Protein AF-A0A950RL78-F1 (afdb_monomer)

Sequence (499 aa):
PYMRARLGLANSLWTAGRREEAVRHLEDMLRLNPGDNQGLRYTLAGYLVALDRDEDLARLLDQYPEEDSATWAYTRLLLAFRREGDTPATRKLFKEARKTNKHIPTYLQGREPLQPPLPYSPGDENEANNFAVEFIGGWKSTPGALAWLREQNRGKKKRKADRPPPKGPLALTKNWLKKRLEPEDEVWQADFRQLPQWVESDGQRTRLWLVLVVNRDADLVLAHDLGEEEPAPARLWDTLVQAMQHPLAGTAHRPTELQVLGREAWTSLWPHFEEVGIQLETVAELGPWEEVYQSLSEHLGGRPQPGLLDVPGVTPEQVAGFYEAAAYFYTQAPWRKVGYEAAIKVACTKFESSPWYAVLMGQGGMTLGLALYDDPTTLRRLWTRDASDEENARETVGTSVTFGEETEIPVADLDAARQYGWKVARPEAYPCVFHKERGMSLRPPLAWELELMEGCLRAIPEFVNRHPDPESRAKETTTVPAAKGELTLELTWVGDLEE

Mean predicted aligned error: 9.25 Å

Nearest PDB structures (foldseek):
  8ea4-assembly1_X  TM=3.146E-01  e=1.329E-05  Scytonema hofmannii
  8ea4-assembly1_Z  TM=2.932E-01  e=2.218E-04  Scytonema hofmannii
  7ane-assembly1_Am  TM=5.848E-01  e=2.842E-01  Leishmania major
  5l0y-assembly5_H  TM=7.562E-01  e=1.189E+00  Thermochaetoides thermophila DSM 1495
  7wzb-assembly1_B  TM=4.147E-01  e=3.238E+00  Salmonella enterica subsp. enterica serovar Typhimurium str. LT2

Solvent-accessible surface area (backbone atoms only — not comparable to full-atom values): 27098 Å² total; per-residue (Å²): 112,67,69,62,53,50,49,52,48,22,53,51,29,40,50,60,29,42,46,72,60,17,50,53,48,48,55,54,49,40,71,76,36,76,82,45,89,82,53,56,66,58,58,48,45,34,51,26,49,62,66,70,37,58,71,60,39,49,55,55,53,65,72,46,72,85,61,71,49,44,66,50,34,47,50,53,30,51,53,42,32,73,76,66,38,95,38,78,66,36,55,47,38,46,60,54,22,42,69,41,28,68,47,32,67,46,38,62,69,62,67,47,87,81,60,80,80,55,90,61,52,95,52,39,64,39,41,18,33,42,45,28,65,59,39,32,27,30,43,70,69,37,84,65,46,59,63,48,50,49,62,65,66,54,55,92,59,69,68,85,70,81,69,78,76,64,77,28,94,42,70,69,58,48,53,45,48,61,75,72,33,60,74,43,98,42,48,30,34,41,52,69,49,67,48,68,32,60,30,80,54,97,83,37,68,43,57,38,24,39,38,43,32,28,34,61,88,73,76,37,59,22,33,72,48,80,36,82,54,83,78,50,50,32,41,57,47,45,46,51,51,40,25,26,66,62,24,75,52,82,73,59,33,36,46,41,31,38,39,29,59,86,43,68,55,55,61,74,44,46,73,60,35,53,74,54,62,23,46,75,42,74,41,96,74,56,68,68,50,49,57,51,48,53,55,51,44,32,71,71,40,42,76,58,55,75,26,63,77,74,36,82,83,40,48,73,62,43,52,41,41,31,33,46,20,45,23,49,31,60,72,63,42,47,37,74,52,42,29,78,89,50,38,33,35,38,37,42,85,88,51,88,82,52,51,30,39,35,34,66,33,32,77,64,30,83,52,36,38,40,36,35,26,66,49,73,68,55,54,48,52,70,69,68,60,84,56,55,73,68,59,51,52,30,67,42,45,34,44,35,36,38,46,30,40,74,80,69,41,40,46,48,42,54,53,48,37,63,74,72,63,50,55,59,64,45,81,63,36,38,75,35,62,36,26,34,36,66,72,64,46,74,42,64,49,53,47,67,53,45,47,52,50,23,31,46,33,57,47,48,42,56,50,42,71,77,50,55,54,53,86,69,48,51,71,50,76,49,76,38,79,39,67,93,46,79,42,53,37,37,40,27,34,50,59,84,90,83,126

Radius of gyration: 28.22 Å; Cα contacts (8 Å, |Δi|>4): 850; chains: 1; bounding box: 76×49×77 Å

Secondary structure (DSSP, 8-state):
-HHHHHHHHHHHHHHTT-HHHHHHHHHHHHHH-TT-TT-HHHHHHHHHHHTT-HHHHHHHHHH-TT--SHHHHHHHHHHHHHHH-S-HHHHHHHHHHHHH-SSHHHHHTTSS---S-----TTSHHHHHHHHHHHHHHHHHSTTHHHHHHHHHHTT---SS-PPPP--S-HHHHHHHHHH--EEEEEEEEEEEE-SS-EEETTEEE--EEEEEEETTTTEEEEEEEESSPPPHHHHHHHHHHHHHS-SSS-S-EEEEEEEES-HHHHTTHHHHHHTT-EEEEES--HHHHHHHHHHHHHHH-SPPP-GGGSTT--HHHHHHHHHHHHHHHHH-GGGTS-TT-EEEEEETT-TTPPEEEEEE-TTSSSEEEEEES-HHHHHHHHH--S-HHHHHHH--EEEEEEE-GGGS-HHHHHHHHHHT---SSTT-EEEEEEEPTTS-EEPPPHHHHHHHHHHHHHHHHHHHH---GGG--EEEEEEEETTEEEEEEEEE------

Structure (mmCIF, N/CA/C/O backbone):
data_AF-A0A950RL78-F1
#
_entry.id   AF-A0A950RL78-F1
#
loop_
_atom_site.group_PDB
_atom_site.id
_atom_site.type_symbol
_atom_site.label_atom_id
_atom_site.label_alt_id
_atom_site.label_comp_id
_atom_site.label_asym_id
_atom_site.label_entity_id
_atom_site.label_seq_id
_atom_site.pdbx_PDB_ins_code
_atom_site.Cartn_x
_atom_site.Cartn_y
_atom_site.Cartn_z
_atom_site.occupancy
_atom_site.B_iso_or_equiv
_atom_site.auth_seq_id
_atom_site.auth_comp_id
_atom_site.auth_asym_id
_atom_site.auth_atom_id
_atom_site.pdbx_PDB_model_num
ATOM 1 N N . PRO A 1 1 ? 43.327 -4.818 -14.420 1.00 80.56 1 PRO A N 1
ATOM 2 C CA . PRO A 1 1 ? 42.793 -3.815 -15.383 1.00 80.56 1 PRO A CA 1
ATOM 3 C C . PRO A 1 1 ? 41.585 -4.328 -16.180 1.00 80.56 1 PRO A C 1
ATOM 5 O O . PRO A 1 1 ? 40.521 -3.736 -16.071 1.00 80.56 1 PRO A O 1
ATOM 8 N N . TYR A 1 2 ? 41.721 -5.464 -16.882 1.00 89.25 2 TYR A N 1
ATOM 9 C CA . TYR A 1 2 ? 40.650 -6.055 -17.703 1.00 89.25 2 TYR A CA 1
ATOM 10 C C . TYR A 1 2 ? 39.348 -6.335 -16.931 1.00 89.25 2 TYR A C 1
ATOM 12 O O . TYR A 1 2 ? 38.302 -5.814 -17.297 1.00 89.25 2 TYR A O 1
ATOM 20 N N . MET A 1 3 ? 39.416 -7.078 -15.816 1.00 88.31 3 MET A N 1
ATOM 21 C CA . MET A 1 3 ? 38.215 -7.443 -15.046 1.00 88.31 3 MET A CA 1
ATOM 22 C C . MET A 1 3 ? 37.448 -6.222 -14.519 1.00 88.31 3 MET A C 1
ATOM 24 O O . MET A 1 3 ? 36.230 -6.176 -14.599 1.00 88.31 3 MET A O 1
ATOM 28 N N . ARG A 1 4 ? 38.148 -5.188 -14.032 1.00 87.44 4 ARG A N 1
ATOM 29 C CA . ARG A 1 4 ? 37.493 -3.953 -13.562 1.00 87.44 4 ARG A CA 1
ATOM 30 C C . ARG A 1 4 ? 36.802 -3.200 -14.702 1.00 87.44 4 ARG A C 1
ATOM 32 O O . ARG A 1 4 ? 35.689 -2.729 -14.515 1.00 87.44 4 ARG A O 1
ATOM 39 N N . ALA A 1 5 ? 37.435 -3.124 -15.875 1.00 91.06 5 ALA A N 1
ATOM 40 C CA . ALA A 1 5 ? 36.834 -2.494 -17.050 1.00 91.06 5 ALA A CA 1
ATOM 41 C C . ALA A 1 5 ? 35.583 -3.254 -17.520 1.00 91.06 5 ALA A C 1
ATOM 43 O O . ALA A 1 5 ? 34.568 -2.640 -17.829 1.00 91.06 5 ALA A O 1
ATOM 44 N N . ARG A 1 6 ? 35.630 -4.593 -17.510 1.00 92.75 6 ARG A N 1
ATOM 45 C CA . ARG A 1 6 ? 34.490 -5.435 -17.892 1.00 92.75 6 ARG A CA 1
ATOM 46 C C . ARG A 1 6 ? 33.331 -5.357 -16.889 1.00 92.75 6 ARG A C 1
ATOM 48 O O . ARG A 1 6 ? 32.187 -5.337 -17.326 1.00 92.75 6 ARG A O 1
ATOM 55 N N . LEU A 1 7 ? 33.611 -5.223 -15.589 1.00 91.19 7 LEU A N 1
ATOM 56 C CA . LEU A 1 7 ? 32.582 -4.924 -14.581 1.00 91.19 7 LEU A CA 1
ATOM 57 C C . LEU A 1 7 ? 31.937 -3.551 -14.823 1.00 91.19 7 LEU A C 1
ATOM 59 O O . LEU A 1 7 ? 30.717 -3.440 -14.806 1.00 91.19 7 LEU A O 1
ATOM 63 N N . GLY A 1 8 ? 32.738 -2.519 -15.107 1.00 89.94 8 GLY A N 1
ATOM 64 C CA . GLY A 1 8 ? 32.215 -1.194 -15.459 1.00 89.94 8 GLY A CA 1
ATOM 65 C C . GLY A 1 8 ? 31.303 -1.226 -16.691 1.00 89.94 8 GLY A C 1
ATOM 66 O O . GLY A 1 8 ? 30.240 -0.607 -16.685 1.00 89.94 8 GLY A O 1
ATOM 67 N N . LEU A 1 9 ? 31.673 -2.006 -17.714 1.00 92.50 9 LEU A N 1
ATOM 68 C CA . LEU A 1 9 ? 30.830 -2.247 -18.887 1.00 92.50 9 LEU A CA 1
ATOM 69 C C . LEU A 1 9 ? 29.522 -2.956 -18.512 1.00 92.50 9 LEU A C 1
ATOM 71 O O . LEU A 1 9 ? 28.463 -2.500 -18.925 1.00 92.50 9 LEU A O 1
ATOM 75 N N . ALA A 1 10 ? 29.576 -4.029 -17.716 1.00 93.00 10 ALA A N 1
ATOM 76 C CA . ALA A 1 10 ? 28.377 -4.741 -17.271 1.00 93.00 10 ALA A CA 1
ATOM 77 C C . ALA A 1 10 ? 27.410 -3.811 -16.518 1.00 93.00 10 ALA A C 1
ATOM 79 O O . ALA A 1 10 ? 26.224 -3.781 -16.837 1.00 93.00 10 ALA A O 1
ATOM 80 N N . ASN A 1 11 ? 27.923 -2.984 -15.603 1.00 88.12 11 ASN A N 1
ATOM 81 C CA . ASN A 1 11 ? 27.116 -2.002 -14.874 1.00 88.12 11 ASN A CA 1
ATOM 82 C C . ASN A 1 11 ? 26.507 -0.947 -15.811 1.00 88.12 11 ASN A C 1
ATOM 84 O O . ASN A 1 11 ? 25.338 -0.605 -15.674 1.00 88.12 11 ASN A O 1
ATOM 88 N N . SER A 1 12 ? 27.274 -0.458 -16.789 1.00 86.00 12 SER A N 1
ATOM 89 C CA . SER A 1 12 ? 26.781 0.530 -17.762 1.00 86.00 12 SER A CA 1
ATOM 90 C C . SER A 1 12 ? 25.680 -0.060 -18.649 1.00 86.00 12 SER A C 1
ATOM 92 O O . SER A 1 12 ? 24.650 0.571 -18.865 1.00 86.00 12 SER A O 1
ATOM 94 N N . LEU A 1 13 ? 25.857 -1.306 -19.102 1.00 87.56 13 LEU A N 1
ATOM 95 C CA . LEU A 1 13 ? 24.846 -2.048 -19.858 1.00 87.56 13 LEU A CA 1
ATOM 96 C C . LEU A 1 13 ? 23.575 -2.273 -19.033 1.00 87.56 13 LEU A C 1
ATOM 98 O O . LEU A 1 13 ? 22.475 -2.143 -19.566 1.00 87.56 13 LEU A O 1
ATOM 102 N N . TRP A 1 14 ? 23.711 -2.576 -17.739 1.00 85.81 14 TRP A N 1
ATOM 103 C CA . TRP A 1 14 ? 22.572 -2.718 -16.833 1.00 85.81 14 TRP A CA 1
ATOM 104 C C . TRP A 1 14 ? 21.773 -1.417 -16.722 1.00 85.81 14 TRP A C 1
ATOM 106 O O . TRP A 1 14 ? 20.558 -1.425 -16.931 1.00 85.81 14 TRP A O 1
ATOM 116 N N . THR A 1 15 ? 22.455 -0.294 -16.474 1.00 79.94 15 THR A N 1
ATOM 117 C CA . THR A 1 15 ? 21.839 1.042 -16.397 1.00 79.94 15 THR A CA 1
ATOM 118 C C . THR A 1 15 ? 21.150 1.434 -17.706 1.00 79.94 15 THR A C 1
ATOM 120 O O . THR A 1 15 ? 20.063 2.014 -17.673 1.00 79.94 15 THR A O 1
ATOM 123 N N . ALA A 1 16 ? 21.730 1.050 -18.847 1.00 74.12 16 ALA A N 1
ATOM 124 C CA . ALA A 1 16 ? 21.173 1.267 -20.182 1.00 74.12 16 ALA A CA 1
ATOM 125 C C . ALA A 1 16 ? 20.007 0.319 -20.541 1.00 74.12 16 ALA A C 1
ATOM 127 O O . ALA A 1 16 ? 19.467 0.393 -21.638 1.00 74.12 16 ALA A O 1
ATOM 128 N N . GLY A 1 17 ? 19.610 -0.603 -19.655 1.00 76.88 17 GLY A N 1
ATOM 129 C CA . GLY A 1 17 ? 18.530 -1.563 -19.918 1.00 76.88 17 GLY A CA 1
ATOM 130 C C . GLY A 1 17 ? 18.946 -2.794 -20.737 1.00 76.88 17 GLY A C 1
ATOM 131 O O . GLY A 1 17 ? 18.146 -3.714 -20.909 1.00 76.88 17 GLY A O 1
ATOM 132 N N . ARG A 1 18 ? 20.214 -2.900 -21.155 1.00 83.62 18 ARG A N 1
ATOM 133 C CA . ARG A 1 18 ? 20.800 -4.060 -21.860 1.00 83.62 18 ARG A CA 1
ATOM 134 C C . ARG A 1 18 ? 21.151 -5.184 -20.877 1.00 83.62 18 ARG A C 1
ATOM 136 O O . ARG A 1 18 ? 22.286 -5.660 -20.792 1.00 83.62 18 ARG A O 1
ATOM 143 N N . ARG A 1 19 ? 20.151 -5.607 -20.099 1.00 87.94 19 ARG A N 1
ATOM 144 C CA . ARG A 1 19 ? 20.314 -6.450 -18.901 1.00 87.94 19 ARG A CA 1
ATOM 145 C C . ARG A 1 19 ? 20.876 -7.839 -19.204 1.00 87.94 19 ARG A C 1
ATOM 147 O O . ARG A 1 19 ? 21.749 -8.311 -18.485 1.00 87.94 19 ARG A O 1
ATOM 154 N N . GLU A 1 20 ? 20.452 -8.464 -20.300 1.00 88.81 20 GLU A N 1
ATOM 155 C CA . GLU A 1 20 ? 20.969 -9.783 -20.696 1.00 88.81 20 GLU A CA 1
ATOM 156 C C . GLU A 1 20 ? 22.451 -9.744 -21.090 1.00 88.81 20 GLU A C 1
ATOM 158 O O . GLU A 1 20 ? 23.197 -10.690 -20.839 1.00 88.81 20 GLU A O 1
ATOM 163 N N . GLU A 1 21 ? 22.910 -8.647 -21.695 1.00 92.44 21 GLU A N 1
ATOM 164 C CA . GLU A 1 21 ? 24.330 -8.466 -22.003 1.00 92.44 21 GLU A CA 1
ATOM 165 C C . GLU A 1 21 ? 25.147 -8.247 -20.735 1.00 92.44 21 GLU A C 1
ATOM 167 O O . GLU A 1 21 ? 26.203 -8.863 -20.579 1.00 92.44 21 GLU A O 1
ATOM 172 N N . ALA A 1 22 ? 24.635 -7.434 -19.808 1.00 94.19 22 ALA A N 1
ATOM 173 C CA . ALA A 1 22 ? 25.252 -7.229 -18.503 1.00 94.19 22 ALA A CA 1
ATOM 174 C C . ALA A 1 22 ? 25.454 -8.561 -17.758 1.00 94.19 22 ALA A C 1
ATOM 176 O O . ALA A 1 22 ? 26.566 -8.849 -17.308 1.00 94.19 22 ALA A O 1
ATOM 177 N N . VAL A 1 23 ? 24.421 -9.412 -17.711 1.00 95.75 23 VAL A N 1
ATOM 178 C CA . VAL A 1 23 ? 24.496 -10.747 -17.094 1.00 95.75 23 VAL A CA 1
ATOM 179 C C . VAL A 1 23 ? 25.551 -11.621 -17.770 1.00 95.75 23 VAL A C 1
ATOM 181 O O . VAL A 1 23 ? 26.422 -12.152 -17.079 1.00 95.75 23 VAL A O 1
ATOM 184 N N . ARG A 1 24 ? 25.560 -11.707 -19.109 1.00 95.81 24 ARG A N 1
ATOM 185 C CA . ARG A 1 24 ? 26.574 -12.488 -19.844 1.00 95.81 24 ARG A CA 1
ATOM 186 C C . ARG A 1 24 ? 27.997 -12.035 -19.533 1.00 95.81 24 ARG A C 1
ATOM 188 O O . ARG A 1 24 ? 28.902 -12.862 -19.424 1.00 95.81 24 ARG A O 1
ATOM 195 N N . HIS A 1 25 ? 28.224 -10.727 -19.385 1.00 96.44 25 HIS A N 1
ATOM 196 C CA . HIS A 1 25 ? 29.543 -10.220 -19.014 1.00 96.44 25 HIS A CA 1
ATOM 197 C C . HIS A 1 25 ? 29.981 -10.692 -17.626 1.00 96.44 25 HIS A C 1
ATOM 199 O O . HIS A 1 25 ? 31.152 -11.051 -17.489 1.00 96.44 25 HIS A O 1
ATOM 205 N N . LEU A 1 26 ? 29.080 -10.723 -16.640 1.00 95.50 26 LEU A N 1
ATOM 206 C CA . LEU A 1 26 ? 29.373 -11.211 -15.289 1.00 95.50 26 LEU A CA 1
ATOM 207 C C . LEU A 1 26 ? 29.590 -12.732 -15.254 1.00 95.50 26 LEU A C 1
ATOM 209 O O . LEU A 1 26 ? 30.565 -13.185 -14.655 1.00 95.50 26 LEU A O 1
ATOM 213 N N . GLU A 1 27 ? 28.755 -13.512 -15.947 1.00 95.31 27 GLU A N 1
ATOM 214 C CA . GLU A 1 27 ? 28.901 -14.974 -16.063 1.00 95.31 27 GLU A CA 1
ATOM 215 C C . GLU A 1 27 ? 30.272 -15.355 -16.649 1.00 95.31 27 GLU A C 1
ATOM 217 O O . GLU A 1 27 ? 30.995 -16.193 -16.104 1.00 95.31 27 GLU A O 1
ATOM 222 N N . ASP A 1 28 ? 30.689 -14.686 -17.726 1.00 94.50 28 ASP A N 1
ATOM 223 C CA . ASP A 1 28 ? 32.006 -14.899 -18.329 1.00 94.50 28 ASP A CA 1
ATOM 224 C C . ASP A 1 28 ? 33.158 -14.516 -17.396 1.00 94.50 28 ASP A C 1
ATOM 226 O O . ASP A 1 28 ? 34.212 -15.156 -17.404 1.00 94.50 28 ASP A O 1
ATOM 230 N N . MET A 1 29 ? 32.987 -13.455 -16.608 1.00 95.19 29 MET A N 1
ATOM 231 C CA . MET A 1 29 ? 33.991 -13.041 -15.634 1.00 95.19 29 MET A CA 1
ATOM 232 C C . MET A 1 29 ? 34.134 -14.066 -14.507 1.00 95.19 29 MET A C 1
ATOM 234 O O . MET A 1 29 ? 35.264 -14.390 -14.142 1.00 95.19 29 MET A O 1
ATOM 238 N N . LEU A 1 30 ? 33.032 -14.634 -14.012 1.00 94.44 30 LEU A N 1
ATOM 239 C CA . LEU A 1 30 ? 33.065 -15.724 -13.032 1.00 94.44 30 LEU A CA 1
ATOM 240 C C . LEU A 1 30 ? 33.667 -17.005 -13.616 1.00 94.44 30 LEU A C 1
ATOM 242 O O . LEU A 1 30 ? 34.429 -17.689 -12.941 1.00 94.44 30 LEU A O 1
ATOM 246 N N . ARG A 1 31 ? 33.429 -17.300 -14.898 1.00 93.31 31 ARG A N 1
ATOM 247 C CA . ARG A 1 31 ? 34.098 -18.418 -15.583 1.00 93.31 31 ARG A CA 1
ATOM 248 C C . ARG A 1 31 ? 35.620 -18.244 -15.629 1.00 93.31 31 ARG A C 1
ATOM 250 O O . ARG A 1 31 ? 36.352 -19.222 -15.502 1.00 93.31 31 ARG A O 1
ATOM 257 N N . LEU A 1 32 ? 36.102 -17.015 -15.831 1.00 92.25 32 LEU A N 1
ATOM 258 C CA . LEU A 1 32 ? 37.536 -16.693 -15.821 1.00 92.25 32 LEU A CA 1
ATOM 259 C C . LEU A 1 32 ? 38.128 -16.655 -14.407 1.00 92.25 32 LEU A C 1
ATOM 261 O O . LEU A 1 32 ? 39.327 -16.875 -14.244 1.00 92.25 32 LEU A O 1
ATOM 265 N N . ASN A 1 33 ? 37.305 -16.369 -13.400 1.00 90.88 33 ASN A N 1
ATOM 266 C CA . ASN A 1 33 ? 37.707 -16.263 -12.005 1.00 90.88 33 ASN A CA 1
ATOM 267 C C . ASN A 1 33 ? 36.709 -16.978 -11.075 1.00 90.88 33 ASN A C 1
ATOM 269 O O . ASN A 1 33 ? 35.955 -16.310 -10.363 1.00 90.88 33 ASN A O 1
ATOM 273 N N . PRO A 1 34 ? 36.710 -18.327 -11.042 1.00 90.00 34 PRO A N 1
ATOM 274 C CA . PRO A 1 34 ? 35.720 -19.083 -10.273 1.00 90.00 34 PRO A CA 1
ATOM 275 C C . PRO A 1 34 ? 35.782 -18.829 -8.764 1.00 90.00 34 PRO A C 1
ATOM 277 O O . PRO A 1 34 ? 34.766 -18.925 -8.088 1.00 90.00 34 PRO A O 1
ATOM 280 N N . GLY A 1 35 ? 36.959 -18.469 -8.237 1.00 88.38 35 GLY A N 1
ATOM 281 C CA . GLY A 1 35 ? 37.139 -18.128 -6.821 1.00 88.38 35 GLY A CA 1
ATOM 282 C C . GLY A 1 35 ? 36.592 -16.753 -6.425 1.00 88.38 35 GLY A C 1
ATOM 283 O O . GLY A 1 35 ? 36.683 -16.394 -5.258 1.00 88.38 35 GLY A O 1
ATOM 284 N N . ASP A 1 36 ? 36.086 -15.976 -7.389 1.00 90.38 36 ASP A N 1
ATOM 285 C CA . ASP A 1 36 ? 35.417 -14.686 -7.217 1.00 90.38 36 ASP A CA 1
ATOM 286 C C . ASP A 1 36 ? 35.995 -13.779 -6.115 1.00 90.38 36 ASP A C 1
ATOM 288 O O . ASP A 1 36 ? 35.306 -13.243 -5.242 1.00 90.38 36 ASP A O 1
ATOM 292 N N . ASN A 1 37 ? 37.305 -13.552 -6.184 1.00 85.62 37 ASN A N 1
ATOM 293 C CA . ASN A 1 37 ? 37.997 -12.640 -5.273 1.00 85.62 37 ASN A CA 1
ATOM 294 C C . ASN A 1 37 ? 37.578 -11.161 -5.437 1.00 85.62 37 ASN A C 1
ATOM 296 O O . ASN A 1 37 ? 38.089 -10.304 -4.719 1.00 85.62 37 ASN A O 1
ATOM 300 N N . GLN A 1 38 ? 36.691 -10.851 -6.391 1.00 84.62 38 GLN A N 1
ATOM 301 C CA . GLN A 1 38 ? 36.165 -9.510 -6.653 1.00 84.62 38 GLN A CA 1
ATOM 302 C C . GLN A 1 38 ? 34.707 -9.331 -6.206 1.00 84.62 38 GLN A C 1
ATOM 304 O O . GLN A 1 38 ? 34.211 -8.210 -6.288 1.00 84.62 38 GLN A O 1
ATOM 309 N N . GLY A 1 39 ? 34.033 -10.390 -5.744 1.00 89.69 39 GLY A N 1
ATOM 310 C CA . GLY A 1 39 ? 32.648 -10.323 -5.269 1.00 89.69 39 GLY A CA 1
ATOM 311 C C . GLY A 1 39 ? 31.596 -10.162 -6.374 1.00 89.69 39 GLY A C 1
ATOM 312 O O . GLY A 1 39 ? 30.497 -9.691 -6.102 1.00 89.69 39 GLY A O 1
ATOM 313 N N . LEU A 1 40 ? 31.901 -10.546 -7.615 1.00 93.75 40 LEU A N 1
ATOM 314 C CA . LEU A 1 40 ? 30.985 -10.470 -8.759 1.00 93.75 40 LEU A CA 1
ATOM 315 C C . LEU A 1 40 ? 29.749 -11.355 -8.581 1.00 93.75 40 LEU A C 1
ATOM 317 O O . LEU A 1 40 ? 28.703 -11.070 -9.164 1.00 93.75 40 LEU A O 1
ATOM 321 N N . ARG A 1 41 ? 29.862 -12.424 -7.784 1.00 94.94 41 ARG A N 1
ATOM 322 C CA . ARG A 1 41 ? 28.768 -13.356 -7.499 1.00 94.94 41 ARG A CA 1
ATOM 323 C C . ARG A 1 41 ? 27.574 -12.659 -6.844 1.00 94.94 41 ARG A C 1
ATOM 325 O O . ARG A 1 41 ? 26.440 -13.028 -7.122 1.00 94.94 41 ARG A O 1
ATOM 332 N N . TYR A 1 42 ? 27.813 -11.623 -6.040 1.00 93.56 42 TYR A N 1
ATOM 333 C CA . TYR A 1 42 ? 26.757 -10.844 -5.390 1.00 93.56 42 TYR A CA 1
ATOM 334 C C . TYR A 1 42 ? 25.980 -9.999 -6.398 1.00 93.56 42 TYR A C 1
ATOM 336 O O . TYR A 1 42 ? 24.757 -10.092 -6.462 1.00 93.56 42 TYR A O 1
ATOM 344 N N . THR A 1 43 ? 26.701 -9.279 -7.262 1.00 92.62 43 THR A N 1
ATOM 345 C CA . THR A 1 43 ? 26.103 -8.476 -8.336 1.00 92.62 43 THR A CA 1
ATOM 346 C C . THR A 1 43 ? 25.325 -9.341 -9.317 1.00 92.62 43 THR A C 1
ATOM 348 O O . THR A 1 43 ? 24.202 -9.008 -9.692 1.00 92.62 43 THR A O 1
ATOM 351 N N . LEU A 1 44 ? 25.886 -10.492 -9.704 1.00 95.62 44 LEU A N 1
ATOM 352 C CA . LEU A 1 44 ? 25.178 -11.428 -10.568 1.00 95.62 44 LEU A CA 1
ATOM 353 C C . LEU A 1 44 ? 23.909 -11.959 -9.885 1.00 95.62 44 LEU A C 1
ATOM 355 O O . LEU A 1 44 ? 22.863 -11.996 -10.525 1.00 95.62 44 LEU A O 1
ATOM 359 N N . ALA A 1 45 ? 23.963 -12.311 -8.596 1.00 95.88 45 ALA A N 1
ATOM 360 C CA . ALA A 1 45 ? 22.780 -12.739 -7.852 1.00 95.88 45 ALA A CA 1
ATOM 361 C C . ALA A 1 45 ? 21.683 -11.659 -7.849 1.00 95.88 45 ALA A C 1
ATOM 363 O O . ALA A 1 45 ? 20.530 -11.972 -8.147 1.00 95.88 45 ALA A O 1
ATOM 364 N N . GLY A 1 46 ? 22.039 -10.393 -7.600 1.00 92.12 46 GLY A N 1
ATOM 365 C CA . GLY A 1 46 ? 21.109 -9.262 -7.679 1.00 92.12 46 GLY A CA 1
ATOM 366 C C . GLY A 1 46 ? 20.469 -9.122 -9.064 1.00 92.12 46 GLY A C 1
ATOM 367 O O . GLY A 1 46 ? 19.247 -8.992 -9.182 1.00 92.12 46 GLY A O 1
ATOM 368 N N . TYR A 1 47 ? 21.268 -9.238 -10.129 1.00 92.81 47 TYR A N 1
ATOM 369 C CA . TYR A 1 47 ? 20.779 -9.150 -11.509 1.00 92.81 47 TYR A CA 1
ATOM 370 C C . TYR A 1 47 ? 19.833 -10.299 -11.866 1.00 92.81 47 TYR A C 1
ATOM 372 O O . TYR A 1 47 ? 18.781 -10.067 -12.464 1.00 92.81 47 TYR A O 1
ATOM 380 N N . LEU A 1 48 ? 20.169 -11.529 -11.476 1.00 95.12 48 LEU A N 1
ATOM 381 C CA . LEU A 1 48 ? 19.339 -12.707 -11.734 1.00 95.12 48 LEU A CA 1
ATOM 382 C C . LEU A 1 48 ? 18.012 -12.642 -10.969 1.00 95.12 48 LEU A C 1
ATOM 384 O O . LEU A 1 48 ? 16.965 -12.945 -11.542 1.00 95.12 48 LEU A O 1
ATOM 388 N N . VAL A 1 49 ? 18.037 -12.176 -9.716 1.00 92.75 49 VAL A N 1
ATOM 389 C CA . VAL A 1 49 ? 16.829 -11.905 -8.925 1.00 92.75 49 VAL A CA 1
ATOM 390 C C . VAL A 1 49 ? 15.933 -10.886 -9.636 1.00 92.75 49 VAL A C 1
ATOM 392 O O . VAL A 1 49 ? 14.740 -11.140 -9.811 1.00 92.75 49 VAL A O 1
ATOM 395 N N . ALA A 1 50 ? 16.495 -9.758 -10.077 1.00 86.50 50 ALA A N 1
ATOM 396 C CA . ALA A 1 50 ? 15.751 -8.679 -10.731 1.00 86.50 50 ALA A CA 1
ATOM 397 C C . ALA A 1 50 ? 15.172 -9.063 -12.108 1.00 86.50 50 ALA A C 1
ATOM 399 O O . ALA A 1 50 ? 14.199 -8.450 -12.557 1.00 86.50 50 ALA A O 1
ATOM 400 N N . LEU A 1 51 ? 15.761 -10.061 -12.771 1.00 88.25 51 LEU A N 1
ATOM 401 C CA . LEU A 1 51 ? 15.312 -10.608 -14.055 1.00 88.25 51 LEU A CA 1
ATOM 402 C C . LEU A 1 51 ? 14.413 -11.844 -13.926 1.00 88.25 51 LEU A C 1
ATOM 404 O O . LEU A 1 51 ? 14.026 -12.406 -14.946 1.00 88.25 51 LEU A O 1
ATOM 408 N N . ASP A 1 52 ? 14.092 -12.278 -12.705 1.00 90.12 52 ASP A N 1
ATOM 409 C CA . ASP A 1 52 ? 13.325 -13.505 -12.446 1.00 90.12 52 ASP A CA 1
ATOM 410 C C . ASP A 1 52 ? 13.966 -14.770 -13.069 1.00 90.12 52 ASP A C 1
ATOM 412 O O . ASP A 1 52 ? 13.287 -15.735 -13.423 1.00 90.12 52 ASP A O 1
ATOM 416 N N . ARG A 1 53 ? 15.304 -14.791 -13.195 1.00 93.94 53 ARG A N 1
ATOM 417 C CA . ARG A 1 53 ? 16.084 -15.927 -13.724 1.00 93.94 53 ARG A CA 1
ATOM 418 C C . ARG A 1 53 ? 16.384 -16.944 -12.616 1.00 93.94 53 ARG A C 1
ATOM 420 O O . ARG A 1 53 ? 17.539 -17.222 -12.297 1.00 93.94 53 ARG A O 1
ATOM 427 N N . ASP A 1 54 ? 15.328 -17.496 -12.024 1.00 95.94 54 ASP A N 1
ATOM 428 C CA . ASP A 1 54 ? 15.390 -18.333 -10.816 1.00 95.94 54 ASP A CA 1
ATOM 429 C C . ASP A 1 54 ? 16.250 -19.602 -10.980 1.00 95.94 54 ASP A C 1
ATOM 431 O O . ASP A 1 54 ? 16.956 -19.994 -10.051 1.00 95.94 54 ASP A O 1
ATOM 435 N N . GLU A 1 55 ? 16.252 -20.226 -12.162 1.00 96.75 55 GLU A N 1
ATOM 436 C CA . GLU A 1 55 ? 17.097 -21.400 -12.434 1.00 96.75 55 GLU A CA 1
ATOM 437 C C . GLU A 1 55 ? 18.587 -21.055 -12.480 1.00 96.75 55 GLU A C 1
ATOM 439 O O . GLU A 1 55 ? 19.434 -21.808 -11.999 1.00 96.75 55 GLU A O 1
ATOM 444 N N . ASP A 1 56 ? 18.926 -19.891 -13.021 1.00 96.81 56 ASP A N 1
ATOM 445 C CA . ASP A 1 56 ? 20.313 -19.436 -13.096 1.00 96.81 56 ASP A CA 1
ATOM 446 C C . ASP A 1 56 ? 20.796 -18.973 -11.731 1.00 96.81 56 ASP A C 1
ATOM 448 O O . ASP A 1 56 ? 21.934 -19.246 -11.346 1.00 96.81 56 ASP A O 1
ATOM 452 N N . LEU A 1 57 ? 19.899 -18.346 -10.969 1.00 97.44 57 LEU A N 1
ATOM 453 C CA . LEU A 1 57 ? 20.138 -17.996 -9.582 1.00 97.44 57 LEU A CA 1
ATOM 454 C C . LEU A 1 57 ? 20.397 -19.248 -8.739 1.00 97.44 57 LEU A C 1
ATOM 456 O O . LEU A 1 57 ? 21.355 -19.268 -7.974 1.00 97.44 57 LEU A O 1
ATOM 460 N N . ALA A 1 58 ? 19.602 -20.308 -8.910 1.00 97.25 58 ALA A N 1
ATOM 461 C CA . ALA A 1 58 ? 19.825 -21.581 -8.228 1.00 97.25 58 ALA A CA 1
ATOM 462 C C . ALA A 1 58 ? 21.216 -22.150 -8.540 1.00 97.25 58 ALA A C 1
ATOM 464 O O . ALA A 1 58 ? 21.972 -22.460 -7.622 1.00 97.25 58 ALA A O 1
ATOM 465 N N . ARG A 1 59 ? 21.594 -22.193 -9.827 1.00 96.81 59 ARG A N 1
ATOM 466 C CA . ARG A 1 59 ? 22.923 -22.661 -10.256 1.00 96.81 59 ARG A CA 1
ATOM 467 C C . ARG A 1 59 ? 24.058 -21.841 -9.640 1.00 96.81 59 ARG A C 1
ATOM 469 O O . ARG A 1 59 ? 25.057 -22.418 -9.219 1.00 96.81 59 ARG A O 1
ATOM 476 N N . LEU A 1 60 ? 23.906 -20.519 -9.563 1.00 97.00 60 LEU A N 1
ATOM 477 C CA . LEU A 1 60 ? 24.886 -19.640 -8.924 1.00 97.00 60 LEU A CA 1
ATOM 478 C C . LEU A 1 60 ? 25.000 -19.908 -7.415 1.00 97.00 60 LEU A C 1
ATOM 480 O O . LEU A 1 60 ? 26.105 -19.983 -6.884 1.00 97.00 60 LEU A O 1
ATOM 484 N N . LEU A 1 61 ? 23.873 -20.068 -6.719 1.00 96.12 61 LEU A N 1
ATOM 485 C CA . LEU A 1 61 ? 23.846 -20.319 -5.274 1.00 96.12 61 LEU A CA 1
ATOM 486 C C . LEU A 1 61 ? 24.433 -21.690 -4.902 1.00 96.12 61 LEU A C 1
ATOM 488 O O . LEU A 1 61 ? 25.028 -21.811 -3.826 1.00 96.12 61 LEU A O 1
ATOM 492 N N . ASP A 1 62 ? 24.279 -22.684 -5.781 1.00 95.00 62 ASP A N 1
ATOM 493 C CA . ASP A 1 62 ? 24.844 -24.033 -5.648 1.00 95.00 62 ASP A CA 1
ATOM 494 C C . ASP A 1 62 ? 26.346 -24.082 -5.965 1.00 95.00 62 ASP A C 1
ATOM 496 O O . ASP A 1 62 ? 27.046 -24.971 -5.482 1.00 95.00 62 ASP A O 1
ATOM 500 N N . GLN A 1 63 ? 26.861 -23.130 -6.752 1.00 94.56 63 GLN A N 1
ATOM 501 C CA . GLN A 1 63 ? 28.292 -23.016 -7.051 1.00 94.56 63 GLN A CA 1
ATOM 502 C C . GLN A 1 63 ? 29.116 -22.575 -5.829 1.00 94.56 63 GLN A C 1
ATOM 504 O O . GLN A 1 63 ? 30.295 -22.914 -5.744 1.00 94.56 63 GLN A O 1
ATOM 509 N N . TYR A 1 64 ? 28.489 -21.859 -4.891 1.00 94.50 64 TYR A N 1
ATOM 510 C CA . TYR A 1 64 ? 29.104 -21.349 -3.660 1.00 94.50 64 TYR A CA 1
ATOM 511 C C . TYR A 1 64 ? 28.321 -21.841 -2.426 1.00 94.50 64 TYR A C 1
ATOM 513 O O . TYR A 1 64 ? 27.613 -21.059 -1.778 1.00 94.50 64 TYR A O 1
ATOM 521 N N . PRO A 1 65 ? 28.353 -23.152 -2.109 1.00 90.31 65 PRO A N 1
ATOM 522 C CA . PRO A 1 65 ? 27.584 -23.725 -1.005 1.00 90.31 65 PRO A CA 1
ATOM 523 C C . PRO A 1 65 ? 28.054 -23.241 0.374 1.00 90.31 65 PRO A C 1
ATOM 525 O O . PRO A 1 65 ? 27.228 -23.139 1.283 1.00 90.31 65 PRO A O 1
ATOM 528 N N . GLU A 1 66 ? 29.343 -22.932 0.513 1.00 88.75 66 GLU A N 1
ATOM 529 C CA . GLU A 1 66 ? 30.003 -22.453 1.733 1.00 88.75 66 GLU A CA 1
ATOM 530 C C . GLU A 1 66 ? 29.728 -20.985 2.080 1.00 88.75 66 GLU A C 1
ATOM 532 O O . GLU A 1 66 ? 30.048 -20.559 3.185 1.00 88.75 66 GLU A O 1
ATOM 537 N N . GLU A 1 67 ? 29.155 -20.216 1.156 1.00 91.56 67 GLU A N 1
ATOM 538 C CA . GLU A 1 67 ? 28.852 -18.801 1.356 1.00 91.56 67 GLU A CA 1
ATOM 539 C C . GLU A 1 67 ? 27.621 -18.636 2.264 1.00 91.56 67 GLU A C 1
ATOM 541 O O . GLU A 1 67 ? 26.503 -19.039 1.919 1.00 91.56 67 GLU A O 1
ATOM 546 N N . ASP A 1 68 ? 27.837 -18.052 3.443 1.00 87.94 68 ASP A N 1
ATOM 547 C CA . ASP A 1 68 ? 26.855 -17.920 4.522 1.00 87.94 68 ASP A CA 1
ATOM 548 C C . ASP A 1 68 ? 26.525 -16.463 4.885 1.00 87.94 68 ASP A C 1
ATOM 550 O O . ASP A 1 68 ? 25.815 -16.210 5.867 1.00 87.94 68 ASP A O 1
ATOM 554 N N . SER A 1 69 ? 26.976 -15.502 4.071 1.00 93.81 69 SER A N 1
ATOM 555 C CA . SER A 1 69 ? 26.647 -14.085 4.235 1.00 93.81 69 SER A CA 1
ATOM 556 C C . SER A 1 69 ? 25.142 -13.819 4.246 1.00 93.81 69 SER A C 1
ATOM 558 O O . SER A 1 69 ? 24.315 -14.582 3.725 1.00 93.81 69 SER A O 1
ATOM 560 N N . ALA A 1 70 ? 24.771 -12.665 4.807 1.00 94.62 70 ALA A N 1
ATOM 561 C CA . ALA A 1 70 ? 23.389 -12.214 4.812 1.00 94.62 70 ALA A CA 1
ATOM 562 C C . ALA A 1 70 ? 22.804 -12.156 3.395 1.00 94.62 70 ALA A C 1
ATOM 564 O O . ALA A 1 70 ? 21.705 -12.666 3.167 1.00 94.62 70 ALA A O 1
ATOM 565 N N . THR A 1 71 ? 23.570 -11.651 2.425 1.00 95.06 71 THR A N 1
ATOM 566 C CA . THR A 1 71 ? 23.152 -11.604 1.022 1.00 95.06 71 THR A CA 1
ATOM 567 C C . THR A 1 71 ? 22.799 -12.984 0.476 1.00 95.06 71 THR A C 1
ATOM 569 O O . THR A 1 71 ? 21.722 -13.150 -0.099 1.00 95.06 71 THR A O 1
ATOM 572 N N . TRP A 1 72 ? 23.637 -14.000 0.700 1.00 96.31 72 TRP A N 1
ATOM 573 C CA . TRP A 1 72 ? 23.365 -15.362 0.224 1.00 96.31 72 TRP A CA 1
ATOM 574 C C . TRP A 1 72 ? 22.143 -15.978 0.905 1.00 96.31 72 TRP A C 1
ATOM 576 O O . TRP A 1 72 ? 21.275 -16.549 0.239 1.00 96.31 72 TRP A O 1
ATOM 586 N N . ALA A 1 73 ? 22.035 -15.818 2.226 1.00 96.94 73 ALA A N 1
ATOM 587 C CA . ALA A 1 73 ? 20.938 -16.375 3.007 1.00 96.94 73 ALA A CA 1
ATOM 588 C C . ALA A 1 73 ? 19.576 -15.780 2.606 1.00 96.94 73 ALA A C 1
ATOM 590 O O . ALA A 1 73 ? 18.616 -16.526 2.392 1.00 96.94 73 ALA A O 1
ATOM 591 N N . TYR A 1 74 ? 19.484 -14.455 2.446 1.00 97.38 74 TYR A N 1
ATOM 592 C CA . TYR A 1 74 ? 18.247 -13.799 2.011 1.00 97.38 74 TYR A CA 1
ATOM 593 C C . TYR A 1 74 ? 17.934 -14.042 0.528 1.00 97.38 74 TYR A C 1
ATOM 595 O O . TYR A 1 74 ? 16.761 -14.127 0.164 1.00 97.38 74 TYR A O 1
ATOM 603 N N . THR A 1 75 ? 18.946 -14.227 -0.320 1.00 97.31 75 THR A N 1
ATOM 604 C CA . THR A 1 75 ? 18.740 -14.591 -1.732 1.00 97.31 75 THR A CA 1
ATOM 605 C C . THR A 1 75 ? 18.193 -16.014 -1.871 1.00 97.31 75 THR A C 1
ATOM 607 O O . THR A 1 75 ? 17.198 -16.224 -2.566 1.00 97.31 75 THR A O 1
ATOM 610 N N . ARG A 1 76 ? 18.764 -16.990 -1.145 1.00 96.88 76 ARG A N 1
ATOM 611 C CA . ARG A 1 76 ? 18.223 -18.363 -1.053 1.00 96.88 76 ARG A CA 1
ATOM 612 C C . ARG A 1 76 ? 16.793 -18.364 -0.527 1.00 96.88 76 ARG A C 1
ATOM 614 O O . ARG A 1 76 ? 15.953 -19.105 -1.032 1.00 96.88 76 ARG A O 1
ATOM 621 N N . LEU A 1 77 ? 16.515 -17.522 0.467 1.00 97.56 77 LEU A N 1
ATOM 622 C CA . LEU A 1 77 ? 15.176 -17.377 1.014 1.00 97.56 77 LEU A CA 1
ATOM 623 C C . LEU A 1 77 ? 14.173 -16.879 -0.033 1.00 97.56 77 LEU A C 1
ATOM 625 O O . LEU A 1 77 ? 13.099 -17.467 -0.155 1.00 97.56 77 LEU A O 1
ATOM 629 N N . LEU A 1 78 ? 14.509 -15.822 -0.779 1.00 97.50 78 LEU A N 1
ATOM 630 C CA . LEU A 1 78 ? 13.628 -15.293 -1.821 1.00 97.50 78 LEU A CA 1
ATOM 631 C C . LEU A 1 78 ? 13.376 -16.336 -2.915 1.00 97.50 78 LEU A C 1
ATOM 633 O O . LEU A 1 78 ? 12.230 -16.535 -3.307 1.00 97.50 78 LEU A O 1
ATOM 637 N N . LEU A 1 79 ? 14.418 -17.043 -3.361 1.00 97.44 79 LEU A N 1
ATOM 638 C CA . LEU A 1 79 ? 14.295 -18.110 -4.356 1.00 97.44 79 LEU A CA 1
ATOM 639 C C . LEU A 1 79 ? 13.397 -19.260 -3.865 1.00 97.44 79 LEU A C 1
ATOM 641 O O . LEU A 1 79 ? 12.532 -19.727 -4.605 1.00 97.44 79 LEU A O 1
ATOM 645 N N . ALA A 1 80 ? 13.560 -19.697 -2.613 1.00 97.06 80 ALA A N 1
ATOM 646 C CA . ALA A 1 80 ? 12.697 -20.718 -2.018 1.00 97.06 80 ALA A CA 1
ATOM 647 C C . ALA A 1 80 ? 11.237 -20.248 -1.940 1.00 97.06 80 ALA A C 1
ATOM 649 O O . ALA A 1 80 ? 10.327 -20.992 -2.302 1.00 97.06 80 ALA A O 1
ATOM 650 N N . PHE A 1 81 ? 11.008 -18.992 -1.544 1.00 96.69 81 PHE A N 1
ATOM 651 C CA . PHE A 1 81 ? 9.670 -18.404 -1.526 1.00 96.69 81 PHE A CA 1
ATOM 652 C C . PHE A 1 81 ? 9.057 -18.312 -2.932 1.00 96.69 81 PHE A C 1
ATOM 654 O O . PHE A 1 81 ? 7.883 -18.625 -3.096 1.00 96.69 81 PHE A O 1
ATOM 661 N N . ARG A 1 82 ? 9.832 -17.947 -3.961 1.00 95.62 82 ARG A N 1
ATOM 662 C CA . ARG A 1 82 ? 9.360 -17.927 -5.359 1.00 95.62 82 ARG A CA 1
ATOM 663 C C . ARG A 1 82 ? 8.917 -19.305 -5.849 1.00 95.62 82 ARG A C 1
ATOM 665 O O . ARG A 1 82 ? 7.901 -19.410 -6.528 1.00 95.62 82 ARG A O 1
ATOM 672 N N . ARG A 1 83 ? 9.662 -20.354 -5.491 1.00 95.00 83 ARG A N 1
ATOM 673 C CA . ARG A 1 83 ? 9.410 -21.732 -5.942 1.00 95.00 83 ARG A CA 1
ATOM 674 C C . ARG A 1 83 ? 8.294 -22.434 -5.176 1.00 95.00 83 ARG A C 1
ATOM 676 O O . ARG A 1 83 ? 7.504 -23.156 -5.776 1.00 95.00 83 ARG A O 1
ATOM 683 N N . GLU A 1 84 ? 8.250 -22.258 -3.860 1.00 94.50 84 GLU A N 1
ATOM 684 C CA . GLU A 1 84 ? 7.402 -23.060 -2.970 1.00 94.50 84 GLU A CA 1
ATOM 685 C C . GLU A 1 84 ? 6.362 -22.233 -2.201 1.00 94.50 84 GLU A C 1
ATOM 687 O O . GLU A 1 84 ? 5.431 -22.791 -1.619 1.00 94.50 84 GLU A O 1
ATOM 692 N N . GLY A 1 85 ? 6.504 -20.908 -2.173 1.00 93.81 85 GLY A N 1
ATOM 693 C CA . GLY A 1 85 ? 5.699 -20.025 -1.339 1.00 93.81 85 GLY A CA 1
ATOM 694 C C . GLY A 1 85 ? 5.990 -20.191 0.154 1.00 93.81 85 GLY A C 1
ATOM 695 O O . GLY A 1 85 ? 7.114 -20.472 0.590 1.00 93.81 85 GLY A O 1
ATOM 696 N N . ASP A 1 86 ? 4.950 -19.996 0.965 1.00 94.38 86 ASP A N 1
ATOM 697 C CA . ASP A 1 86 ? 5.026 -20.096 2.420 1.00 94.38 86 ASP A CA 1
ATOM 698 C C . ASP A 1 86 ? 4.963 -21.555 2.907 1.00 94.38 86 ASP A C 1
ATOM 700 O O . ASP A 1 86 ? 3.908 -22.066 3.289 1.00 94.38 86 ASP A O 1
ATOM 704 N N . THR A 1 87 ? 6.115 -22.228 2.926 1.00 95.88 87 THR A N 1
ATOM 705 C CA . THR A 1 87 ? 6.254 -23.598 3.442 1.00 95.88 87 THR A CA 1
ATOM 706 C C . THR A 1 87 ? 7.025 -23.642 4.765 1.00 95.88 87 THR A C 1
ATOM 708 O O . THR A 1 87 ? 7.766 -22.712 5.107 1.00 95.88 87 THR A 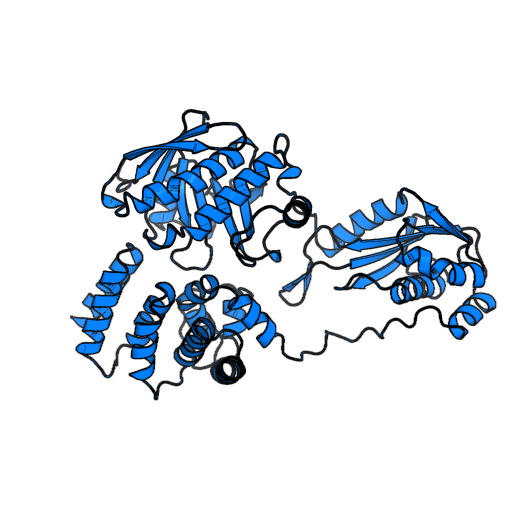O 1
ATOM 711 N N . PRO A 1 88 ? 6.930 -24.741 5.542 1.00 94.56 88 PRO A N 1
ATOM 712 C CA . PRO A 1 88 ? 7.794 -24.943 6.704 1.00 94.56 88 PRO A CA 1
ATOM 713 C C . PRO A 1 88 ? 9.294 -24.835 6.382 1.00 94.56 88 PRO A C 1
ATOM 715 O O . PRO A 1 88 ? 10.057 -24.377 7.235 1.00 94.56 88 PRO A O 1
ATOM 718 N N . ALA A 1 89 ? 9.709 -25.215 5.166 1.00 94.62 89 ALA A N 1
ATOM 719 C CA . ALA A 1 89 ? 11.085 -25.080 4.694 1.00 94.62 89 ALA A CA 1
ATOM 720 C C . ALA A 1 89 ? 11.457 -23.603 4.482 1.00 94.62 89 ALA A C 1
ATOM 722 O O . ALA A 1 89 ? 12.430 -23.136 5.078 1.00 94.62 89 ALA A O 1
ATOM 723 N N . THR A 1 90 ? 10.632 -22.832 3.766 1.00 96.19 90 THR A N 1
ATOM 724 C CA . THR A 1 90 ? 10.835 -21.385 3.568 1.00 96.19 90 THR A CA 1
ATOM 725 C C . THR A 1 90 ? 10.849 -20.619 4.897 1.00 96.19 90 THR A C 1
ATOM 727 O O . THR A 1 90 ? 11.722 -19.784 5.143 1.00 96.19 90 THR A O 1
ATOM 730 N N . ARG A 1 91 ? 9.957 -20.957 5.840 1.00 95.25 91 ARG A N 1
ATOM 731 C CA . ARG A 1 91 ? 9.953 -20.375 7.199 1.00 95.25 91 ARG A CA 1
ATOM 732 C C . ARG A 1 91 ? 11.203 -20.735 8.007 1.00 95.25 91 ARG A C 1
ATOM 734 O O . ARG A 1 91 ? 11.619 -19.957 8.870 1.00 95.25 91 ARG A O 1
ATOM 741 N N . LYS A 1 92 ? 11.792 -21.914 7.785 1.00 95.56 92 LYS A N 1
ATOM 742 C CA . LYS A 1 92 ? 13.066 -22.307 8.406 1.00 95.56 92 LYS A CA 1
ATOM 743 C C . LYS A 1 92 ? 14.216 -21.475 7.836 1.00 95.56 92 LYS A C 1
ATOM 745 O O . LYS A 1 92 ? 14.959 -20.900 8.630 1.00 95.56 92 LYS A O 1
ATOM 750 N N . LEU A 1 93 ? 14.282 -21.325 6.512 1.00 95.94 93 LEU A N 1
ATOM 751 C CA . LEU A 1 93 ? 15.257 -20.461 5.839 1.00 95.94 93 LEU A CA 1
ATOM 752 C C . LEU A 1 93 ? 15.159 -19.011 6.324 1.00 95.94 93 LEU A C 1
ATOM 754 O O . LEU A 1 93 ? 16.183 -18.395 6.595 1.00 95.94 93 LEU A O 1
ATOM 758 N N . PHE A 1 94 ? 13.951 -18.486 6.556 1.00 95.94 94 PHE A N 1
ATOM 759 C CA . PHE A 1 94 ? 13.793 -17.149 7.142 1.00 95.94 94 PHE A CA 1
ATOM 760 C C . PHE A 1 94 ? 14.443 -17.029 8.519 1.00 95.94 94 PHE A C 1
ATOM 762 O O . PHE A 1 94 ? 15.138 -16.056 8.802 1.00 95.94 94 PHE A O 1
ATOM 769 N N . LYS A 1 95 ? 14.246 -18.021 9.395 1.00 94.88 95 LYS A N 1
ATOM 770 C CA . LYS A 1 95 ? 14.869 -18.016 10.727 1.00 94.88 95 LYS A CA 1
ATOM 771 C C . LYS A 1 95 ? 16.391 -18.084 10.647 1.00 94.88 95 LYS A C 1
ATOM 773 O O . LYS A 1 95 ? 17.044 -17.559 11.542 1.00 94.88 95 LYS A O 1
ATOM 778 N N . GLU A 1 96 ? 16.936 -18.752 9.637 1.00 94.62 96 GLU A N 1
ATOM 779 C CA . GLU A 1 96 ? 18.377 -18.846 9.390 1.00 94.62 96 GLU A CA 1
ATOM 780 C C . GLU A 1 96 ? 18.923 -17.528 8.828 1.00 94.62 96 GLU A C 1
ATOM 782 O O . GLU A 1 96 ? 19.825 -16.955 9.432 1.00 94.62 96 GLU A O 1
ATOM 787 N N . ALA A 1 97 ? 18.298 -16.964 7.792 1.00 96.00 97 ALA A N 1
ATOM 788 C CA . ALA A 1 97 ? 18.649 -15.656 7.236 1.00 96.00 97 ALA A CA 1
ATOM 789 C C . ALA A 1 97 ? 18.538 -14.526 8.275 1.00 96.00 97 ALA A C 1
ATOM 791 O O . ALA A 1 97 ? 19.393 -13.654 8.372 1.00 96.00 97 ALA A O 1
ATOM 792 N N . ARG A 1 98 ? 17.542 -14.563 9.166 1.00 95.00 98 ARG A N 1
ATOM 793 C CA . ARG A 1 98 ? 17.428 -13.555 10.231 1.00 95.00 98 ARG A CA 1
ATOM 794 C C . ARG A 1 98 ? 18.556 -13.628 11.267 1.00 95.00 98 ARG A C 1
ATOM 796 O O . ARG A 1 98 ? 18.763 -12.659 11.994 1.00 95.00 98 ARG A O 1
ATOM 803 N N . LYS A 1 99 ? 19.252 -14.765 11.392 1.00 94.94 99 LYS A N 1
ATOM 804 C CA . LYS A 1 99 ? 20.420 -14.886 12.281 1.00 94.94 99 LYS A CA 1
ATOM 805 C C . LYS A 1 99 ? 21.665 -14.241 11.684 1.00 94.94 99 LYS A C 1
ATOM 807 O O . LYS A 1 99 ? 22.488 -13.784 12.467 1.00 94.94 99 LYS A O 1
ATOM 812 N N . THR A 1 100 ? 21.797 -14.218 10.357 1.00 96.44 100 THR A N 1
ATOM 813 C CA . THR A 1 100 ? 22.940 -13.577 9.693 1.00 96.44 100 THR A CA 1
ATOM 814 C C . THR A 1 100 ? 22.812 -12.063 9.794 1.00 96.44 100 THR A C 1
ATOM 816 O O . THR A 1 100 ? 23.734 -11.405 10.260 1.00 96.44 100 THR A O 1
ATOM 819 N N . ASN A 1 101 ? 21.628 -11.519 9.493 1.00 95.81 101 ASN A N 1
ATOM 820 C CA . ASN A 1 101 ? 21.330 -10.111 9.720 1.00 95.81 101 ASN A CA 1
ATOM 821 C C . ASN A 1 101 ? 19.843 -9.892 10.049 1.00 95.81 101 ASN A C 1
ATOM 823 O O . ASN A 1 101 ? 18.943 -10.191 9.256 1.00 95.81 101 ASN A O 1
ATOM 827 N N . LYS A 1 102 ? 19.574 -9.349 11.243 1.00 93.94 102 LYS A N 1
ATOM 828 C CA . LYS A 1 102 ? 18.214 -9.096 11.754 1.00 93.94 102 LYS A CA 1
ATOM 829 C C . LYS A 1 102 ? 17.587 -7.796 11.234 1.00 93.94 102 LYS A C 1
ATOM 831 O O . LYS A 1 102 ? 16.389 -7.607 11.434 1.00 93.94 102 LYS A O 1
ATOM 836 N N . HIS A 1 103 ? 18.381 -6.906 10.636 1.00 93.25 103 HIS A N 1
ATOM 837 C CA . HIS A 1 103 ? 17.964 -5.571 10.201 1.00 93.25 103 HIS A CA 1
ATOM 838 C C . HIS A 1 103 ? 17.403 -5.575 8.771 1.00 93.25 103 HIS A C 1
ATOM 840 O O . HIS A 1 103 ? 16.493 -4.802 8.481 1.00 93.25 103 HIS A O 1
ATOM 846 N N . ILE A 1 104 ? 17.849 -6.498 7.907 1.00 94.81 104 ILE A N 1
ATOM 847 C CA . ILE A 1 104 ? 17.384 -6.626 6.508 1.00 94.81 104 ILE A CA 1
ATOM 848 C C . ILE A 1 104 ? 15.852 -6.595 6.357 1.00 94.81 104 ILE A C 1
ATOM 850 O O . ILE A 1 104 ? 15.364 -5.846 5.510 1.00 94.81 104 ILE A O 1
ATOM 854 N N . PRO A 1 105 ? 15.048 -7.323 7.162 1.00 92.31 105 PRO A N 1
ATOM 855 C CA . PRO A 1 105 ? 13.599 -7.309 6.998 1.00 92.31 105 PRO A CA 1
ATOM 856 C C . PRO A 1 105 ? 12.974 -5.928 7.212 1.00 92.31 105 PRO A C 1
ATOM 858 O O . PRO A 1 105 ? 11.943 -5.640 6.613 1.00 92.31 105 PRO A O 1
ATOM 861 N N . THR A 1 106 ? 13.574 -5.085 8.055 1.00 86.38 106 THR A N 1
ATOM 862 C CA . THR A 1 106 ? 13.125 -3.709 8.308 1.00 86.38 106 THR A CA 1
ATOM 863 C C . THR A 1 106 ? 13.359 -2.827 7.079 1.00 86.38 106 THR A C 1
ATOM 865 O O . THR A 1 106 ? 12.437 -2.133 6.650 1.00 86.38 106 THR A O 1
ATOM 868 N N . TYR A 1 107 ? 14.545 -2.924 6.472 1.00 87.56 107 TYR A N 1
ATOM 869 C CA . TYR A 1 107 ? 14.907 -2.184 5.258 1.00 87.56 107 TYR A CA 1
ATOM 870 C C . TYR A 1 107 ? 14.101 -2.639 4.031 1.00 87.56 107 TYR A C 1
ATOM 872 O O . TYR A 1 107 ? 13.572 -1.806 3.301 1.00 87.56 107 TYR A O 1
ATOM 880 N N . LEU A 1 108 ? 13.910 -3.950 3.834 1.00 88.69 108 LEU A N 1
ATOM 881 C CA . LEU A 1 108 ? 13.072 -4.476 2.742 1.00 88.69 108 LEU A CA 1
ATOM 882 C C . LEU A 1 108 ? 11.604 -4.035 2.846 1.00 88.69 108 LEU A C 1
ATOM 884 O O . LEU A 1 108 ? 10.927 -3.909 1.830 1.00 88.69 108 LEU A O 1
ATOM 888 N N . GLN A 1 109 ? 11.114 -3.801 4.066 1.00 80.75 109 GLN A N 1
ATOM 889 C CA . GLN A 1 109 ? 9.770 -3.275 4.324 1.00 80.75 109 GLN A CA 1
ATOM 890 C C . GLN A 1 109 ? 9.674 -1.750 4.166 1.00 80.75 109 GLN A C 1
ATOM 892 O O . GLN A 1 109 ? 8.595 -1.209 4.389 1.00 80.75 109 GLN A O 1
ATOM 897 N N . GLY A 1 110 ? 10.769 -1.059 3.829 1.00 76.31 110 GLY A N 1
ATOM 898 C CA . GLY A 1 110 ? 10.791 0.395 3.651 1.00 76.31 110 GLY A CA 1
ATOM 899 C C . GLY A 1 110 ? 10.601 1.195 4.941 1.00 76.31 110 GLY A C 1
ATOM 900 O O . GLY A 1 110 ? 10.192 2.348 4.873 1.00 76.31 110 GLY A O 1
ATOM 901 N N . ARG A 1 111 ? 10.859 0.600 6.116 1.00 72.88 111 ARG A N 1
ATOM 902 C CA . ARG A 1 111 ? 10.727 1.308 7.407 1.00 72.88 111 ARG A CA 1
ATOM 903 C C . ARG A 1 111 ? 11.895 2.242 7.707 1.00 72.88 111 ARG A C 1
ATOM 905 O O . ARG A 1 111 ? 11.760 3.113 8.553 1.00 72.88 111 ARG A O 1
ATOM 912 N N . GLU A 1 112 ? 13.020 2.026 7.037 1.00 73.81 112 GLU A N 1
ATOM 913 C CA . GLU A 1 112 ? 14.203 2.876 7.103 1.00 73.81 112 GLU A CA 1
ATOM 914 C C . GLU A 1 112 ? 14.500 3.396 5.692 1.00 73.81 112 GLU A C 1
ATOM 916 O O . GLU A 1 112 ? 14.367 2.630 4.726 1.00 73.81 112 GLU A O 1
ATOM 921 N N . PRO A 1 113 ? 14.885 4.674 5.538 1.00 73.12 113 PRO A N 1
ATOM 922 C CA . PRO A 1 113 ? 15.270 5.215 4.244 1.00 73.12 113 PRO A CA 1
ATOM 923 C C . PRO A 1 113 ? 16.546 4.533 3.741 1.00 73.12 113 PRO A C 1
ATOM 925 O O . PRO A 1 113 ? 17.510 4.360 4.489 1.00 73.12 113 PRO A O 1
ATOM 928 N N . LEU A 1 114 ? 16.566 4.176 2.455 1.00 78.44 114 LEU A N 1
ATOM 929 C CA . LEU A 1 114 ? 17.769 3.633 1.828 1.00 78.44 114 LEU A CA 1
ATOM 930 C C . LEU A 1 114 ? 18.790 4.746 1.595 1.00 78.44 114 LEU A C 1
ATOM 932 O O . LEU A 1 114 ? 18.455 5.834 1.127 1.00 78.44 114 LEU A O 1
ATOM 936 N N . GLN A 1 115 ? 20.047 4.443 1.884 1.00 80.62 115 GLN A N 1
ATOM 937 C CA . GLN A 1 115 ? 21.192 5.314 1.661 1.00 80.62 115 GLN A CA 1
ATOM 938 C C . GLN A 1 115 ? 22.100 4.716 0.580 1.00 80.62 115 GLN A C 1
ATOM 940 O O . GLN A 1 115 ? 22.107 3.493 0.395 1.00 80.62 115 GLN A O 1
ATOM 945 N N . PRO A 1 116 ? 22.902 5.535 -0.128 1.00 78.69 116 PRO A N 1
ATOM 946 C CA . PRO A 1 116 ? 23.954 5.021 -0.999 1.00 78.69 116 PRO A CA 1
ATOM 947 C C . PRO A 1 116 ? 24.842 4.008 -0.261 1.00 78.69 116 PRO A C 1
ATOM 949 O O . PRO A 1 116 ? 25.018 4.152 0.948 1.00 78.69 116 PRO A O 1
ATOM 952 N N . PRO A 1 117 ? 25.415 3.002 -0.947 1.00 80.31 117 PRO A N 1
ATOM 953 C CA . PRO A 1 117 ? 26.153 1.940 -0.277 1.00 80.31 117 PRO A CA 1
ATOM 954 C C . PRO A 1 117 ? 27.256 2.453 0.658 1.00 80.31 117 PRO A C 1
ATOM 956 O O . PRO A 1 117 ? 28.109 3.248 0.253 1.00 80.31 117 PRO A O 1
ATOM 959 N N . LEU A 1 118 ? 27.249 1.970 1.901 1.00 82.50 118 LEU A N 1
ATOM 960 C CA . LEU A 1 118 ? 28.171 2.380 2.964 1.00 82.50 118 LEU A CA 1
ATOM 961 C C . LEU A 1 118 ? 29.144 1.248 3.325 1.00 82.50 118 LEU A C 1
ATOM 963 O O . LEU A 1 118 ? 28.811 0.069 3.163 1.00 82.50 118 LEU A O 1
ATOM 967 N N . PRO A 1 119 ? 30.339 1.561 3.862 1.00 88.69 119 PRO A N 1
ATOM 968 C CA . PRO A 1 119 ? 31.175 0.561 4.517 1.00 88.69 119 PRO A CA 1
ATOM 969 C C . PRO A 1 119 ? 30.392 -0.149 5.628 1.00 88.69 119 PRO A C 1
ATOM 971 O O . PRO A 1 119 ? 29.714 0.501 6.425 1.00 88.69 119 PRO A O 1
ATOM 974 N N . TYR A 1 120 ? 30.498 -1.473 5.684 1.00 90.06 120 TYR A N 1
ATOM 975 C CA . TYR A 1 120 ? 29.711 -2.303 6.591 1.00 90.06 120 TYR A CA 1
ATOM 976 C C . TYR A 1 120 ? 30.572 -3.345 7.304 1.00 90.06 120 TYR A C 1
ATOM 978 O O . TYR A 1 120 ? 31.678 -3.675 6.865 1.00 90.06 120 TYR A O 1
ATOM 986 N N . SER A 1 121 ? 30.029 -3.875 8.393 1.00 91.06 121 SER A N 1
ATOM 987 C CA . SER A 1 121 ? 30.477 -5.091 9.068 1.00 91.06 121 SER A CA 1
ATOM 988 C C . SER A 1 121 ? 29.388 -6.166 8.967 1.00 91.06 121 SER A C 1
ATOM 990 O O . SER A 1 121 ? 28.206 -5.830 9.033 1.00 91.06 121 SER A O 1
ATOM 992 N N . PRO A 1 122 ? 29.738 -7.458 8.840 1.00 92.31 122 PRO A N 1
ATOM 993 C CA . PRO A 1 122 ? 28.738 -8.523 8.785 1.00 92.31 122 PRO A CA 1
ATOM 994 C C . PRO A 1 122 ? 27.747 -8.461 9.959 1.00 92.31 122 PRO A C 1
ATOM 996 O O . PRO A 1 122 ? 28.151 -8.412 11.124 1.00 92.31 122 PRO A O 1
ATOM 999 N N . GLY A 1 123 ? 26.453 -8.469 9.647 1.00 89.81 123 GLY A N 1
ATOM 1000 C CA . GLY A 1 123 ? 25.336 -8.431 10.590 1.00 89.81 123 GLY A CA 1
ATOM 1001 C C . GLY A 1 123 ? 24.871 -7.040 11.038 1.00 89.81 123 GLY A C 1
ATOM 1002 O O . GLY A 1 123 ? 23.912 -6.967 11.815 1.00 89.81 123 GLY A O 1
ATOM 1003 N N . ASP A 1 124 ? 25.510 -5.955 10.590 1.00 92.81 124 ASP A N 1
ATOM 1004 C CA . ASP A 1 124 ? 25.149 -4.584 10.975 1.00 92.81 124 ASP A CA 1
ATOM 1005 C C . ASP A 1 124 ? 24.042 -3.954 10.098 1.00 92.81 124 ASP A C 1
ATOM 1007 O O . ASP A 1 124 ? 23.503 -4.565 9.172 1.00 92.81 124 ASP A O 1
ATOM 1011 N N . GLU A 1 125 ? 23.646 -2.721 1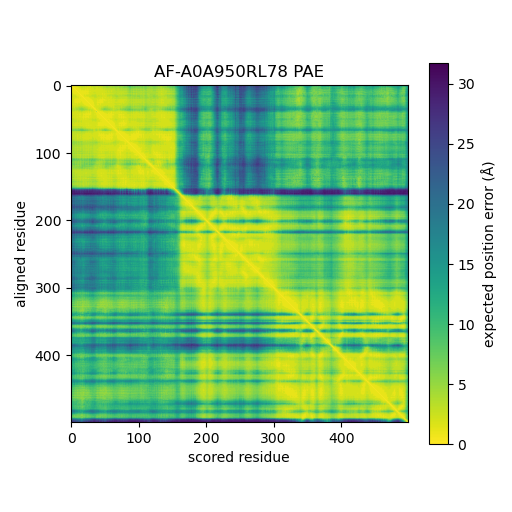0.424 1.00 91.44 125 GLU A N 1
ATOM 1012 C CA . GLU A 1 125 ? 22.611 -1.985 9.684 1.00 91.44 125 GLU A CA 1
ATOM 1013 C C . GLU A 1 125 ? 23.066 -1.533 8.291 1.00 91.44 125 GLU A C 1
ATOM 1015 O O . GLU A 1 125 ? 22.246 -1.483 7.375 1.00 91.44 125 GLU A O 1
ATOM 1020 N N . ASN A 1 126 ? 24.359 -1.266 8.097 1.00 93.00 126 ASN A N 1
ATOM 1021 C CA . ASN A 1 126 ? 24.892 -0.848 6.801 1.00 93.00 126 ASN A CA 1
ATOM 1022 C C . ASN A 1 126 ? 24.889 -2.013 5.805 1.00 93.00 126 ASN A C 1
ATOM 1024 O O . ASN A 1 126 ? 24.563 -1.816 4.635 1.00 93.00 126 ASN A O 1
ATOM 1028 N N . GLU A 1 127 ? 25.181 -3.237 6.255 1.00 94.69 127 GLU A N 1
ATOM 1029 C CA . GLU A 1 127 ? 25.028 -4.450 5.447 1.00 94.69 127 GLU A CA 1
ATOM 1030 C C . GLU A 1 127 ? 23.566 -4.624 5.019 1.00 94.69 127 GLU A C 1
ATOM 1032 O O . GLU A 1 127 ? 23.285 -4.943 3.863 1.00 94.69 127 GLU A O 1
ATOM 1037 N N . ALA A 1 128 ? 22.626 -4.348 5.930 1.00 93.06 128 ALA A N 1
ATOM 1038 C CA . ALA A 1 128 ? 21.203 -4.420 5.635 1.00 93.06 128 ALA A CA 1
ATOM 1039 C C . ALA A 1 128 ? 20.747 -3.362 4.620 1.00 93.06 128 ALA A C 1
ATOM 1041 O O . ALA A 1 128 ? 19.993 -3.694 3.702 1.00 93.06 128 ALA A O 1
ATOM 1042 N N . ASN A 1 129 ? 21.233 -2.124 4.748 1.00 90.56 129 ASN A N 1
ATOM 1043 C CA . ASN A 1 129 ? 21.016 -1.067 3.765 1.00 90.56 129 ASN A CA 1
ATOM 1044 C C . ASN A 1 129 ? 21.553 -1.474 2.386 1.00 90.56 129 ASN A C 1
ATOM 1046 O O . ASN A 1 129 ? 20.819 -1.431 1.401 1.00 90.56 129 ASN A O 1
ATOM 1050 N N . ASN A 1 130 ? 22.809 -1.925 2.323 1.00 91.25 130 ASN A N 1
ATOM 1051 C CA . ASN A 1 130 ? 23.457 -2.319 1.073 1.00 91.25 130 ASN A CA 1
ATOM 1052 C C . ASN A 1 130 ? 22.704 -3.469 0.390 1.00 91.25 130 ASN A C 1
ATOM 1054 O O . ASN A 1 130 ? 22.457 -3.411 -0.814 1.00 91.25 130 ASN A O 1
ATOM 1058 N N . PHE A 1 131 ? 22.276 -4.474 1.163 1.00 93.81 131 PHE A N 1
ATOM 1059 C CA . PHE A 1 131 ? 21.437 -5.556 0.653 1.00 93.81 131 PHE A CA 1
ATOM 1060 C C . PHE A 1 131 ? 20.112 -5.029 0.093 1.00 93.81 131 PHE A C 1
ATOM 1062 O O . PHE A 1 131 ? 19.702 -5.409 -1.002 1.00 93.81 131 PHE A O 1
ATOM 1069 N N . ALA A 1 132 ? 19.423 -4.152 0.826 1.00 90.19 132 ALA A N 1
ATOM 1070 C CA . ALA A 1 132 ? 18.138 -3.626 0.388 1.00 90.19 132 ALA A CA 1
ATOM 1071 C C . ALA A 1 132 ? 18.263 -2.785 -0.890 1.00 90.19 132 ALA A C 1
ATOM 1073 O O . ALA A 1 132 ? 17.460 -2.975 -1.798 1.00 90.19 132 ALA A O 1
ATOM 1074 N N . VAL A 1 133 ? 19.286 -1.934 -1.012 1.00 85.19 133 VAL A N 1
ATOM 1075 C CA . VAL A 1 133 ? 19.553 -1.146 -2.231 1.00 85.19 133 VAL A CA 1
ATOM 1076 C C . VAL A 1 133 ? 19.635 -2.035 -3.475 1.00 85.19 133 VAL A C 1
ATOM 1078 O O . VAL A 1 133 ? 19.103 -1.674 -4.523 1.00 85.19 133 VAL A O 1
ATOM 1081 N N . GLU A 1 134 ? 20.266 -3.202 -3.363 1.00 86.12 134 GLU A N 1
ATOM 1082 C CA . GLU A 1 134 ? 20.489 -4.094 -4.502 1.00 86.12 134 GLU A CA 1
ATOM 1083 C C . GLU A 1 134 ? 19.322 -5.068 -4.749 1.00 86.12 134 GLU A C 1
ATOM 1085 O O . GLU A 1 134 ? 18.959 -5.323 -5.898 1.00 86.12 134 GLU A O 1
ATOM 1090 N N . PHE A 1 135 ? 18.684 -5.585 -3.694 1.00 91.06 135 PHE A N 1
ATOM 1091 C CA . PHE A 1 135 ? 17.723 -6.689 -3.811 1.00 91.06 135 PHE A CA 1
ATOM 1092 C C . PHE A 1 135 ? 16.252 -6.282 -3.652 1.00 91.06 135 PHE A C 1
ATOM 1094 O O . PHE A 1 135 ? 15.375 -7.072 -4.020 1.00 91.06 135 PHE A O 1
ATOM 1101 N N . ILE A 1 136 ? 15.926 -5.080 -3.149 1.00 86.44 136 ILE A N 1
ATOM 1102 C CA . ILE A 1 136 ? 14.528 -4.696 -2.855 1.00 86.44 136 ILE A CA 1
ATOM 1103 C C . ILE A 1 136 ? 13.614 -4.794 -4.079 1.00 86.44 136 ILE A C 1
ATOM 1105 O O . ILE A 1 136 ? 12.457 -5.188 -3.945 1.00 86.44 136 ILE A O 1
ATOM 1109 N N . GLY A 1 137 ? 14.126 -4.522 -5.282 1.00 80.94 137 GLY A N 1
ATOM 1110 C CA . GLY A 1 137 ? 13.352 -4.656 -6.516 1.00 80.94 137 GLY A CA 1
ATOM 1111 C C . GLY A 1 137 ? 12.911 -6.085 -6.817 1.00 80.94 137 GLY A C 1
ATOM 1112 O O . GLY A 1 137 ? 11.781 -6.306 -7.258 1.00 80.94 137 GLY A O 1
ATOM 1113 N N . GLY A 1 138 ? 13.751 -7.072 -6.510 1.00 86.25 138 GLY A N 1
ATOM 1114 C CA . GLY A 1 138 ? 13.390 -8.486 -6.588 1.00 86.25 138 GLY A CA 1
ATOM 1115 C C . GLY A 1 138 ? 12.295 -8.866 -5.603 1.00 86.25 138 GLY A C 1
ATOM 1116 O O . GLY A 1 138 ? 11.326 -9.534 -5.961 1.00 86.25 138 GLY A O 1
ATOM 1117 N N . TRP A 1 139 ? 12.408 -8.381 -4.367 1.00 90.25 139 TRP A N 1
ATOM 1118 C CA . TRP A 1 139 ? 11.405 -8.612 -3.328 1.00 90.25 139 TRP A CA 1
ATOM 1119 C C . TRP A 1 139 ? 10.063 -7.955 -3.664 1.00 90.25 139 TRP A C 1
ATOM 1121 O O . TRP A 1 139 ? 9.039 -8.628 -3.612 1.00 90.25 139 TRP A O 1
ATOM 1131 N N . LYS A 1 140 ? 10.062 -6.683 -4.084 1.00 81.50 140 LYS A N 1
ATOM 1132 C CA . LYS A 1 140 ? 8.855 -5.948 -4.505 1.00 81.50 140 LYS A CA 1
ATOM 1133 C C . LYS A 1 140 ? 8.198 -6.548 -5.743 1.00 81.50 140 LYS A C 1
ATOM 1135 O O . LYS A 1 140 ? 6.977 -6.536 -5.867 1.00 81.50 140 LYS A O 1
ATOM 1140 N N . SER A 1 141 ? 8.992 -7.077 -6.673 1.00 79.94 141 SER A N 1
ATOM 1141 C CA . SER A 1 141 ? 8.444 -7.718 -7.868 1.00 79.94 141 SER A CA 1
ATOM 1142 C C . SER A 1 141 ? 7.916 -9.131 -7.618 1.00 79.94 141 SER A C 1
ATOM 1144 O O . SER A 1 141 ? 7.065 -9.580 -8.388 1.00 79.94 141 SER A O 1
ATOM 1146 N N . THR A 1 142 ? 8.325 -9.788 -6.528 1.00 87.44 142 THR A N 1
ATOM 1147 C CA . THR A 1 142 ? 7.854 -11.127 -6.153 1.00 87.44 142 THR A CA 1
ATOM 1148 C C . THR A 1 142 ? 6.497 -11.046 -5.442 1.00 87.44 142 THR A C 1
ATOM 1150 O O . THR A 1 142 ? 6.431 -10.513 -4.332 1.00 87.44 142 THR A O 1
ATOM 1153 N N . PRO A 1 143 ? 5.407 -11.580 -6.032 1.00 83.12 143 PRO A N 1
ATOM 1154 C CA . PRO A 1 143 ? 4.073 -11.511 -5.432 1.00 83.12 143 PRO A CA 1
ATOM 1155 C C . PRO A 1 143 ? 4.038 -12.065 -4.000 1.00 83.12 143 PRO A C 1
ATOM 1157 O O . PRO A 1 143 ? 4.520 -13.169 -3.753 1.00 83.12 143 PRO A O 1
ATOM 1160 N N . GLY A 1 144 ? 3.473 -11.306 -3.055 1.00 84.38 144 GLY A N 1
ATOM 1161 C CA . GLY A 1 144 ? 3.287 -11.731 -1.663 1.00 84.38 144 GLY A CA 1
ATOM 1162 C C . GLY A 1 144 ? 4.554 -11.829 -0.802 1.00 84.38 144 GLY A C 1
ATOM 1163 O O . GLY A 1 144 ? 4.439 -12.079 0.398 1.00 84.38 144 GLY A O 1
ATOM 1164 N N . ALA A 1 145 ? 5.757 -11.616 -1.350 1.00 90.38 145 ALA A N 1
ATOM 1165 C CA . ALA A 1 145 ? 7.006 -11.826 -0.610 1.00 90.38 145 ALA A CA 1
ATOM 1166 C C . ALA A 1 145 ? 7.188 -10.835 0.547 1.00 90.38 145 ALA A C 1
ATOM 1168 O O . ALA A 1 145 ? 7.543 -11.240 1.655 1.00 90.38 145 ALA A O 1
ATOM 1169 N N . LEU A 1 146 ? 6.917 -9.545 0.322 1.00 86.94 146 LEU A N 1
ATOM 1170 C CA . LEU A 1 146 ? 7.021 -8.520 1.368 1.00 86.94 146 LEU A CA 1
ATOM 1171 C C . LEU A 1 146 ? 5.916 -8.646 2.422 1.00 86.94 146 LEU A C 1
ATOM 1173 O O . LEU A 1 146 ? 6.201 -8.519 3.616 1.00 86.94 146 LEU A O 1
ATOM 1177 N N . ALA A 1 147 ? 4.688 -8.966 2.005 1.00 82.94 147 ALA A N 1
ATOM 1178 C CA . ALA A 1 147 ? 3.579 -9.235 2.918 1.00 82.94 147 ALA A CA 1
ATOM 1179 C C . ALA A 1 147 ? 3.891 -10.431 3.832 1.00 82.94 147 ALA A C 1
ATOM 1181 O O . ALA A 1 147 ? 3.770 -10.342 5.057 1.00 82.94 147 ALA A O 1
ATOM 1182 N N . TRP A 1 148 ? 4.390 -11.526 3.253 1.00 89.69 148 TRP A N 1
ATOM 1183 C CA . TRP A 1 148 ? 4.847 -12.689 4.006 1.00 89.69 148 TRP A CA 1
ATOM 1184 C C . TRP A 1 148 ? 6.011 -12.344 4.943 1.00 89.69 148 TRP A C 1
ATOM 1186 O O . TRP A 1 148 ? 5.967 -12.686 6.126 1.00 89.69 148 TRP A O 1
ATOM 1196 N N . LEU A 1 149 ? 7.022 -11.612 4.464 1.00 89.81 149 LEU A N 1
ATOM 1197 C CA . LEU A 1 149 ? 8.171 -11.193 5.271 1.00 89.81 149 LEU A CA 1
ATOM 1198 C C . LEU A 1 149 ? 7.736 -10.353 6.479 1.00 89.81 149 LEU A C 1
ATOM 1200 O O . LEU A 1 149 ? 8.249 -10.544 7.585 1.00 89.81 149 LEU A O 1
ATOM 1204 N N . ARG A 1 150 ? 6.772 -9.447 6.293 1.00 84.75 150 ARG A N 1
ATOM 1205 C CA . ARG A 1 150 ? 6.174 -8.644 7.365 1.00 84.75 150 ARG A CA 1
ATOM 1206 C C . ARG A 1 150 ? 5.501 -9.530 8.406 1.00 84.75 150 ARG A C 1
ATOM 1208 O O . ARG A 1 150 ? 5.774 -9.360 9.594 1.00 84.75 150 ARG A O 1
ATOM 1215 N N . GLU A 1 151 ? 4.694 -10.494 7.975 1.00 84.69 151 GLU A N 1
ATOM 1216 C CA . GLU A 1 151 ? 4.006 -11.426 8.872 1.00 84.69 151 GLU A CA 1
ATOM 1217 C C . GLU A 1 151 ? 4.993 -12.290 9.670 1.00 84.69 151 GLU A C 1
ATOM 1219 O O . GLU A 1 151 ? 4.881 -12.409 10.890 1.00 84.69 151 GLU A O 1
ATOM 1224 N N . GLN A 1 152 ? 6.044 -12.809 9.029 1.00 85.31 152 GLN A N 1
ATOM 1225 C CA . GLN A 1 152 ? 7.077 -13.569 9.739 1.00 85.31 152 GLN A CA 1
ATOM 1226 C C . GLN A 1 152 ? 7.901 -12.687 10.695 1.00 85.31 152 GLN A C 1
ATOM 1228 O O . GLN A 1 152 ? 8.300 -13.135 11.778 1.00 85.31 152 GLN A O 1
ATOM 1233 N N . ASN A 1 153 ? 8.161 -11.427 10.324 1.00 80.69 153 ASN A N 1
ATOM 1234 C CA . ASN A 1 153 ? 8.959 -10.501 11.130 1.00 80.69 153 ASN A CA 1
ATOM 1235 C C . ASN A 1 153 ? 8.188 -9.885 12.306 1.00 80.69 153 ASN A C 1
ATOM 1237 O O . ASN A 1 153 ? 8.816 -9.471 13.285 1.00 80.69 153 ASN A O 1
ATOM 1241 N N . ARG A 1 154 ? 6.846 -9.879 12.274 1.00 70.56 154 ARG A N 1
ATOM 1242 C CA . ARG A 1 154 ? 6.017 -9.496 13.433 1.00 70.56 154 ARG A CA 1
ATOM 1243 C C . ARG A 1 154 ? 6.428 -10.273 14.686 1.00 70.56 154 ARG A C 1
ATOM 1245 O O . ARG A 1 154 ? 6.429 -9.716 15.785 1.00 70.56 154 ARG A O 1
ATOM 1252 N N . GLY A 1 155 ? 6.878 -11.523 14.524 1.00 52.94 155 GLY A N 1
ATOM 1253 C CA . GLY A 1 155 ? 7.163 -12.425 15.633 1.00 52.94 155 GLY A CA 1
ATOM 1254 C C . GLY A 1 155 ? 5.924 -12.618 16.515 1.00 52.94 155 GLY A C 1
ATOM 1255 O O . GLY A 1 155 ? 4.909 -11.948 16.373 1.00 52.94 155 GLY A O 1
ATOM 1256 N N . LYS A 1 156 ? 6.002 -13.487 17.522 1.00 42.59 156 LYS A N 1
ATOM 1257 C CA . LYS A 1 156 ? 5.046 -13.428 18.641 1.00 42.59 156 LYS A CA 1
ATOM 1258 C C . LYS A 1 156 ? 5.360 -12.217 19.534 1.00 42.59 156 LYS A C 1
ATOM 1260 O O . LYS A 1 156 ? 5.500 -12.374 20.748 1.00 42.59 156 LYS A O 1
ATOM 1265 N N . LYS A 1 157 ? 5.579 -11.023 18.964 1.00 38.31 157 LYS A N 1
ATOM 1266 C CA . LYS A 1 157 ? 5.612 -9.804 19.770 1.00 38.31 157 LYS A CA 1
ATOM 1267 C C . LYS A 1 157 ? 4.214 -9.674 20.353 1.00 38.31 157 LYS A C 1
ATOM 1269 O O . LYS A 1 157 ? 3.243 -9.538 19.617 1.00 38.31 157 LYS A O 1
ATOM 1274 N N . LYS A 1 158 ? 4.129 -9.816 21.679 1.00 39.41 158 LYS A N 1
ATOM 1275 C CA . LYS A 1 158 ? 2.953 -9.453 22.470 1.00 39.41 158 LYS A CA 1
ATOM 1276 C C . LYS A 1 158 ? 2.403 -8.154 21.885 1.00 39.41 158 LYS A C 1
ATOM 1278 O O . LYS A 1 158 ? 3.170 -7.188 21.827 1.00 39.41 158 LYS A O 1
ATOM 1283 N N . ARG A 1 159 ? 1.137 -8.162 21.432 1.00 40.75 159 ARG A N 1
ATOM 1284 C CA . ARG A 1 159 ? 0.366 -6.944 21.127 1.00 40.75 159 ARG A CA 1
ATOM 1285 C C . ARG A 1 159 ? 0.757 -5.925 22.191 1.00 40.75 159 ARG A C 1
ATOM 1287 O O . ARG A 1 159 ? 0.732 -6.256 23.379 1.00 40.75 159 ARG A O 1
ATOM 1294 N N . LYS A 1 160 ? 1.304 -4.790 21.767 1.00 41.62 160 LYS A N 1
ATOM 1295 C CA . LYS A 1 160 ? 1.941 -3.821 22.654 1.00 41.62 160 LYS A CA 1
ATOM 1296 C C . LYS A 1 160 ? 0.902 -3.405 23.706 1.00 41.62 160 LYS A C 1
ATOM 1298 O O . LYS A 1 160 ? -0.050 -2.717 23.382 1.00 41.62 160 LYS A O 1
ATOM 1303 N N . ALA A 1 161 ? 1.092 -3.926 24.921 1.00 44.62 161 ALA A N 1
ATOM 1304 C CA . ALA A 1 161 ? 0.200 -3.885 26.081 1.00 44.62 161 ALA A CA 1
ATOM 1305 C C . ALA A 1 161 ? -1.236 -4.410 25.849 1.00 44.62 161 ALA A C 1
ATOM 1307 O O . ALA A 1 161 ? -2.088 -3.731 25.287 1.00 44.62 161 ALA A O 1
ATOM 1308 N N . ASP A 1 162 ? -1.518 -5.601 26.393 1.00 46.62 162 ASP A N 1
ATOM 1309 C CA . ASP A 1 162 ? -2.870 -6.080 26.692 1.00 46.62 162 ASP A CA 1
ATOM 1310 C C . ASP A 1 162 ? -3.649 -4.994 27.457 1.00 46.62 162 ASP A C 1
ATOM 1312 O O . ASP A 1 162 ? -3.557 -4.878 28.683 1.00 46.62 162 ASP A O 1
ATOM 1316 N N . ARG A 1 163 ? -4.468 -4.212 26.746 1.00 60.72 163 ARG A N 1
ATOM 1317 C CA . ARG A 1 163 ? -5.702 -3.711 27.348 1.00 60.72 163 ARG A CA 1
ATOM 1318 C C . ARG A 1 163 ? -6.478 -4.952 27.785 1.00 60.72 163 ARG A C 1
ATOM 1320 O O . ARG A 1 163 ? -6.593 -5.886 26.987 1.00 60.72 163 ARG A O 1
ATOM 1327 N N . PRO A 1 164 ? -6.988 -5.008 29.027 1.00 73.00 164 PRO A N 1
ATOM 1328 C CA . PRO A 1 164 ? -7.751 -6.162 29.460 1.00 73.00 164 PRO A CA 1
ATOM 1329 C C . PRO A 1 164 ? -8.885 -6.440 28.457 1.00 73.00 164 PRO A C 1
ATOM 1331 O O . PRO A 1 164 ? -9.464 -5.494 27.890 1.00 73.00 164 PRO A O 1
ATOM 1334 N N . PRO A 1 165 ? -9.185 -7.726 28.196 1.00 82.31 165 PRO A N 1
ATOM 1335 C CA . PRO A 1 165 ? -10.285 -8.089 27.316 1.00 82.31 165 PRO A CA 1
ATOM 1336 C C . PRO A 1 165 ? -11.560 -7.395 27.804 1.00 82.31 165 PRO A C 1
ATOM 1338 O O . PRO A 1 165 ? -11.708 -7.189 29.018 1.00 82.31 165 PRO A O 1
ATOM 1341 N N . PRO A 1 166 ? -12.446 -6.986 26.880 1.00 89.19 166 PRO A N 1
ATOM 1342 C CA . PRO A 1 166 ? -13.645 -6.283 27.285 1.00 89.19 166 PRO A CA 1
ATOM 1343 C C . PRO A 1 166 ? -14.467 -7.212 28.178 1.00 89.19 166 PRO A C 1
ATOM 1345 O O . PRO A 1 166 ? -14.650 -8.393 27.870 1.00 89.19 166 PRO A O 1
ATOM 1348 N N . LYS A 1 167 ? -14.909 -6.693 29.317 1.00 92.25 167 LYS A N 1
ATOM 1349 C CA . LYS A 1 167 ? -15.721 -7.428 30.288 1.00 92.25 167 LYS A CA 1
ATOM 1350 C C . LYS A 1 167 ? -17.176 -7.449 29.849 1.00 92.25 167 LYS A C 1
ATOM 1352 O O . LYS A 1 167 ? -17.859 -8.451 30.062 1.00 92.25 167 LYS A O 1
ATOM 1357 N N . GLY A 1 168 ? -17.631 -6.354 29.244 1.00 93.50 168 GLY A N 1
ATOM 1358 C CA . GLY A 1 168 ? -19.003 -6.189 28.810 1.00 93.50 168 GLY A CA 1
ATOM 1359 C C . GLY A 1 168 ? -19.992 -6.129 29.982 1.00 93.50 168 GLY A C 1
ATOM 1360 O O . GLY A 1 168 ? -19.619 -5.842 31.129 1.00 93.50 168 GLY A O 1
ATOM 1361 N N . PRO A 1 169 ? -21.278 -6.399 29.712 1.00 93.69 169 PRO A N 1
ATOM 1362 C CA . PRO A 1 169 ? -22.376 -6.156 30.644 1.00 93.69 169 PRO A CA 1
ATOM 1363 C C . PRO A 1 169 ? -22.468 -7.205 31.766 1.00 93.69 169 PRO A C 1
ATOM 1365 O O . PRO A 1 169 ? -23.374 -8.038 31.820 1.00 93.69 169 PRO A O 1
ATOM 1368 N N . LEU A 1 170 ? -21.547 -7.145 32.731 1.00 94.38 170 LEU A N 1
ATOM 1369 C CA . LEU A 1 170 ? -21.567 -7.992 33.927 1.00 94.38 170 LEU A CA 1
ATOM 1370 C C . LEU A 1 170 ? -22.623 -7.526 34.943 1.00 94.38 170 LEU A C 1
ATOM 1372 O O . LEU A 1 170 ? -22.769 -6.334 35.221 1.00 94.38 170 LEU A O 1
ATOM 1376 N N . ALA A 1 171 ? -23.306 -8.477 35.589 1.00 92.56 171 ALA A N 1
ATOM 1377 C CA . ALA A 1 171 ? -24.319 -8.192 36.614 1.00 92.56 171 ALA A CA 1
ATOM 1378 C C . ALA A 1 171 ? -23.777 -7.356 37.790 1.00 92.56 171 ALA A C 1
ATOM 1380 O O . ALA A 1 171 ? -24.460 -6.463 38.288 1.00 92.56 171 ALA A O 1
ATOM 1381 N N . LEU A 1 172 ? -22.533 -7.611 38.217 1.00 92.75 172 LEU A N 1
ATOM 1382 C CA . LEU A 1 172 ? -21.877 -6.835 39.275 1.00 92.75 172 LEU A CA 1
ATOM 1383 C C . LEU A 1 172 ? -21.699 -5.366 38.877 1.00 92.75 172 LEU A C 1
ATOM 1385 O O . LEU A 1 172 ? -21.998 -4.485 39.680 1.00 92.75 172 LEU A O 1
ATOM 1389 N N . THR A 1 173 ? -21.275 -5.108 37.638 1.00 92.25 173 THR A N 1
ATOM 1390 C CA . THR A 1 173 ? -21.097 -3.752 37.106 1.00 92.25 173 THR A CA 1
ATOM 1391 C C . THR A 1 173 ? -22.435 -3.023 37.025 1.00 92.25 173 THR A C 1
ATOM 1393 O O . THR A 1 173 ? -22.562 -1.934 37.575 1.00 92.25 173 THR A O 1
ATOM 1396 N N . LYS A 1 174 ? -23.469 -3.652 36.448 1.00 94.81 174 LYS A N 1
ATOM 1397 C CA . LYS A 1 174 ? -24.826 -3.078 36.358 1.00 94.81 174 LYS A CA 1
ATOM 1398 C C . LYS A 1 174 ? -25.405 -2.729 37.732 1.00 94.81 174 LYS A C 1
ATOM 1400 O O . LYS A 1 174 ? -25.967 -1.654 37.929 1.00 94.81 174 LYS A O 1
ATOM 1405 N N . ASN A 1 175 ? -25.228 -3.613 38.713 1.00 92.94 175 ASN A N 1
ATOM 1406 C CA . ASN A 1 175 ? -25.669 -3.367 40.086 1.00 92.94 175 ASN A CA 1
ATOM 1407 C C . ASN A 1 175 ? -24.881 -2.251 40.774 1.00 92.94 175 ASN A C 1
ATOM 1409 O O . ASN A 1 175 ? -25.454 -1.511 41.571 1.00 92.94 175 ASN A O 1
ATOM 1413 N N . TRP A 1 176 ? -23.581 -2.137 40.497 1.00 94.00 176 TRP A N 1
ATOM 1414 C CA . TRP A 1 176 ? -22.760 -1.052 41.022 1.00 94.00 176 TRP A CA 1
ATOM 1415 C C . TRP A 1 176 ? -23.217 0.294 40.453 1.00 94.00 176 TRP A C 1
ATOM 1417 O O . TRP A 1 176 ? -23.477 1.203 41.235 1.00 94.00 176 TRP A O 1
ATOM 1427 N N . LEU A 1 177 ? -23.416 0.383 39.132 1.00 93.19 177 LEU A N 1
ATOM 1428 C CA . LEU A 1 177 ? -23.873 1.596 38.442 1.00 93.19 177 LEU A CA 1
ATOM 1429 C C . LEU A 1 177 ? -25.188 2.115 39.035 1.00 93.19 177 LEU A C 1
ATOM 1431 O O . LEU A 1 177 ? -25.260 3.269 39.444 1.00 93.19 177 LEU A O 1
ATOM 1435 N N . LYS A 1 178 ? -26.181 1.234 39.204 1.00 92.75 178 LYS A N 1
ATOM 1436 C CA . LYS A 1 178 ? -27.477 1.578 39.813 1.00 92.75 178 LYS A CA 1
ATOM 1437 C C . LYS A 1 178 ? -27.396 2.073 41.256 1.00 92.75 178 LYS A C 1
ATOM 1439 O O . LYS A 1 178 ? -28.247 2.841 41.678 1.00 92.75 178 LYS A O 1
ATOM 1444 N N . LYS A 1 179 ? -26.440 1.569 42.042 1.00 92.12 179 LYS A N 1
ATOM 1445 C CA . LYS A 1 179 ? -26.339 1.861 43.484 1.00 92.12 179 LYS A CA 1
ATOM 1446 C C . LYS A 1 179 ? -25.416 3.028 43.815 1.00 92.12 179 LYS A C 1
ATOM 1448 O O . LYS A 1 179 ? -25.443 3.494 44.950 1.00 92.12 179 LYS A O 1
ATOM 1453 N N . ARG A 1 180 ? -24.501 3.379 42.910 1.00 91.88 180 ARG A N 1
ATOM 1454 C CA . ARG A 1 180 ? -23.381 4.290 43.192 1.00 91.88 180 ARG A CA 1
ATOM 1455 C C . ARG A 1 180 ? -23.380 5.541 42.335 1.00 91.88 180 ARG A C 1
ATOM 1457 O O . ARG A 1 180 ? -22.727 6.493 42.738 1.00 91.88 180 ARG A O 1
ATOM 1464 N N . LEU A 1 181 ? -24.062 5.524 41.193 1.00 92.31 181 LEU A N 1
ATOM 1465 C CA . LEU A 1 181 ? -24.168 6.673 40.308 1.00 92.31 181 LEU A CA 1
ATOM 1466 C C . LEU A 1 181 ? -25.630 7.088 40.212 1.00 92.31 181 LEU A C 1
ATOM 1468 O O . LEU A 1 181 ? -26.474 6.288 39.795 1.00 92.31 181 LEU A O 1
ATOM 1472 N N . GLU A 1 182 ? -25.910 8.326 40.597 1.00 89.19 182 GLU A N 1
ATOM 1473 C CA . GLU A 1 182 ? -27.216 8.940 40.384 1.00 89.19 182 GLU A CA 1
ATOM 1474 C C . GLU A 1 182 ? -27.405 9.246 38.888 1.00 89.19 182 GLU A C 1
ATOM 1476 O O . GLU A 1 182 ? -26.419 9.511 38.189 1.00 89.19 182 GLU A O 1
ATOM 1481 N N . PRO A 1 183 ? -28.637 9.132 38.365 1.00 91.31 183 PRO A N 1
ATOM 1482 C CA . PRO A 1 183 ? -28.947 9.606 37.028 1.00 91.31 183 PRO A CA 1
ATOM 1483 C C . PRO A 1 183 ? -29.027 11.139 37.019 1.00 91.31 183 PRO A C 1
ATOM 1485 O O . PRO A 1 183 ? -29.639 11.732 37.909 1.00 91.31 183 PRO A O 1
ATOM 1488 N N . GLU A 1 184 ? -28.448 11.761 36.002 1.00 92.38 184 GLU A N 1
ATOM 1489 C CA . GLU A 1 184 ? -28.625 13.178 35.680 1.00 92.38 184 GLU A CA 1
ATOM 1490 C C . GLU A 1 184 ? -29.403 13.289 34.367 1.00 92.38 184 GLU A C 1
ATOM 1492 O O . GLU A 1 184 ? -29.275 12.430 33.492 1.00 92.38 184 GLU A O 1
ATOM 1497 N N . ASP A 1 185 ? -30.256 14.311 34.265 1.00 92.56 185 ASP A N 1
ATOM 1498 C CA . ASP A 1 185 ? -31.106 14.533 33.094 1.00 92.56 185 ASP A CA 1
ATOM 1499 C C . ASP A 1 185 ? -30.288 15.135 31.948 1.00 92.56 185 ASP A C 1
ATOM 1501 O O . ASP A 1 185 ? -30.313 16.338 31.700 1.00 92.56 185 ASP A O 1
ATOM 1505 N N . GLU A 1 186 ? -29.502 14.272 31.314 1.00 92.88 186 GLU A N 1
ATOM 1506 C CA . GLU A 1 186 ? -28.615 14.588 30.205 1.00 92.88 186 GLU A CA 1
ATOM 1507 C C . GLU A 1 186 ? -28.792 13.588 29.070 1.00 92.88 186 GLU A C 1
ATOM 1509 O O . GLU A 1 186 ? -29.027 12.388 29.285 1.00 92.88 186 GLU A O 1
ATOM 1514 N N . VAL A 1 187 ? -28.567 14.083 27.855 1.00 95.75 187 VAL A N 1
ATOM 1515 C CA . VAL A 1 187 ? -28.500 13.252 26.659 1.00 95.75 187 VAL A CA 1
ATOM 1516 C C . VAL A 1 187 ? -27.043 13.045 26.268 1.00 95.75 187 VAL A C 1
ATOM 1518 O O . VAL A 1 187 ? -26.315 13.985 25.945 1.00 95.75 187 VAL A O 1
ATOM 1521 N N . TRP A 1 188 ? -26.595 11.795 26.246 1.00 97.31 188 TRP A N 1
ATOM 1522 C CA . TRP A 1 188 ? -25.276 11.448 25.719 1.00 97.31 188 TRP A CA 1
ATOM 1523 C C . TRP A 1 188 ? -25.389 10.909 24.297 1.00 97.31 188 TRP A C 1
ATOM 1525 O O . TRP A 1 188 ? -26.371 10.262 23.942 1.00 97.31 188 TRP A O 1
ATOM 1535 N N . GLN A 1 189 ? -24.364 11.138 23.483 1.00 97.88 189 GLN A N 1
ATOM 1536 C CA . GLN A 1 189 ? -24.220 10.539 22.159 1.00 97.88 189 GLN A CA 1
ATOM 1537 C C . GLN A 1 189 ? -23.019 9.602 22.144 1.00 97.88 189 GLN A C 1
ATOM 1539 O O . GLN A 1 189 ? -21.932 9.964 22.603 1.00 97.88 189 GLN A O 1
ATOM 1544 N N . ALA A 1 190 ? -23.193 8.402 21.599 1.00 97.62 190 ALA A N 1
ATOM 1545 C CA . ALA A 1 190 ? -22.099 7.460 21.428 1.00 97.62 190 ALA A CA 1
ATOM 1546 C C . ALA A 1 190 ? -22.176 6.741 20.086 1.00 97.62 190 ALA A C 1
ATOM 1548 O O . ALA A 1 190 ? -23.218 6.239 19.675 1.00 97.62 190 ALA A O 1
ATOM 1549 N N . ASP A 1 191 ? -21.032 6.635 19.426 1.00 97.50 191 ASP A N 1
ATOM 1550 C CA . ASP A 1 191 ? -20.864 5.755 18.282 1.00 97.50 191 ASP A CA 1
ATOM 1551 C C . ASP A 1 191 ? -19.386 5.399 18.100 1.00 97.50 191 ASP A C 1
ATOM 1553 O O . ASP A 1 191 ? -18.511 5.823 18.866 1.00 97.50 191 ASP A O 1
ATOM 1557 N N . PHE A 1 192 ? -19.109 4.584 17.089 1.00 97.00 192 PHE A N 1
ATOM 1558 C CA . PHE A 1 192 ? -17.766 4.215 16.693 1.00 97.00 192 PHE A CA 1
ATOM 1559 C C . PHE A 1 192 ? -17.567 4.332 15.185 1.00 97.00 192 PHE A C 1
ATOM 1561 O O . PHE A 1 192 ? -18.437 3.988 14.383 1.00 97.00 192 PHE A O 1
ATOM 1568 N N . ARG A 1 193 ? -16.393 4.779 14.751 1.00 95.44 193 ARG A N 1
ATOM 1569 C CA . ARG A 1 193 ? -16.061 4.854 13.324 1.00 95.44 193 ARG A CA 1
ATOM 1570 C C . ARG A 1 193 ? -14.575 4.613 13.115 1.00 95.44 193 ARG A C 1
ATOM 1572 O O . ARG A 1 193 ? -13.752 4.942 13.968 1.00 95.44 193 ARG A O 1
ATOM 1579 N N . GLN A 1 194 ? -14.246 3.988 11.992 1.00 95.06 194 GLN A N 1
ATOM 1580 C CA . GLN A 1 194 ? -12.864 3.830 11.581 1.00 95.06 194 GLN A CA 1
ATOM 1581 C C . GLN A 1 194 ? -12.330 5.167 11.055 1.00 95.06 194 GLN A C 1
ATOM 1583 O O . GLN A 1 194 ? -12.983 5.811 10.232 1.00 95.06 194 GLN A O 1
ATOM 1588 N N . LEU A 1 195 ? -11.150 5.574 11.523 1.00 94.69 195 LEU A N 1
ATOM 1589 C CA . LEU A 1 195 ? -10.543 6.865 11.196 1.00 94.69 195 LEU A CA 1
ATOM 1590 C C . LEU A 1 195 ? -10.422 7.067 9.675 1.00 94.69 195 LEU A C 1
ATOM 1592 O O . LEU A 1 195 ? -9.992 6.140 8.993 1.00 94.69 195 LEU A O 1
ATOM 1596 N N . PRO A 1 196 ? -10.766 8.238 9.109 1.00 93.88 196 PRO A N 1
ATOM 1597 C CA . PRO A 1 196 ? -10.651 8.514 7.671 1.00 93.88 196 PRO A CA 1
ATOM 1598 C C . PRO A 1 196 ? -9.206 8.665 7.163 1.00 93.88 196 PRO A C 1
ATOM 1600 O O . PRO A 1 196 ? -8.997 9.007 6.006 1.00 93.88 196 PRO A O 1
ATOM 1603 N N . GLN A 1 197 ? -8.198 8.436 8.001 1.00 91.31 197 GLN A N 1
ATOM 1604 C CA . GLN A 1 197 ? -6.784 8.554 7.672 1.00 91.31 197 GLN A CA 1
ATOM 1605 C C . GLN A 1 197 ? -5.956 7.434 8.310 1.00 91.31 197 GLN A C 1
ATOM 1607 O O . GLN A 1 197 ? -6.363 6.782 9.275 1.00 91.31 197 GLN A O 1
ATOM 1612 N N . TRP A 1 198 ? -4.760 7.225 7.765 1.00 90.62 198 TRP A N 1
ATOM 1613 C CA . TRP A 1 198 ? -3.762 6.339 8.350 1.00 90.62 198 TRP A CA 1
ATOM 1614 C C . TRP A 1 198 ? -3.108 6.997 9.564 1.00 90.62 198 TRP A C 1
ATOM 1616 O O . TRP A 1 198 ? -2.699 8.153 9.502 1.00 90.62 198 TRP A O 1
ATOM 1626 N N . VAL A 1 199 ? -2.949 6.236 10.643 1.00 87.75 199 VAL A N 1
ATOM 1627 C CA . VAL A 1 199 ? -2.187 6.639 11.829 1.00 87.75 199 VAL A CA 1
ATOM 1628 C C . VAL A 1 199 ? -0.881 5.861 11.851 1.00 87.75 199 VAL A C 1
ATOM 1630 O O . VAL A 1 199 ? -0.863 4.649 11.622 1.00 87.75 199 VAL A O 1
ATOM 1633 N N . GLU A 1 200 ? 0.222 6.550 12.127 1.00 82.06 200 GLU A N 1
ATOM 1634 C CA . GLU A 1 200 ? 1.528 5.918 12.259 1.00 82.06 200 GLU A CA 1
ATOM 1635 C C . GLU A 1 200 ? 1.775 5.466 13.703 1.00 82.06 200 GLU A C 1
ATOM 1637 O O . GLU A 1 200 ? 1.700 6.248 14.650 1.00 82.06 200 GLU A O 1
ATOM 1642 N N . SER A 1 201 ? 2.074 4.182 13.883 1.00 71.00 201 SER A N 1
ATOM 1643 C CA . SER A 1 201 ? 2.440 3.593 15.168 1.00 71.00 201 SER A CA 1
ATOM 1644 C C . SER A 1 201 ? 3.526 2.542 14.960 1.00 71.00 201 SER A C 1
ATOM 1646 O O . SER A 1 201 ? 3.371 1.631 14.150 1.00 71.00 201 SER A O 1
ATOM 1648 N N . ASP A 1 202 ? 4.653 2.667 15.667 1.00 65.94 202 ASP A N 1
ATOM 1649 C CA . ASP A 1 202 ? 5.799 1.745 15.565 1.00 65.94 202 ASP A CA 1
ATOM 1650 C C . ASP A 1 202 ? 6.329 1.526 14.135 1.00 65.94 202 ASP A C 1
ATOM 1652 O O . ASP A 1 202 ? 6.699 0.409 13.743 1.00 65.94 202 ASP A O 1
ATOM 1656 N N . GLY A 1 203 ? 6.354 2.604 13.343 1.00 65.50 203 GLY A N 1
ATOM 1657 C CA . GLY A 1 203 ? 6.767 2.573 11.938 1.00 65.50 203 GLY A CA 1
ATOM 1658 C C . GLY A 1 203 ? 5.822 1.753 11.055 1.00 65.50 203 GLY A C 1
ATOM 1659 O O . GLY A 1 203 ? 6.239 1.216 10.029 1.00 65.50 203 GLY A O 1
ATOM 1660 N N . GLN A 1 204 ? 4.569 1.572 11.482 1.00 70.38 204 GLN A N 1
ATOM 1661 C CA . GLN A 1 204 ? 3.501 0.986 10.682 1.00 70.38 204 GLN A CA 1
ATOM 1662 C C . GLN A 1 204 ? 2.340 1.961 10.577 1.00 70.38 204 GLN A C 1
ATOM 1664 O O . GLN A 1 204 ? 1.919 2.562 11.563 1.00 70.38 204 GLN A O 1
ATOM 1669 N N . ARG A 1 205 ? 1.786 2.068 9.375 1.00 83.62 205 ARG A N 1
ATOM 1670 C CA . ARG A 1 205 ? 0.520 2.752 9.149 1.00 83.62 205 ARG A CA 1
ATOM 1671 C C . ARG A 1 205 ? -0.618 1.780 9.417 1.00 83.62 205 ARG A C 1
ATOM 1673 O O . ARG A 1 205 ? -0.644 0.686 8.859 1.00 83.62 205 ARG A O 1
ATOM 1680 N N . THR A 1 206 ? -1.533 2.170 10.288 1.00 87.00 206 THR A N 1
ATOM 1681 C CA . THR A 1 206 ? -2.734 1.402 10.621 1.00 87.00 206 THR A CA 1
ATOM 1682 C C . THR A 1 206 ? -3.944 2.321 10.653 1.00 87.00 206 THR A C 1
ATOM 1684 O O . THR A 1 206 ? -3.812 3.535 10.811 1.00 87.00 206 THR A O 1
ATOM 1687 N N . ARG A 1 207 ? -5.134 1.751 10.483 1.00 90.12 207 ARG A N 1
ATOM 1688 C CA . ARG A 1 207 ? -6.392 2.492 10.505 1.00 90.12 207 ARG A CA 1
ATOM 1689 C C . ARG A 1 207 ? -7.183 2.067 11.733 1.00 90.12 207 ARG A C 1
ATOM 1691 O O . ARG A 1 207 ? -7.712 0.957 11.786 1.00 90.12 207 ARG A O 1
ATOM 1698 N N . LEU A 1 208 ? -7.216 2.943 12.731 1.00 91.88 208 LEU A N 1
ATOM 1699 C CA . LEU A 1 208 ? -7.831 2.649 14.020 1.00 91.88 208 LEU A CA 1
ATOM 1700 C C . LEU A 1 208 ? -9.343 2.879 13.980 1.00 91.88 208 LEU A C 1
ATOM 1702 O O . LEU A 1 208 ? -9.842 3.758 13.283 1.00 91.88 208 LEU A O 1
ATOM 1706 N N . TRP A 1 209 ? -10.059 2.102 14.774 1.00 94.88 209 TRP A N 1
ATOM 1707 C CA . TRP A 1 209 ? -11.426 2.351 15.188 1.00 94.88 209 TRP A CA 1
ATOM 1708 C C . TRP A 1 209 ? -11.429 3.248 16.416 1.00 94.88 209 TRP A C 1
ATOM 1710 O O . TRP A 1 209 ? -10.750 2.951 17.400 1.00 94.88 209 TRP A O 1
ATOM 1720 N N . LEU A 1 210 ? -12.203 4.326 16.352 1.00 95.44 210 LEU A N 1
ATOM 1721 C CA . LEU A 1 210 ? -12.458 5.235 17.459 1.00 95.44 210 LEU A CA 1
ATOM 1722 C C . LEU A 1 210 ? -13.877 4.993 17.970 1.00 95.44 210 LEU A C 1
ATOM 1724 O O . LEU A 1 210 ? -14.833 5.169 17.219 1.00 95.44 210 LEU A O 1
ATOM 1728 N N . VAL A 1 211 ? -14.010 4.603 19.237 1.00 97.31 211 VAL A N 1
ATOM 1729 C CA . VAL A 1 211 ? -15.260 4.698 20.004 1.00 97.31 211 VAL A CA 1
ATOM 1730 C C . VAL A 1 211 ? -15.248 6.041 20.708 1.00 97.31 211 VAL A C 1
ATOM 1732 O O . VAL A 1 211 ? -14.249 6.382 21.341 1.00 97.31 211 VAL A O 1
ATOM 1735 N N . LEU A 1 212 ? -16.342 6.786 20.636 1.00 97.19 212 LEU A N 1
ATOM 1736 C CA . LEU A 1 212 ? -16.431 8.117 21.223 1.00 97.19 212 LEU A CA 1
ATOM 1737 C C . LEU A 1 212 ? -17.774 8.281 21.936 1.00 97.19 212 LEU A C 1
ATOM 1739 O O . LEU A 1 212 ? -18.811 7.929 21.376 1.00 97.19 212 LEU A O 1
ATOM 1743 N N . VAL A 1 213 ? -17.729 8.815 23.158 1.00 97.69 213 VAL A N 1
ATOM 1744 C CA . VAL A 1 213 ? -18.894 9.166 23.979 1.00 97.69 213 VAL A CA 1
ATOM 1745 C C . VAL A 1 213 ? -18.815 10.652 24.309 1.00 97.69 213 VAL A C 1
ATOM 1747 O O . VAL A 1 213 ? -17.834 11.102 24.913 1.00 97.69 213 VAL A O 1
ATOM 1750 N N . VAL A 1 214 ? -19.845 11.400 23.931 1.00 96.50 214 VAL A N 1
ATOM 1751 C CA . VAL A 1 214 ? -19.948 12.844 24.156 1.00 96.50 214 VAL A CA 1
ATOM 1752 C C . VAL A 1 214 ? -21.228 13.181 24.907 1.00 96.50 214 VAL A C 1
ATOM 1754 O O . VAL A 1 214 ? -22.251 12.518 24.746 1.00 96.50 214 VAL A O 1
ATOM 1757 N N . ASN A 1 215 ? -21.172 14.225 25.722 1.00 94.19 215 ASN A N 1
ATOM 1758 C CA . ASN A 1 215 ? -22.355 14.869 26.270 1.00 94.19 215 ASN A CA 1
ATOM 1759 C C . ASN A 1 215 ? -22.908 15.827 25.204 1.00 94.19 215 ASN A C 1
ATOM 1761 O O . ASN A 1 215 ? -22.190 16.730 24.773 1.00 94.19 215 ASN A O 1
ATOM 1765 N N . ARG A 1 216 ? -24.160 15.622 24.780 1.00 89.69 216 ARG A N 1
ATOM 1766 C CA . ARG A 1 216 ? -24.819 16.426 23.739 1.00 89.69 216 ARG A CA 1
ATOM 1767 C C . ARG A 1 216 ? -25.077 17.864 24.187 1.00 89.69 216 ARG A C 1
ATOM 1769 O O . ARG A 1 216 ? -25.052 18.769 23.364 1.00 89.69 216 ARG A O 1
ATOM 1776 N N . ASP A 1 217 ? -25.368 18.058 25.467 1.00 80.12 217 ASP A N 1
ATOM 1777 C CA . ASP A 1 217 ? -25.826 19.333 26.017 1.00 80.12 217 ASP A CA 1
ATOM 1778 C C . ASP A 1 217 ? -24.654 20.258 26.390 1.00 80.12 217 ASP A C 1
ATOM 1780 O O . ASP A 1 217 ? -24.814 21.478 26.446 1.00 80.12 217 ASP A O 1
ATOM 1784 N N . ALA A 1 218 ? -23.467 19.684 26.621 1.00 75.88 218 ALA A N 1
ATOM 1785 C CA . ALA A 1 218 ? -22.264 20.401 27.049 1.00 75.88 218 ALA A CA 1
ATOM 1786 C C . ALA A 1 218 ? -21.094 20.371 26.042 1.00 75.88 218 ALA A C 1
ATOM 1788 O O . ALA A 1 218 ? -20.050 20.958 26.332 1.00 75.88 218 ALA A O 1
ATOM 1789 N N . ASP A 1 219 ? -21.227 19.673 24.906 1.00 70.12 219 ASP A N 1
ATOM 1790 C CA . ASP A 1 219 ? -20.151 19.411 23.926 1.00 70.12 219 ASP A CA 1
ATOM 1791 C C . ASP A 1 219 ? -18.859 18.849 24.561 1.00 70.12 219 ASP A C 1
ATOM 1793 O O . ASP A 1 219 ? -17.734 19.080 24.107 1.00 70.12 219 ASP A O 1
ATOM 1797 N N . LEU A 1 220 ? -19.002 18.095 25.656 1.00 84.62 220 LEU A N 1
ATOM 1798 C CA . LEU A 1 220 ? -17.880 17.518 26.394 1.00 84.62 220 LEU A CA 1
ATOM 1799 C C . LEU A 1 220 ? -17.600 16.086 25.946 1.00 84.62 220 LEU A C 1
ATOM 1801 O O . LEU A 1 220 ? -18.493 15.240 25.911 1.00 84.62 220 LEU A O 1
ATOM 1805 N N . VAL A 1 221 ? -16.324 15.776 25.703 1.00 92.69 221 VAL A N 1
ATOM 1806 C CA . VAL A 1 221 ? -15.871 14.392 25.518 1.00 92.69 221 VAL A CA 1
ATOM 1807 C C . VAL A 1 221 ? -15.820 13.700 26.873 1.00 92.69 221 VAL A C 1
ATOM 1809 O O . VAL A 1 221 ? -15.040 14.084 27.743 1.00 92.69 221 VAL A O 1
ATOM 1812 N N . LEU A 1 222 ? -16.623 12.655 27.046 1.00 95.56 222 LEU A N 1
ATOM 1813 C CA . LEU A 1 222 ? -16.714 11.912 28.303 1.00 95.56 222 LEU A CA 1
ATOM 1814 C C . LEU A 1 222 ? -15.781 10.703 28.311 1.00 95.56 222 LEU A C 1
ATOM 1816 O O . LEU A 1 222 ? -15.158 10.397 29.327 1.00 95.56 222 LEU A O 1
ATOM 1820 N N . ALA A 1 223 ? -15.658 10.028 27.171 1.00 95.94 223 ALA A N 1
ATOM 1821 C CA . ALA A 1 223 ? -14.778 8.884 26.992 1.00 95.94 223 ALA A CA 1
ATOM 1822 C C . ALA A 1 223 ? -14.432 8.686 25.519 1.00 95.94 223 ALA A C 1
ATOM 1824 O O . ALA A 1 223 ? -15.213 9.021 24.628 1.00 95.94 223 ALA A O 1
ATOM 1825 N N . HIS A 1 224 ? -13.282 8.069 25.270 1.00 94.94 224 HIS A N 1
ATOM 1826 C CA . HIS A 1 224 ? -12.946 7.536 23.960 1.00 94.94 224 HIS A CA 1
ATOM 1827 C C . HIS A 1 224 ? -12.120 6.253 24.094 1.00 94.94 224 HIS A C 1
ATOM 1829 O O . HIS A 1 224 ? -11.413 6.055 25.083 1.00 94.94 224 HIS A O 1
ATOM 1835 N N . ASP A 1 225 ? -12.190 5.392 23.084 1.00 93.81 225 ASP A N 1
ATOM 1836 C CA . ASP A 1 225 ? -11.375 4.182 22.980 1.00 93.81 225 ASP A CA 1
ATOM 1837 C C . ASP A 1 225 ? -10.833 4.024 21.557 1.00 93.81 225 ASP A C 1
ATOM 1839 O O . ASP A 1 225 ? -11.539 4.302 20.592 1.00 93.81 225 ASP A O 1
ATOM 1843 N N . LEU A 1 226 ? -9.580 3.578 21.430 1.00 91.25 226 LEU A N 1
ATOM 1844 C CA . LEU A 1 226 ? -8.914 3.337 20.150 1.00 91.25 226 LEU A CA 1
ATOM 1845 C C . LEU A 1 226 ? -8.532 1.859 20.015 1.00 91.25 226 LEU A C 1
ATOM 1847 O O . LEU A 1 226 ? -7.920 1.279 20.917 1.00 91.25 226 LEU A O 1
ATOM 1851 N N . GLY A 1 227 ? -8.843 1.254 18.872 1.00 89.38 227 GLY A N 1
ATOM 1852 C CA . GLY A 1 227 ? -8.529 -0.147 18.590 1.00 89.38 227 GLY A CA 1
ATOM 1853 C C . GLY A 1 227 ? -8.180 -0.393 17.127 1.00 89.38 227 GLY A C 1
ATOM 1854 O O . GLY A 1 227 ? -8.553 0.375 16.257 1.00 89.38 227 GLY A O 1
ATOM 1855 N N . GLU A 1 228 ? -7.451 -1.469 16.839 1.00 87.25 228 GLU A N 1
ATOM 1856 C CA . GLU A 1 228 ? -7.187 -1.900 15.452 1.00 87.25 228 GLU A CA 1
ATOM 1857 C C . GLU A 1 228 ? -8.353 -2.708 14.858 1.00 87.25 228 GLU A C 1
ATOM 1859 O O . GLU A 1 228 ? -8.505 -2.791 13.644 1.00 87.25 228 GLU A O 1
ATOM 1864 N N . GLU A 1 229 ? -9.178 -3.305 15.718 1.00 89.75 229 GLU A N 1
ATOM 1865 C CA . GLU A 1 229 ? -10.327 -4.130 15.344 1.00 89.75 229 GLU A CA 1
ATOM 1866 C C . GLU A 1 229 ? -11.625 -3.349 15.554 1.00 89.75 229 GLU A C 1
ATOM 1868 O O . GLU A 1 229 ? -11.697 -2.480 16.429 1.00 89.75 229 GLU A O 1
ATOM 1873 N N . GLU A 1 230 ? -12.654 -3.689 14.777 1.00 93.94 230 GLU A N 1
ATOM 1874 C CA . GLU A 1 230 ? -13.992 -3.140 14.981 1.00 93.94 230 GLU A CA 1
ATOM 1875 C C . GLU A 1 230 ? -14.468 -3.452 16.414 1.00 93.94 230 GLU A C 1
ATOM 1877 O O . GLU A 1 230 ? -14.344 -4.594 16.878 1.00 93.94 230 GLU A O 1
ATOM 1882 N N . PRO A 1 231 ? -14.961 -2.453 17.167 1.00 94.69 231 PRO A N 1
ATOM 1883 C CA . PRO A 1 231 ? -15.250 -2.626 18.580 1.00 94.69 231 PRO A CA 1
ATOM 1884 C C . PRO A 1 231 ? -16.447 -3.557 18.789 1.00 94.69 231 PRO A C 1
ATOM 1886 O O . PRO A 1 231 ? -17.581 -3.252 18.429 1.00 94.69 231 PRO A O 1
ATOM 1889 N N . ALA A 1 232 ? -16.202 -4.684 19.458 1.00 94.94 232 ALA A N 1
ATOM 1890 C CA . ALA A 1 232 ? -17.265 -5.585 19.887 1.00 94.94 232 ALA A CA 1
ATOM 1891 C C . ALA A 1 232 ? -18.226 -4.892 20.882 1.00 94.94 232 ALA A C 1
ATOM 1893 O O . ALA A 1 232 ? -17.781 -4.035 21.655 1.00 94.94 232 ALA A O 1
ATOM 1894 N N . PRO A 1 233 ? -19.497 -5.331 20.992 1.00 96.81 233 PRO A N 1
ATOM 1895 C CA . PRO A 1 233 ? -20.469 -4.748 21.926 1.00 96.81 233 PRO A CA 1
ATOM 1896 C C . PRO A 1 233 ? -19.968 -4.655 23.375 1.00 96.81 233 PRO A C 1
ATOM 1898 O O . PRO A 1 233 ? -20.198 -3.673 24.074 1.00 96.81 233 PRO A O 1
ATOM 1901 N N . ALA A 1 234 ? -19.198 -5.647 23.828 1.00 96.25 234 ALA A N 1
ATOM 1902 C CA . ALA A 1 234 ? -18.607 -5.634 25.164 1.00 96.25 234 ALA A CA 1
ATOM 1903 C C . ALA A 1 234 ? -17.645 -4.448 25.388 1.00 96.25 234 ALA A C 1
ATOM 1905 O O . ALA A 1 234 ? -17.566 -3.931 26.500 1.00 96.25 234 ALA A O 1
ATOM 1906 N N . ARG A 1 235 ? -16.925 -4.005 24.349 1.00 95.38 235 ARG A N 1
ATOM 1907 C CA . ARG A 1 235 ? -16.029 -2.844 24.424 1.00 95.38 235 ARG A CA 1
ATOM 1908 C C . ARG A 1 235 ? -16.823 -1.543 24.467 1.00 95.38 235 ARG A C 1
ATOM 1910 O O . ARG A 1 235 ? -16.515 -0.704 25.301 1.00 95.38 235 ARG A O 1
ATOM 1917 N N . LEU A 1 236 ? -17.859 -1.418 23.636 1.00 97.25 236 LEU A N 1
ATOM 1918 C CA . LEU A 1 236 ? -18.765 -0.264 23.643 1.00 97.25 236 LEU A CA 1
ATOM 1919 C C . LEU A 1 236 ? -19.384 -0.052 25.034 1.00 97.25 236 LEU A C 1
ATOM 1921 O O . LEU A 1 236 ? -19.361 1.057 25.567 1.00 97.25 236 LEU A O 1
ATOM 1925 N N . TRP A 1 237 ? -19.852 -1.140 25.655 1.00 97.44 237 TRP A N 1
ATOM 1926 C CA . TRP A 1 237 ? -20.333 -1.130 27.036 1.00 97.44 237 TRP A CA 1
ATOM 1927 C C . TRP A 1 237 ? -19.261 -0.648 28.020 1.00 97.44 237 TRP A C 1
ATOM 1929 O O . TRP A 1 237 ? -19.513 0.263 28.803 1.00 97.44 237 TRP A O 1
ATOM 1939 N N . ASP A 1 238 ? -18.062 -1.236 27.988 1.00 96.12 238 ASP A N 1
ATOM 1940 C CA . ASP A 1 238 ? -16.983 -0.875 28.913 1.00 96.12 238 ASP A CA 1
ATOM 1941 C C . ASP A 1 238 ? -16.564 0.601 28.778 1.00 96.12 238 ASP A C 1
ATOM 1943 O O . ASP A 1 238 ? -16.312 1.251 29.795 1.00 96.12 238 ASP A O 1
ATOM 1947 N N . THR A 1 239 ? -16.529 1.144 27.556 1.00 96.69 239 THR A N 1
ATOM 1948 C CA . THR A 1 239 ? -16.233 2.564 27.301 1.00 96.69 239 THR A CA 1
ATOM 1949 C C . THR A 1 239 ? -17.306 3.472 27.903 1.00 96.69 239 THR A C 1
ATOM 1951 O O . THR A 1 239 ? -16.976 4.456 28.561 1.00 96.69 239 THR A O 1
ATOM 1954 N N . LEU A 1 240 ? -18.587 3.118 27.769 1.00 96.69 240 LEU A N 1
ATOM 1955 C CA . LEU A 1 240 ? -19.681 3.856 28.410 1.00 96.69 240 LEU A CA 1
ATOM 1956 C C . LEU A 1 240 ? -19.634 3.766 29.936 1.00 96.69 240 LEU A C 1
ATOM 1958 O O . LEU A 1 240 ? -19.856 4.759 30.623 1.00 96.69 240 LEU A O 1
ATOM 1962 N N . VAL A 1 241 ? -19.290 2.604 30.493 1.00 96.12 241 VAL A N 1
ATOM 1963 C CA . VAL A 1 241 ? -19.083 2.469 31.941 1.00 96.12 241 VAL A CA 1
ATOM 1964 C C . VAL A 1 241 ? -17.932 3.355 32.415 1.00 96.12 241 VAL A C 1
ATOM 1966 O O . VAL A 1 241 ? -18.048 3.972 33.473 1.00 96.12 241 VAL A O 1
ATOM 1969 N N . GLN A 1 242 ? -16.844 3.460 31.647 1.00 95.12 242 GLN A N 1
ATOM 1970 C CA . GLN A 1 242 ? -15.753 4.380 31.968 1.00 95.12 242 GLN A CA 1
ATOM 1971 C C . GLN A 1 242 ? -16.200 5.843 31.889 1.00 95.12 242 GLN A C 1
ATOM 1973 O O . GLN A 1 242 ? -15.855 6.595 32.799 1.00 95.12 242 GLN A O 1
ATOM 1978 N N . ALA A 1 243 ? -17.008 6.220 30.893 1.00 96.38 243 ALA A N 1
ATOM 1979 C CA . ALA A 1 243 ? -17.620 7.549 30.818 1.00 96.38 243 ALA A CA 1
ATOM 1980 C C . ALA A 1 243 ? -18.449 7.863 32.076 1.00 96.38 243 ALA A C 1
ATOM 1982 O O . ALA A 1 243 ? -18.333 8.942 32.637 1.00 96.38 243 ALA A O 1
ATOM 1983 N N . MET A 1 244 ? -19.223 6.901 32.584 1.00 96.31 244 MET A N 1
ATOM 1984 C CA . MET A 1 244 ? -20.042 7.093 33.789 1.00 96.31 244 MET A CA 1
ATOM 1985 C C . MET A 1 244 ? -19.219 7.146 35.083 1.00 96.31 244 MET A C 1
ATOM 1987 O O . MET A 1 244 ? -19.532 7.900 36.001 1.00 96.31 244 MET A O 1
ATOM 1991 N N . GLN A 1 245 ? -18.179 6.318 35.201 1.00 95.38 245 GLN A N 1
ATOM 1992 C CA . GLN A 1 245 ? -17.396 6.176 36.437 1.00 95.38 245 GLN A CA 1
ATOM 1993 C C . GLN A 1 245 ? -16.285 7.212 36.577 1.00 95.38 245 GLN A C 1
ATOM 1995 O O . GLN A 1 245 ? -15.996 7.676 37.681 1.00 95.38 245 GLN A O 1
ATOM 2000 N N . HIS A 1 246 ? -15.619 7.507 35.468 1.00 94.38 246 HIS A N 1
ATOM 2001 C CA . HIS A 1 246 ? -14.396 8.291 35.408 1.00 94.38 246 HIS A CA 1
ATOM 2002 C C . HIS A 1 246 ? -14.389 9.135 34.127 1.00 94.38 246 HIS A C 1
ATOM 2004 O O . HIS A 1 246 ? -13.490 8.938 33.305 1.00 94.38 246 HIS A O 1
ATOM 2010 N N . PRO A 1 247 ? -15.378 10.026 33.915 1.00 94.62 247 PRO A N 1
ATOM 2011 C CA . PRO A 1 247 ? -15.438 10.814 32.693 1.00 94.62 247 PRO A CA 1
ATOM 2012 C C . PRO A 1 247 ? -14.187 11.682 32.539 1.00 94.62 247 PRO A C 1
ATOM 2014 O O . PRO A 1 247 ? -13.614 12.158 33.521 1.00 94.62 247 PRO A O 1
ATOM 2017 N N . LEU A 1 248 ? -13.775 11.910 31.294 1.00 91.06 248 LEU A N 1
ATOM 2018 C CA . LEU A 1 248 ? -12.670 12.814 30.964 1.00 91.06 248 LEU A CA 1
ATOM 2019 C C . LEU A 1 248 ? -12.993 14.276 31.309 1.00 91.06 248 LEU A C 1
ATOM 2021 O O . LEU A 1 248 ? -12.078 15.056 31.569 1.00 91.06 248 LEU A O 1
ATOM 2025 N N . ALA A 1 249 ? -14.278 14.634 31.343 1.00 88.50 249 ALA A N 1
ATOM 2026 C CA . ALA A 1 249 ? -14.773 15.946 31.730 1.00 88.50 249 ALA A CA 1
ATOM 2027 C C . ALA A 1 249 ? -16.064 15.822 32.558 1.00 88.50 249 ALA A C 1
ATOM 2029 O O . ALA A 1 249 ? -16.917 14.994 32.260 1.00 88.50 249 ALA A O 1
ATOM 2030 N N . GLY A 1 250 ? -16.214 16.659 33.587 1.00 88.44 250 GLY A N 1
ATOM 2031 C CA . GLY A 1 250 ? -17.355 16.608 34.509 1.00 88.44 250 GLY A CA 1
ATOM 2032 C C . GLY A 1 250 ? -17.160 15.644 35.687 1.00 88.44 250 GLY A C 1
ATOM 2033 O O . GLY A 1 250 ? -16.035 15.295 36.053 1.00 88.44 250 GLY A O 1
ATOM 2034 N N . THR A 1 251 ? -18.263 15.255 36.327 1.00 91.38 251 THR A N 1
ATOM 2035 C CA . THR A 1 251 ? -18.299 14.350 37.492 1.00 91.38 251 THR A CA 1
ATOM 2036 C C . THR A 1 251 ? -18.930 13.010 37.140 1.00 91.38 251 THR A C 1
ATOM 2038 O O . THR A 1 251 ? -19.657 12.907 36.166 1.00 91.38 251 THR A O 1
ATOM 2041 N N . ALA A 1 252 ? -18.666 11.964 37.922 1.00 95.25 252 ALA A N 1
ATOM 2042 C CA . ALA A 1 252 ? -19.207 10.628 37.670 1.00 95.25 252 ALA A CA 1
ATOM 2043 C C . ALA A 1 252 ? -20.735 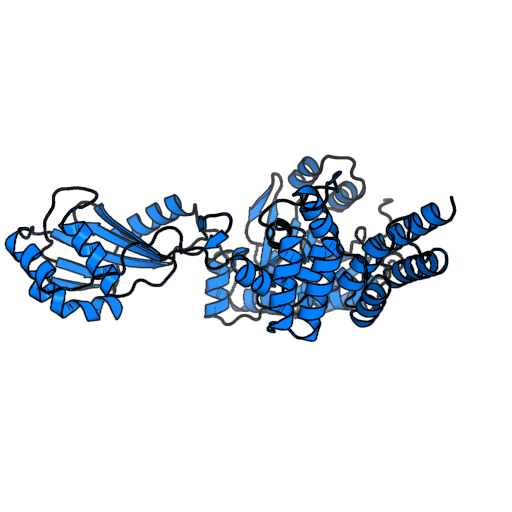10.568 37.870 1.00 95.25 252 ALA A C 1
ATOM 2045 O O . ALA A 1 252 ? -21.208 10.803 38.982 1.00 95.25 252 ALA A O 1
ATOM 2046 N N . HIS A 1 253 ? -21.482 10.205 36.827 1.00 94.56 253 HIS A N 1
ATOM 2047 C CA . HIS A 1 253 ? -22.943 10.067 36.842 1.00 94.56 253 HIS A CA 1
ATOM 2048 C C . HIS A 1 253 ? -23.426 9.183 35.679 1.00 94.56 253 HIS A C 1
ATOM 2050 O O . HIS A 1 253 ? -22.621 8.675 34.893 1.00 94.56 253 HIS A O 1
ATOM 2056 N N . ARG A 1 254 ? -24.739 8.939 35.595 1.00 94.88 254 ARG A N 1
ATOM 2057 C CA . ARG A 1 254 ? -25.370 8.253 34.453 1.00 94.88 254 ARG A CA 1
ATOM 2058 C C . ARG A 1 254 ? -26.273 9.223 33.686 1.00 94.88 254 ARG A C 1
ATOM 2060 O O . ARG A 1 254 ? -26.987 9.961 34.357 1.00 94.88 254 ARG A O 1
ATOM 2067 N N . PRO A 1 255 ? -26.315 9.173 32.345 1.00 96.19 255 PRO A N 1
ATOM 2068 C CA . PRO A 1 255 ? -27.318 9.911 31.583 1.00 96.19 255 PRO A CA 1
ATOM 2069 C C . PRO A 1 255 ? -28.703 9.275 31.744 1.00 96.19 255 PRO A C 1
ATOM 2071 O O . PRO A 1 255 ? -28.812 8.091 32.087 1.00 96.19 255 PRO A O 1
ATOM 2074 N N . THR A 1 256 ? -29.758 10.027 31.445 1.00 95.88 256 THR A N 1
ATOM 2075 C CA . THR A 1 256 ? -31.118 9.489 31.282 1.00 95.88 256 THR A CA 1
ATOM 2076 C C . THR A 1 256 ? -31.316 8.894 29.890 1.00 95.88 256 THR A C 1
ATOM 2078 O O . THR A 1 256 ? -31.993 7.870 29.757 1.00 95.88 256 THR A O 1
ATOM 2081 N N . GLU A 1 257 ? -30.668 9.470 28.874 1.00 96.88 257 GLU A N 1
ATOM 2082 C CA . GLU A 1 257 ? -30.781 9.063 27.472 1.00 96.88 257 GLU A CA 1
ATOM 2083 C C . GLU A 1 257 ? -29.405 8.874 26.815 1.00 96.88 257 GLU A C 1
ATOM 2085 O O . GLU A 1 257 ? -28.477 9.664 27.001 1.00 96.88 257 GLU A O 1
ATOM 2090 N N . LEU A 1 258 ? -29.280 7.824 26.005 1.00 97.38 258 LEU A N 1
ATOM 2091 C CA . LEU A 1 258 ? -28.133 7.573 25.146 1.00 97.38 258 LEU A CA 1
ATOM 2092 C C . LEU A 1 258 ? -28.588 7.464 23.687 1.00 97.38 258 LEU A C 1
ATOM 2094 O O . LEU A 1 258 ? -29.276 6.520 23.310 1.00 97.38 258 LEU A O 1
ATOM 2098 N N . GLN A 1 259 ? -28.133 8.389 22.852 1.00 97.75 259 GLN A N 1
ATOM 2099 C CA . GLN A 1 259 ? -28.378 8.404 21.414 1.00 97.75 259 GLN A CA 1
ATOM 2100 C C . GLN A 1 259 ? -27.236 7.726 20.653 1.00 97.75 259 GLN A C 1
ATOM 2102 O O . GLN A 1 259 ? -26.056 8.009 20.882 1.00 97.75 259 GLN A O 1
ATOM 2107 N N . VAL A 1 260 ? -27.587 6.844 19.720 1.00 97.62 260 VAL A N 1
ATOM 2108 C CA . VAL A 1 260 ? -26.641 6.059 18.912 1.00 97.62 260 VAL A CA 1
ATOM 2109 C C . VAL A 1 260 ? -27.118 5.950 17.463 1.00 97.62 260 VAL A C 1
ATOM 2111 O O . VAL A 1 260 ? -28.306 6.110 17.176 1.00 97.62 260 VAL A O 1
ATOM 2114 N N . LEU A 1 261 ? -26.215 5.615 16.536 1.00 96.50 261 LEU A N 1
ATOM 2115 C CA . LEU A 1 261 ? -26.620 5.196 15.188 1.00 96.50 261 LEU A CA 1
ATOM 2116 C C . LEU A 1 261 ? -27.172 3.762 15.202 1.00 96.50 261 LEU A C 1
ATOM 2118 O O . LEU A 1 261 ? -26.792 2.942 16.040 1.00 96.50 261 LEU A O 1
ATOM 2122 N N . GLY A 1 262 ? -28.033 3.439 14.231 1.00 93.12 262 GLY A N 1
ATOM 2123 C CA . GLY A 1 262 ? -28.750 2.157 14.115 1.00 93.12 262 GLY A CA 1
ATOM 2124 C C . GLY A 1 262 ? -27.894 0.952 13.719 1.00 93.12 262 GLY A C 1
ATOM 2125 O O . GLY A 1 262 ? -28.187 0.278 12.734 1.00 93.12 262 GLY A O 1
ATOM 2126 N N . ARG A 1 263 ? -26.824 0.680 14.470 1.00 94.12 263 ARG A N 1
ATOM 2127 C CA . ARG A 1 263 ? -25.908 -0.447 14.261 1.00 94.12 263 ARG A CA 1
ATOM 2128 C C . ARG A 1 263 ? -26.261 -1.607 15.187 1.00 94.12 263 ARG A C 1
ATOM 2130 O O . ARG A 1 263 ? -26.527 -1.400 16.369 1.00 94.12 263 ARG A O 1
ATOM 2137 N N . GLU A 1 264 ? -26.149 -2.836 14.680 1.00 94.44 264 GLU A N 1
ATOM 2138 C CA . GLU A 1 264 ? -26.443 -4.068 15.435 1.00 94.44 264 GLU A CA 1
ATOM 2139 C C . GLU A 1 264 ? -25.673 -4.146 16.765 1.00 94.44 264 GLU A C 1
ATOM 2141 O O . GLU A 1 264 ? -26.217 -4.579 17.784 1.00 94.44 264 GLU A O 1
ATOM 2146 N N . ALA A 1 265 ? -24.426 -3.658 16.781 1.00 94.44 265 ALA A N 1
ATOM 2147 C CA . ALA A 1 265 ? -23.598 -3.630 17.980 1.00 94.44 265 ALA A CA 1
ATOM 2148 C C . ALA A 1 265 ? -24.271 -2.875 19.143 1.00 94.44 265 ALA A C 1
ATOM 2150 O O . ALA A 1 265 ? -24.258 -3.369 20.272 1.00 94.44 265 ALA A O 1
ATOM 2151 N N . TRP A 1 266 ? -24.925 -1.741 18.866 1.00 94.81 266 TRP A N 1
ATOM 2152 C CA . TRP A 1 266 ? -25.676 -0.974 19.861 1.00 94.81 266 TRP A CA 1
ATOM 2153 C C . TRP A 1 266 ? -27.005 -1.634 20.223 1.00 94.81 266 TRP A C 1
ATOM 2155 O O . TRP A 1 266 ? -27.332 -1.744 21.405 1.00 94.81 266 TRP A O 1
ATOM 2165 N N . THR A 1 267 ? -27.733 -2.154 19.231 1.00 92.19 267 THR A N 1
ATOM 2166 C CA . THR A 1 267 ? -29.004 -2.864 19.448 1.00 92.19 267 THR A CA 1
ATOM 2167 C C . THR A 1 267 ? -28.837 -4.045 20.406 1.00 92.19 267 THR A C 1
ATOM 2169 O O . THR A 1 267 ? -29.676 -4.259 21.279 1.00 92.19 267 THR A O 1
ATOM 2172 N N . SER A 1 268 ? -27.723 -4.775 20.308 1.00 94.88 268 SER A N 1
ATOM 2173 C CA . SER A 1 268 ? -27.431 -5.910 21.194 1.00 94.88 268 SER A CA 1
ATOM 2174 C C . SER A 1 268 ? -27.276 -5.521 22.673 1.00 94.88 268 SER A C 1
ATOM 2176 O O . SER A 1 268 ? -27.481 -6.356 23.556 1.00 94.88 268 SER A O 1
ATOM 2178 N N . LEU A 1 269 ? -26.948 -4.256 22.960 1.00 95.94 269 LEU A N 1
ATOM 2179 C CA . LEU A 1 269 ? -26.761 -3.734 24.314 1.00 95.94 269 LEU A CA 1
ATOM 2180 C C . LEU A 1 269 ? -28.034 -3.120 24.910 1.00 95.94 269 LEU A C 1
ATOM 2182 O O . LEU A 1 269 ? -28.053 -2.869 26.117 1.00 95.94 269 LEU A O 1
ATOM 2186 N N . TRP A 1 270 ? -29.098 -2.940 24.115 1.00 94.62 270 TRP A N 1
ATOM 2187 C CA . TRP A 1 270 ? -30.379 -2.365 24.552 1.00 94.62 270 TRP A CA 1
ATOM 2188 C C . TRP A 1 270 ? -30.867 -2.902 25.910 1.00 94.62 270 TRP A C 1
ATOM 2190 O O . TRP A 1 270 ? -31.081 -2.097 26.822 1.00 94.62 270 TRP A O 1
ATOM 2200 N N . PRO A 1 271 ? -30.969 -4.235 26.132 1.00 95.38 271 PRO A N 1
ATOM 2201 C CA . PRO A 1 271 ? -31.527 -4.763 27.380 1.00 95.38 271 PRO A CA 1
ATOM 2202 C C . PRO A 1 271 ? -30.687 -4.400 28.609 1.00 95.38 271 PRO A C 1
ATOM 2204 O O . PRO A 1 271 ? -31.179 -4.394 29.735 1.00 95.38 271 PRO A O 1
ATOM 2207 N N . HIS A 1 272 ? -29.396 -4.132 28.412 1.00 96.75 272 HIS A N 1
ATOM 2208 C CA . HIS A 1 272 ? -28.483 -3.781 29.488 1.00 96.75 272 HIS A CA 1
ATOM 2209 C C . HIS A 1 272 ? -28.578 -2.308 29.869 1.00 96.75 272 HIS A C 1
ATOM 2211 O O . HIS A 1 272 ? -28.445 -2.014 31.057 1.00 96.75 272 HIS A O 1
ATOM 2217 N N . PHE A 1 273 ? -28.838 -1.416 28.907 1.00 95.38 273 PHE A N 1
ATOM 2218 C CA . PHE A 1 273 ? -29.086 0.003 29.171 1.00 95.38 273 PHE A CA 1
ATOM 2219 C C . PHE A 1 273 ? -30.408 0.215 29.907 1.00 95.38 273 PHE A C 1
ATOM 2221 O O . PHE A 1 273 ? -30.407 0.865 30.953 1.00 95.38 273 PHE A O 1
ATOM 2228 N N . GLU A 1 274 ? -31.486 -0.453 29.483 1.00 93.38 274 GLU A N 1
ATOM 2229 C CA . GLU A 1 274 ? -32.757 -0.397 30.217 1.00 93.38 274 GLU A CA 1
ATOM 2230 C C . GLU A 1 274 ? -32.619 -0.922 31.652 1.00 93.38 274 GLU A C 1
ATOM 2232 O O . GLU A 1 274 ? -33.136 -0.325 32.597 1.00 93.38 274 GLU A O 1
ATOM 2237 N N . GLU A 1 275 ? -31.856 -2.001 31.862 1.00 95.00 275 GLU A N 1
ATOM 2238 C CA . GLU A 1 275 ? -31.629 -2.548 33.204 1.00 95.00 275 GLU A CA 1
ATOM 2239 C C . GLU A 1 275 ? -30.901 -1.565 34.137 1.00 95.00 275 GLU A C 1
ATOM 2241 O O . GLU A 1 275 ? -31.064 -1.648 35.362 1.00 95.00 275 GLU A O 1
ATOM 2246 N N . VAL A 1 276 ? -30.082 -0.662 33.588 1.00 95.06 276 VAL A N 1
ATOM 2247 C CA . VAL A 1 276 ? -29.414 0.412 34.335 1.00 95.06 276 VAL A CA 1
ATOM 2248 C C . VAL A 1 276 ? -30.136 1.752 34.204 1.00 95.06 276 VAL A C 1
ATOM 2250 O O . VAL A 1 276 ? -29.565 2.754 34.610 1.00 95.06 276 VAL A O 1
ATOM 2253 N N . GLY A 1 277 ? -31.376 1.782 33.708 1.00 94.19 277 GLY A N 1
ATOM 2254 C CA . GLY A 1 277 ? -32.215 2.981 33.659 1.00 94.19 277 GLY A CA 1
ATOM 2255 C C . GLY A 1 277 ? -31.730 4.056 32.687 1.00 94.19 277 GLY A C 1
ATOM 2256 O O . GLY A 1 277 ? -31.888 5.231 32.994 1.00 94.19 277 GLY A O 1
ATOM 2257 N N . ILE A 1 278 ? -31.113 3.655 31.574 1.00 96.44 278 ILE A N 1
ATOM 2258 C CA . ILE A 1 278 ? -30.713 4.537 30.473 1.00 96.44 278 ILE A CA 1
ATOM 2259 C C . ILE A 1 278 ? -31.590 4.187 29.275 1.00 96.44 278 ILE A C 1
ATOM 2261 O O . ILE A 1 278 ? -31.589 3.033 28.834 1.00 96.44 278 ILE A O 1
ATOM 2265 N N . GLN A 1 279 ? -32.329 5.159 28.751 1.00 96.25 279 GLN A N 1
ATOM 2266 C CA . GLN A 1 279 ? -33.075 4.989 27.510 1.00 96.25 279 GLN A CA 1
ATOM 2267 C C . GLN A 1 279 ? -32.096 5.045 26.339 1.00 96.25 279 GLN A C 1
ATOM 2269 O O . GLN A 1 279 ? -31.431 6.055 26.138 1.00 96.25 279 GLN A O 1
ATOM 2274 N N . LEU A 1 280 ? -31.986 3.963 25.572 1.00 96.00 280 LEU A N 1
ATOM 2275 C CA . LEU A 1 280 ? -31.256 4.004 24.309 1.00 96.00 280 LEU A CA 1
ATOM 2276 C C . LEU A 1 280 ? -32.200 4.577 23.241 1.00 96.00 280 LEU A C 1
ATOM 2278 O O . LEU A 1 280 ? -33.369 4.219 23.201 1.00 96.00 280 LEU A O 1
ATOM 2282 N N . GLU A 1 281 ? -31.718 5.457 22.377 1.00 96.31 281 GLU A N 1
ATOM 2283 C CA . GLU A 1 281 ? -32.488 6.005 21.259 1.00 96.31 281 GLU A CA 1
ATOM 2284 C C . GLU A 1 281 ? -31.656 5.869 19.984 1.00 96.31 281 GLU A C 1
ATOM 2286 O O . GLU A 1 281 ? -30.471 6.208 19.947 1.00 96.31 281 GLU A O 1
ATOM 2291 N N . THR A 1 282 ? -32.263 5.330 18.927 1.00 96.50 282 THR A N 1
ATOM 2292 C CA . THR A 1 282 ? -31.596 5.208 17.628 1.00 96.50 282 THR A CA 1
ATOM 2293 C C . THR A 1 282 ? -31.949 6.401 16.760 1.00 96.50 282 THR A C 1
ATOM 2295 O O . THR A 1 282 ? -33.113 6.600 16.424 1.00 96.50 282 THR A O 1
ATOM 2298 N N . VAL A 1 283 ? -30.938 7.156 16.345 1.00 96.62 283 VAL A N 1
ATOM 2299 C CA . VAL A 1 283 ? -31.108 8.360 15.528 1.00 96.62 283 VAL A CA 1
ATOM 2300 C C . VAL A 1 283 ? -30.447 8.203 14.159 1.00 96.62 283 VAL A C 1
ATOM 2302 O O . VAL A 1 283 ? -29.583 7.348 13.953 1.00 96.62 283 VAL A O 1
ATOM 2305 N N . ALA A 1 284 ? -30.876 9.026 13.201 1.00 94.62 284 ALA A N 1
ATOM 2306 C CA . ALA A 1 284 ? -30.308 9.033 11.852 1.00 94.62 284 ALA A CA 1
ATOM 2307 C C . ALA A 1 284 ? -28.927 9.712 11.796 1.00 94.62 284 ALA A C 1
ATOM 2309 O O . ALA A 1 284 ? -28.098 9.338 10.971 1.00 94.62 284 ALA A O 1
ATOM 2310 N N . GLU A 1 285 ? -28.682 10.690 12.671 1.00 94.62 285 GLU A N 1
ATOM 2311 C CA . GLU A 1 285 ? -27.460 11.494 12.706 1.00 94.62 285 GLU A CA 1
ATOM 2312 C C . GLU A 1 285 ? -27.104 11.913 14.140 1.00 94.62 285 GLU A C 1
ATOM 2314 O O . GLU A 1 285 ? -27.984 12.086 14.984 1.00 94.62 285 GLU A O 1
ATOM 2319 N N . LEU A 1 286 ? -25.807 12.086 14.409 1.00 95.00 286 LEU A N 1
ATOM 2320 C CA . LEU A 1 286 ? -25.268 12.514 15.703 1.00 95.00 286 LEU A CA 1
ATOM 2321 C C . LEU A 1 286 ? -24.418 13.781 15.503 1.00 95.00 286 LEU A C 1
ATOM 2323 O O . LEU A 1 286 ? -23.205 13.688 15.353 1.00 95.00 286 LEU A O 1
ATOM 2327 N N . GLY A 1 287 ? -25.057 14.955 15.448 1.00 91.88 287 GLY A N 1
ATOM 2328 C CA . GLY A 1 287 ? -24.390 16.234 15.140 1.00 91.88 287 GLY A CA 1
ATOM 2329 C C . GLY A 1 287 ? -23.180 16.551 16.037 1.00 91.88 287 GLY A C 1
ATOM 2330 O O . GLY A 1 287 ? -22.060 16.559 15.527 1.00 91.88 287 GLY A O 1
ATOM 2331 N N . PRO A 1 288 ? -23.364 16.738 17.362 1.00 92.44 288 PRO A N 1
ATOM 2332 C CA . PRO A 1 288 ? -22.258 16.994 18.295 1.00 92.44 288 PRO A CA 1
ATOM 2333 C C . PRO A 1 288 ? -21.165 15.924 18.263 1.00 92.44 288 PRO A C 1
ATOM 2335 O O . PRO A 1 288 ? -19.971 16.225 18.272 1.00 92.44 288 PRO A O 1
ATOM 2338 N N . TRP A 1 289 ? -21.559 14.652 18.167 1.00 95.38 289 TRP A N 1
ATOM 2339 C CA . TRP A 1 289 ? -20.605 13.557 18.021 1.00 95.38 289 TRP A CA 1
ATOM 2340 C C . TRP A 1 289 ? -19.762 13.686 16.745 1.00 95.38 289 TRP A C 1
ATOM 2342 O O . TRP A 1 289 ? -18.556 13.459 16.802 1.00 95.38 289 TRP A O 1
ATOM 2352 N N . GLU A 1 290 ? -20.363 14.057 15.609 1.00 94.62 290 GLU A N 1
ATOM 2353 C CA . GLU A 1 290 ? -19.662 14.209 14.329 1.00 94.62 290 GLU A CA 1
ATOM 2354 C C . GLU A 1 290 ? -18.624 15.332 14.394 1.00 94.62 290 GLU A C 1
ATOM 2356 O O . GLU A 1 290 ? -17.487 15.136 13.970 1.00 94.62 290 GLU A O 1
ATOM 2361 N N . GLU A 1 291 ? -18.970 16.478 14.981 1.00 92.12 291 GLU A N 1
ATOM 2362 C CA . GLU A 1 291 ? -18.044 17.608 15.135 1.00 92.12 291 GLU A CA 1
ATOM 2363 C C . GLU A 1 291 ? -16.817 17.224 15.977 1.00 92.12 291 GLU A C 1
ATOM 2365 O O . GLU A 1 291 ? -15.668 17.455 15.576 1.00 92.12 291 GLU A O 1
ATOM 2370 N N . VAL A 1 292 ? -17.049 16.558 17.112 1.00 93.31 292 VAL A N 1
ATOM 2371 C CA . VAL A 1 292 ? -15.976 16.059 17.982 1.00 93.31 292 VAL A CA 1
ATOM 2372 C C . VAL A 1 292 ? -15.164 14.967 17.285 1.00 93.31 292 VAL A C 1
ATOM 2374 O O . VAL A 1 292 ? -13.935 14.961 17.384 1.00 93.31 292 VAL A O 1
ATOM 2377 N N . TYR A 1 293 ? -15.816 14.051 16.565 1.00 94.19 293 TYR A N 1
ATOM 2378 C CA . TYR A 1 293 ? -15.149 12.987 15.818 1.00 94.19 293 TYR A CA 1
ATOM 2379 C C . TYR A 1 293 ? -14.187 13.557 14.775 1.00 94.19 293 TYR A C 1
ATOM 2381 O O . TYR A 1 293 ? -13.029 13.135 14.724 1.00 94.19 293 TYR A O 1
ATOM 2389 N N . GLN A 1 294 ? -14.630 14.539 13.987 1.00 92.06 294 GLN A N 1
ATOM 2390 C CA . GLN A 1 294 ? -13.786 15.200 12.991 1.00 92.06 294 GLN A CA 1
ATOM 2391 C C . GLN A 1 294 ? -12.568 15.841 13.665 1.00 92.06 294 GLN A C 1
ATOM 2393 O O . GLN A 1 294 ? -11.434 15.518 13.306 1.00 92.06 294 GLN A O 1
ATOM 2398 N N . SER A 1 295 ? -12.785 16.640 14.715 1.00 90.75 295 SER A N 1
ATOM 2399 C CA . SER A 1 295 ? -11.706 17.307 15.457 1.00 90.75 295 SER A CA 1
ATOM 2400 C C . SER A 1 295 ? -10.691 16.326 16.063 1.00 90.75 295 SER A C 1
ATOM 2402 O O . SER A 1 295 ? -9.480 16.489 15.886 1.00 90.75 295 SER A O 1
ATOM 2404 N N . LEU A 1 296 ? -11.160 15.270 16.738 1.00 90.31 296 LEU A N 1
ATOM 2405 C CA . LEU A 1 296 ? -10.290 14.254 17.335 1.00 90.31 296 LEU A CA 1
ATOM 2406 C C . LEU A 1 296 ? -9.557 13.431 16.276 1.00 90.31 296 LEU A C 1
ATOM 2408 O O . LEU A 1 296 ? -8.381 13.117 16.465 1.00 90.31 296 LEU A O 1
ATOM 2412 N N . SER A 1 297 ? -10.212 13.092 15.164 1.00 91.38 297 SER A N 1
ATOM 2413 C CA . SER A 1 297 ? -9.567 12.355 14.076 1.00 91.38 297 SER A CA 1
ATOM 2414 C C . SER A 1 297 ? -8.405 13.157 13.482 1.00 91.38 297 SER A C 1
ATOM 2416 O O . SER A 1 297 ? -7.302 12.621 13.355 1.00 91.38 297 SER A O 1
ATOM 2418 N N . GLU A 1 298 ? -8.605 14.455 13.221 1.00 91.38 298 GLU A N 1
ATOM 2419 C CA . GLU A 1 298 ? -7.552 15.350 12.734 1.00 91.38 298 GLU A CA 1
ATOM 2420 C C . GLU A 1 298 ? -6.401 15.476 13.735 1.00 91.38 298 GLU A C 1
ATOM 2422 O O . GLU A 1 298 ? -5.238 15.510 13.336 1.00 91.38 298 GLU A O 1
ATOM 2427 N N . HIS A 1 299 ? -6.698 15.503 15.035 1.00 88.69 299 HIS A N 1
ATOM 2428 C CA . HIS A 1 299 ? -5.662 15.534 16.065 1.00 88.69 299 H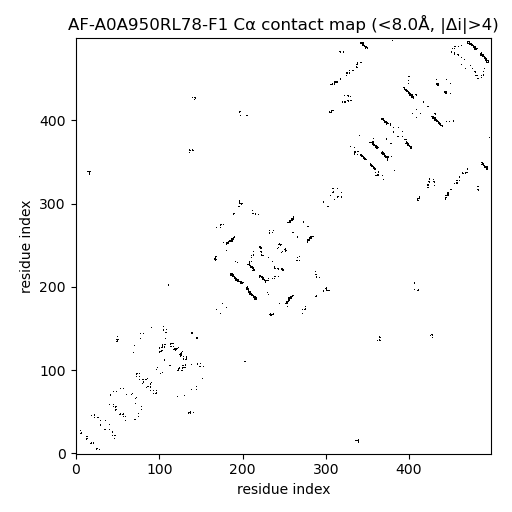IS A CA 1
ATOM 2429 C C . HIS A 1 299 ? -4.838 14.236 16.117 1.00 88.69 299 HIS A C 1
ATOM 2431 O O . HIS A 1 299 ? -3.629 14.284 16.339 1.00 88.69 299 HIS A O 1
ATOM 2437 N N . LEU A 1 300 ? -5.476 13.080 15.912 1.00 86.62 300 LEU A N 1
ATOM 2438 C CA . LEU A 1 300 ? -4.831 11.766 15.996 1.00 86.62 300 LEU A CA 1
ATOM 2439 C C . LEU A 1 300 ? -3.994 11.415 14.761 1.00 86.62 300 LEU A C 1
ATOM 2441 O O . LEU A 1 300 ? -2.917 10.838 14.902 1.00 86.62 300 LEU A O 1
ATOM 2445 N N . GLY A 1 301 ? -4.500 11.706 13.562 1.00 82.69 301 GLY A N 1
ATOM 2446 C CA . GLY A 1 301 ? -3.889 11.271 12.299 1.00 82.69 301 GLY A CA 1
ATOM 2447 C C . GLY A 1 301 ? -3.535 12.399 11.332 1.00 82.69 301 GLY A C 1
ATOM 2448 O O . GLY A 1 301 ? -3.075 12.124 10.227 1.00 82.69 301 GLY A O 1
ATOM 2449 N N . GLY A 1 302 ? -3.754 13.659 11.712 1.00 87.94 302 GLY A N 1
ATOM 2450 C CA . GLY A 1 302 ? -3.699 14.789 10.790 1.00 87.94 302 GLY A CA 1
ATOM 2451 C C . GLY A 1 302 ? -4.936 14.862 9.894 1.00 87.94 302 GLY A C 1
ATOM 2452 O O . GLY A 1 302 ? -5.848 14.036 9.977 1.00 87.94 302 GLY A O 1
ATOM 2453 N N . ARG A 1 303 ? -4.973 15.868 9.016 1.00 88.81 303 ARG A N 1
ATOM 2454 C CA . ARG A 1 303 ? -6.071 16.021 8.056 1.00 88.81 303 ARG A CA 1
ATOM 2455 C C . ARG A 1 303 ? -6.099 14.851 7.068 1.00 88.81 303 ARG A C 1
ATOM 2457 O O . ARG A 1 303 ? -5.044 14.528 6.514 1.00 88.81 303 ARG A O 1
ATOM 2464 N N . PRO A 1 304 ? -7.272 14.245 6.815 1.00 89.19 304 PRO A N 1
ATOM 2465 C CA . PRO A 1 304 ? -7.413 13.227 5.784 1.00 89.19 304 PRO A CA 1
ATOM 2466 C C . PRO A 1 304 ? -6.944 13.748 4.428 1.00 89.19 304 PRO A C 1
ATOM 2468 O O . PRO A 1 304 ? -7.229 14.885 4.049 1.00 89.19 304 PRO A O 1
ATOM 2471 N N . GLN A 1 305 ? -6.210 12.910 3.700 1.00 89.81 305 GLN A N 1
ATOM 2472 C CA . GLN A 1 305 ? -5.851 13.225 2.323 1.00 89.81 305 GLN A CA 1
ATOM 2473 C C . GLN A 1 305 ? -7.093 13.069 1.436 1.00 89.81 305 GLN A C 1
ATOM 2475 O O . GLN A 1 305 ? -7.782 12.054 1.571 1.00 89.81 305 GLN A O 1
ATOM 2480 N N . PRO A 1 306 ? -7.374 14.034 0.543 1.00 92.75 306 PRO A N 1
ATOM 2481 C CA . PRO A 1 306 ? -8.481 13.915 -0.396 1.00 92.75 306 PRO A CA 1
ATOM 2482 C C . PRO A 1 306 ? -8.235 12.755 -1.365 1.00 92.75 306 PRO A C 1
ATOM 2484 O O . PRO A 1 306 ? -7.100 12.535 -1.798 1.00 92.75 306 PRO A O 1
ATOM 2487 N N . GLY A 1 307 ? -9.299 12.037 -1.707 1.00 94.69 307 GLY A N 1
ATOM 2488 C CA . GLY A 1 307 ? -9.297 11.031 -2.762 1.00 94.69 307 GLY A CA 1
ATOM 2489 C C . GLY A 1 307 ? -9.602 11.625 -4.137 1.00 94.69 307 GLY A C 1
ATOM 2490 O O . GLY A 1 307 ? -9.922 12.804 -4.297 1.00 94.69 307 GLY A O 1
ATOM 2491 N N . LEU A 1 308 ? -9.556 10.778 -5.158 1.00 97.25 308 LEU A N 1
ATOM 2492 C CA . LEU A 1 308 ? -9.848 11.122 -6.547 1.00 97.25 308 LEU A CA 1
ATOM 2493 C C . LEU A 1 308 ? -11.301 11.560 -6.745 1.00 97.25 308 LEU A C 1
ATOM 2495 O O . LEU A 1 308 ? -11.564 12.444 -7.554 1.00 97.25 308 LEU A O 1
ATOM 2499 N N . LEU A 1 309 ? -12.243 10.975 -5.998 1.00 97.12 309 LEU A N 1
ATOM 2500 C CA . LEU A 1 309 ? -13.663 11.338 -6.075 1.00 97.12 309 LEU A CA 1
ATOM 2501 C C . LEU A 1 309 ? -13.998 12.663 -5.374 1.00 97.12 309 LEU A C 1
ATOM 2503 O O . LEU A 1 309 ? -15.076 13.206 -5.610 1.00 97.12 309 LEU A O 1
ATOM 2507 N N . ASP A 1 310 ? -13.078 13.211 -4.575 1.00 95.69 310 ASP A N 1
ATOM 2508 C CA . ASP A 1 310 ? -13.223 14.550 -3.993 1.00 95.69 310 ASP A CA 1
ATOM 2509 C C . ASP A 1 310 ? -12.853 15.653 -5.004 1.00 95.69 310 ASP A C 1
ATOM 2511 O O . ASP A 1 310 ? -13.120 16.837 -4.780 1.00 95.69 310 ASP A O 1
ATOM 2515 N N . VAL A 1 311 ? -12.241 15.285 -6.139 1.00 96.50 311 VAL A N 1
ATOM 2516 C CA . VAL A 1 311 ? -11.831 16.225 -7.186 1.00 96.50 311 VAL A CA 1
ATOM 2517 C C . VAL A 1 311 ? -13.025 16.592 -8.075 1.00 96.50 311 VAL A C 1
ATOM 2519 O O . VAL A 1 311 ? -13.622 15.717 -8.712 1.00 96.50 311 VAL A O 1
ATOM 2522 N N . PRO A 1 312 ? -13.348 17.891 -8.232 1.00 95.31 312 PRO A N 1
ATOM 2523 C CA . PRO A 1 312 ? -14.429 18.320 -9.109 1.00 95.31 312 PRO A CA 1
ATOM 2524 C C . PRO A 1 312 ? -14.277 17.802 -10.549 1.00 95.31 312 PRO A C 1
ATOM 2526 O O . PRO A 1 312 ? -13.267 18.032 -11.216 1.00 95.31 312 PRO A O 1
ATOM 2529 N N . GLY A 1 313 ? -15.318 17.135 -11.054 1.00 93.75 313 GLY A N 1
ATOM 2530 C CA . GLY A 1 313 ? -15.380 16.641 -12.435 1.00 93.75 313 GLY A CA 1
ATOM 2531 C C . GLY A 1 313 ? -14.736 15.271 -12.680 1.00 93.75 313 GLY A C 1
ATOM 2532 O O . GLY A 1 313 ? -14.739 14.815 -13.833 1.00 93.75 313 GLY A O 1
ATOM 2533 N N . VAL A 1 314 ? -14.213 14.624 -11.633 1.00 97.00 314 VAL A N 1
ATOM 2534 C CA . VAL A 1 314 ? -13.835 13.205 -11.639 1.00 97.00 314 VAL A CA 1
ATOM 2535 C C . VAL A 1 314 ? -15.057 12.362 -11.269 1.00 97.00 314 VAL A C 1
ATOM 2537 O O . VAL A 1 314 ? -15.803 12.707 -10.357 1.00 97.00 314 VAL A O 1
ATOM 2540 N N . THR A 1 315 ? -15.291 11.270 -12.000 1.00 96.56 315 THR A N 1
ATOM 2541 C CA . THR A 1 315 ? -16.424 10.355 -11.766 1.00 96.56 315 THR A CA 1
ATOM 2542 C C . THR A 1 315 ? -15.935 8.951 -11.401 1.00 96.56 315 THR A C 1
ATOM 2544 O O . THR A 1 315 ? -14.796 8.605 -11.733 1.00 96.56 315 THR A O 1
ATOM 2547 N N . PRO A 1 316 ? -16.774 8.103 -10.772 1.00 96.94 316 PRO A N 1
ATOM 2548 C CA . PRO A 1 316 ? -16.419 6.712 -10.493 1.00 96.94 316 PRO A CA 1
ATOM 2549 C C . PRO A 1 316 ? -15.980 5.922 -11.732 1.00 96.94 316 PRO A C 1
ATOM 2551 O O . PRO A 1 316 ? -15.046 5.129 -11.649 1.00 96.94 316 PRO A O 1
ATOM 2554 N N . GLU A 1 317 ? -16.591 6.166 -12.893 1.00 95.50 317 GLU A N 1
ATOM 2555 C CA . GLU A 1 317 ? -16.222 5.529 -14.165 1.00 95.50 317 GLU A CA 1
ATOM 2556 C C . GLU A 1 317 ? -14.836 5.976 -14.634 1.00 95.50 317 GLU A C 1
ATOM 2558 O O . GLU A 1 317 ? -14.065 5.173 -15.159 1.00 95.50 317 GLU A O 1
ATOM 2563 N N . GLN A 1 318 ? -14.496 7.248 -14.411 1.00 96.38 318 GLN A N 1
ATOM 2564 C CA . GLN A 1 318 ? -13.174 7.769 -14.729 1.00 96.38 318 GLN A CA 1
ATOM 2565 C C . GLN A 1 318 ? -12.085 7.147 -13.861 1.00 96.38 318 GLN A C 1
ATOM 2567 O O . GLN A 1 318 ? -11.037 6.748 -14.372 1.00 96.38 318 GLN A O 1
ATOM 2572 N N . VAL A 1 319 ? -12.339 7.024 -12.560 1.00 97.75 319 VAL A N 1
ATOM 2573 C CA . VAL A 1 319 ? -11.391 6.366 -11.660 1.00 97.75 319 VAL A CA 1
ATOM 2574 C C . VAL A 1 319 ? -11.292 4.871 -11.977 1.00 97.75 319 VAL A C 1
ATOM 2576 O O . VAL A 1 319 ? -10.186 4.337 -12.001 1.00 97.75 319 VAL A O 1
ATOM 2579 N N . ALA A 1 320 ? -12.399 4.209 -12.331 1.00 97.06 320 ALA A N 1
ATOM 2580 C CA . ALA A 1 320 ? -12.381 2.818 -12.785 1.00 97.06 320 ALA A CA 1
ATOM 2581 C C . ALA A 1 320 ? -11.473 2.623 -14.014 1.00 97.06 320 ALA A C 1
ATOM 2583 O O . ALA A 1 320 ? -10.613 1.740 -14.004 1.00 97.06 320 ALA A O 1
ATOM 2584 N N . GLY A 1 321 ? -11.610 3.480 -15.036 1.00 97.12 321 GLY A N 1
ATOM 2585 C CA . GLY A 1 321 ? -10.760 3.455 -16.232 1.00 97.12 321 GLY A CA 1
ATOM 2586 C C . GLY A 1 321 ? -9.275 3.631 -15.902 1.00 97.12 321 GLY A C 1
ATOM 2587 O O . GLY A 1 321 ? -8.433 2.875 -16.394 1.00 97.12 321 GLY A O 1
ATOM 2588 N N . PHE A 1 322 ? -8.956 4.556 -14.991 1.00 97.94 322 PHE A N 1
ATOM 2589 C CA . PHE A 1 322 ? -7.601 4.734 -14.469 1.00 97.94 322 PHE A CA 1
ATOM 2590 C C . PHE A 1 322 ? -7.075 3.484 -13.741 1.00 97.94 322 PHE A C 1
ATOM 2592 O O . PHE A 1 322 ? -5.971 3.035 -14.052 1.00 97.94 322 PHE A O 1
ATOM 2599 N N . TYR A 1 323 ? -7.841 2.886 -12.822 1.00 98.00 323 TYR A N 1
ATOM 2600 C CA . TYR A 1 323 ? -7.425 1.679 -12.089 1.00 98.00 323 TYR A CA 1
ATOM 2601 C C . TYR A 1 323 ? -7.169 0.499 -13.034 1.00 98.00 323 TYR A C 1
ATOM 2603 O O . TYR A 1 323 ? -6.168 -0.208 -12.899 1.00 98.00 323 TYR A O 1
ATOM 2611 N N . GLU A 1 324 ? -8.020 0.310 -14.045 1.00 97.38 324 GLU A N 1
ATOM 2612 C CA . GLU A 1 324 ? -7.813 -0.710 -15.075 1.00 97.38 324 GLU A CA 1
ATOM 2613 C C . GLU A 1 324 ? -6.537 -0.471 -15.888 1.00 97.38 324 GLU A C 1
ATOM 2615 O O . GLU A 1 324 ? -5.749 -1.404 -16.085 1.00 97.38 324 GLU A O 1
ATOM 2620 N N . ALA A 1 325 ? -6.316 0.766 -16.343 1.00 98.06 325 ALA A N 1
ATOM 2621 C CA . ALA A 1 325 ? -5.120 1.151 -17.083 1.00 98.06 325 ALA A CA 1
ATOM 2622 C C . ALA A 1 325 ? -3.853 0.983 -16.234 1.00 98.06 325 ALA A C 1
ATOM 2624 O O . ALA A 1 325 ? -2.849 0.456 -16.715 1.00 98.06 325 ALA A O 1
ATOM 2625 N N . ALA A 1 326 ? -3.908 1.355 -14.956 1.00 97.94 326 ALA A N 1
ATOM 2626 C CA . ALA A 1 326 ? -2.807 1.199 -14.019 1.00 97.94 326 ALA A CA 1
ATOM 2627 C C . ALA A 1 326 ? -2.500 -0.281 -13.748 1.00 97.94 326 ALA A C 1
ATOM 2629 O O . ALA A 1 326 ? -1.337 -0.684 -13.788 1.00 97.94 326 ALA A O 1
ATOM 2630 N N . ALA A 1 327 ? -3.522 -1.120 -13.559 1.00 97.00 327 ALA A N 1
ATOM 2631 C CA . ALA A 1 327 ? -3.341 -2.559 -13.390 1.00 97.00 327 ALA A CA 1
ATOM 2632 C C . ALA A 1 327 ? -2.753 -3.224 -14.649 1.00 97.00 327 ALA A C 1
ATOM 2634 O O . ALA A 1 327 ? -1.909 -4.122 -14.548 1.00 97.00 327 ALA A O 1
ATOM 2635 N N . TYR A 1 328 ? -3.172 -2.776 -15.836 1.00 96.75 328 TYR A N 1
ATOM 2636 C CA . TYR A 1 328 ? -2.593 -3.195 -17.112 1.00 96.75 328 TYR A CA 1
ATOM 2637 C C . TYR A 1 328 ? -1.120 -2.793 -17.217 1.00 96.75 328 TYR A C 1
ATOM 2639 O O . TYR A 1 328 ? -0.265 -3.665 -17.379 1.00 96.75 328 TYR A O 1
ATOM 2647 N N . PHE A 1 329 ? -0.815 -1.503 -17.054 1.00 96.19 329 PHE A N 1
ATOM 2648 C CA . PHE A 1 329 ? 0.543 -0.961 -17.084 1.00 96.19 329 PHE A CA 1
ATOM 2649 C C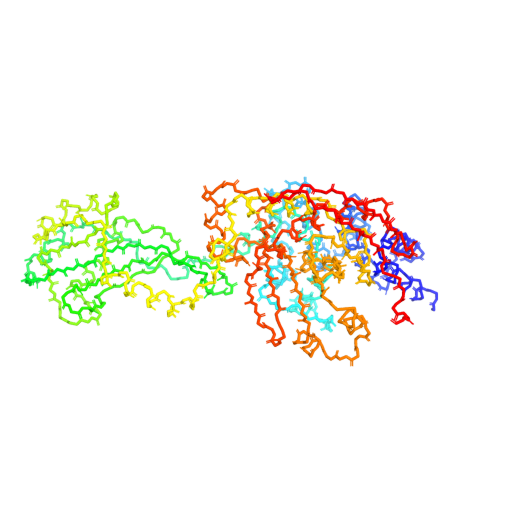 . PHE A 1 329 ? 1.466 -1.714 -16.130 1.00 96.19 329 PHE A C 1
ATOM 2651 O O . PHE A 1 329 ? 2.567 -2.120 -16.508 1.00 96.19 329 PHE A O 1
ATOM 2658 N N . TYR A 1 330 ? 0.987 -1.956 -14.910 1.00 93.25 330 TYR A N 1
ATOM 2659 C CA . TYR A 1 330 ? 1.759 -2.650 -13.899 1.00 93.25 330 TYR A CA 1
ATOM 2660 C C . TYR A 1 330 ? 2.105 -4.083 -14.317 1.00 93.25 330 TYR A C 1
ATOM 2662 O O . TYR A 1 330 ? 3.233 -4.540 -14.150 1.00 93.25 330 TYR A O 1
ATOM 2670 N N . THR A 1 331 ? 1.128 -4.783 -14.895 1.00 92.44 331 THR A N 1
ATOM 2671 C CA . THR A 1 331 ? 1.276 -6.163 -15.373 1.00 92.44 331 THR A CA 1
ATOM 2672 C C . THR A 1 331 ? 2.229 -6.250 -16.566 1.00 92.44 331 THR A C 1
ATOM 2674 O O . THR A 1 331 ? 3.009 -7.195 -16.659 1.00 92.44 331 THR A O 1
ATOM 2677 N N . GLN A 1 332 ? 2.196 -5.264 -17.467 1.00 93.44 332 GLN A N 1
ATOM 2678 C CA . GLN A 1 332 ? 3.115 -5.193 -18.609 1.00 93.44 332 GLN A CA 1
ATOM 2679 C C . GLN A 1 332 ? 4.558 -4.869 -18.194 1.00 93.44 332 GLN A C 1
ATOM 2681 O O . GLN A 1 332 ? 5.493 -5.199 -18.923 1.00 93.44 332 GLN A O 1
ATOM 2686 N N . ALA A 1 333 ? 4.740 -4.230 -17.035 1.00 89.88 333 ALA A N 1
ATOM 2687 C CA . ALA A 1 333 ? 6.031 -3.890 -16.444 1.00 89.88 333 ALA A CA 1
ATOM 2688 C C . ALA A 1 333 ? 7.043 -3.257 -17.432 1.00 89.88 333 ALA A C 1
ATOM 2690 O O . ALA A 1 333 ? 8.190 -3.717 -17.516 1.00 89.88 333 ALA A O 1
ATOM 2691 N N . PRO A 1 334 ? 6.673 -2.195 -18.182 1.00 89.81 334 PRO A N 1
ATOM 2692 C CA . PRO A 1 334 ? 7.526 -1.618 -19.230 1.00 89.81 334 PRO A CA 1
ATOM 2693 C C . PRO A 1 334 ? 8.881 -1.110 -18.711 1.00 89.81 334 PRO A C 1
ATOM 2695 O O . PRO A 1 334 ? 9.879 -1.165 -19.426 1.00 89.81 334 PRO A O 1
ATOM 2698 N N . TRP A 1 335 ? 8.961 -0.712 -17.437 1.00 85.94 335 TRP A N 1
ATOM 2699 C CA . TRP A 1 335 ? 10.202 -0.316 -16.751 1.00 85.94 335 TRP A CA 1
ATOM 2700 C C . TRP A 1 335 ? 11.269 -1.426 -16.692 1.00 85.94 335 TRP A C 1
ATOM 2702 O O . TRP A 1 335 ? 12.424 -1.176 -16.344 1.00 85.94 335 TRP A O 1
ATOM 2712 N N . ARG A 1 336 ? 10.919 -2.682 -17.001 1.00 81.19 336 ARG A N 1
ATOM 2713 C CA . ARG A 1 336 ? 11.892 -3.779 -17.108 1.00 81.19 336 ARG A CA 1
ATOM 2714 C C . ARG A 1 336 ? 12.691 -3.750 -18.413 1.00 81.19 336 ARG A C 1
ATOM 2716 O O . ARG A 1 336 ? 13.753 -4.363 -18.465 1.00 81.19 336 ARG A O 1
ATOM 2723 N N . LYS A 1 337 ? 12.196 -3.052 -19.437 1.00 79.69 337 LYS A N 1
ATOM 2724 C CA . LYS A 1 337 ? 12.764 -3.052 -20.796 1.00 79.69 337 LYS A CA 1
ATOM 2725 C C . LYS A 1 337 ? 13.603 -1.819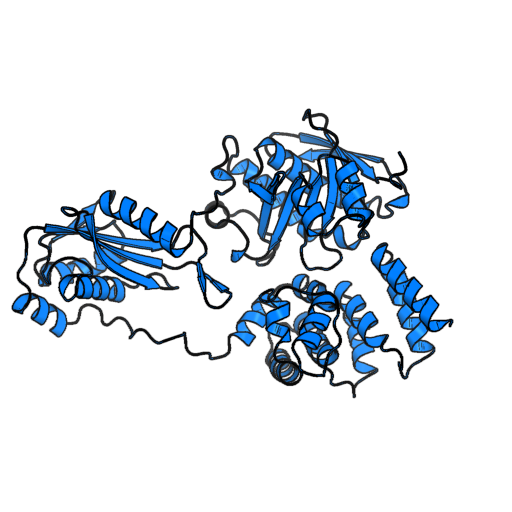 -21.117 1.00 79.69 337 LYS A C 1
ATOM 2727 O O . LYS A 1 337 ? 14.279 -1.805 -22.133 1.00 79.69 337 LYS A O 1
ATOM 2732 N N . VAL A 1 338 ? 13.556 -0.803 -20.260 1.00 79.94 338 VAL A N 1
ATOM 2733 C CA . VAL A 1 338 ? 14.098 0.531 -20.534 1.00 79.94 338 VAL A CA 1
ATOM 2734 C C . VAL A 1 338 ? 15.061 0.943 -19.413 1.00 79.94 338 VAL A C 1
ATOM 2736 O O . VAL A 1 338 ? 14.848 0.589 -18.249 1.00 79.94 338 VAL A O 1
ATOM 2739 N N . GLY A 1 339 ? 16.141 1.650 -19.765 1.00 70.00 339 GLY A N 1
ATOM 2740 C CA . GLY A 1 339 ? 17.141 2.182 -18.828 1.00 70.00 339 GLY A CA 1
ATOM 2741 C C . GLY A 1 339 ? 16.658 3.378 -17.989 1.00 70.00 339 GLY A C 1
ATOM 2742 O O . GLY A 1 339 ? 15.505 3.797 -18.091 1.00 70.00 339 GLY A O 1
ATOM 2743 N N . TYR A 1 340 ? 17.538 3.916 -17.135 1.00 65.62 340 TYR A N 1
ATOM 2744 C CA . TYR A 1 340 ? 17.236 5.042 -16.223 1.00 65.62 340 TYR A CA 1
ATOM 2745 C C . TYR A 1 340 ? 17.105 6.410 -16.919 1.00 65.62 340 TYR A C 1
ATOM 2747 O O . TYR A 1 340 ? 16.441 7.300 -16.395 1.00 65.62 340 TYR A O 1
ATOM 2755 N N . GLU A 1 341 ? 17.729 6.581 -18.085 1.00 71.50 341 GLU A N 1
ATOM 2756 C CA . GLU A 1 341 ? 17.888 7.880 -18.765 1.00 71.50 341 GLU A CA 1
ATOM 2757 C C . GLU A 1 341 ? 17.016 8.005 -20.023 1.00 71.50 341 GLU A C 1
ATOM 2759 O O . GLU A 1 341 ? 17.301 8.784 -20.923 1.00 71.50 341 GLU A O 1
ATOM 2764 N N . ALA A 1 342 ? 15.939 7.223 -20.110 1.00 80.88 342 ALA A N 1
ATOM 2765 C CA . ALA A 1 342 ? 15.029 7.276 -21.246 1.00 80.88 342 ALA A CA 1
ATOM 2766 C C . ALA A 1 342 ? 13.749 8.039 -20.894 1.00 80.88 342 ALA A C 1
ATOM 2768 O O . ALA A 1 342 ? 13.120 7.788 -19.861 1.00 80.88 342 ALA A O 1
ATOM 2769 N N . ALA A 1 343 ? 13.325 8.916 -21.801 1.00 89.62 343 ALA A N 1
ATOM 2770 C CA . ALA A 1 343 ? 12.027 9.571 -21.742 1.00 89.62 343 ALA A CA 1
ATOM 2771 C C . ALA A 1 343 ? 11.260 9.387 -23.052 1.00 89.62 343 ALA A C 1
ATOM 2773 O O . ALA A 1 343 ? 11.842 9.293 -24.135 1.00 89.62 343 ALA A O 1
ATOM 2774 N N . ILE A 1 344 ? 9.937 9.375 -22.946 1.00 93.06 344 ILE A N 1
ATOM 2775 C CA . ILE A 1 344 ? 9.021 9.331 -24.082 1.00 93.06 344 ILE A CA 1
ATOM 2776 C C . ILE A 1 344 ? 8.313 10.678 -24.139 1.00 93.06 344 ILE A C 1
ATOM 2778 O O . ILE A 1 344 ? 7.608 11.061 -23.209 1.00 93.06 344 ILE A O 1
ATOM 2782 N N . LYS A 1 345 ? 8.483 11.409 -25.234 1.00 94.25 345 LYS A N 1
ATOM 2783 C CA . LYS A 1 345 ? 7.669 12.584 -25.523 1.00 94.25 345 LYS A CA 1
ATOM 2784 C C . LYS A 1 345 ? 6.259 12.112 -25.858 1.00 94.25 345 LYS A C 1
ATOM 2786 O O . LYS A 1 345 ? 6.086 11.283 -26.750 1.00 94.25 345 LYS A O 1
ATOM 2791 N N . VAL A 1 346 ? 5.274 12.655 -25.159 1.00 95.44 346 VAL A N 1
ATOM 2792 C CA . VAL A 1 346 ? 3.852 12.363 -25.322 1.00 95.44 346 VAL A CA 1
ATOM 2793 C C . VAL A 1 346 ? 3.167 13.623 -25.821 1.00 95.44 346 VAL A C 1
ATOM 2795 O O . VAL A 1 346 ? 3.058 14.602 -25.087 1.00 95.44 346 VAL A O 1
ATOM 2798 N N . ALA A 1 347 ? 2.692 13.612 -27.061 1.00 93.94 347 ALA A N 1
ATOM 2799 C CA . ALA A 1 347 ? 1.815 14.660 -27.564 1.00 93.94 347 ALA A CA 1
ATOM 2800 C C . ALA A 1 347 ? 0.370 14.155 -27.625 1.00 93.94 347 ALA A C 1
ATOM 2802 O O . ALA A 1 347 ? 0.109 13.053 -28.105 1.00 93.94 347 ALA A O 1
ATOM 2803 N N . CYS A 1 348 ? -0.569 14.968 -27.142 1.00 92.31 348 CYS A N 1
ATOM 2804 C CA . CYS A 1 348 ? -2.000 14.667 -27.165 1.00 92.31 348 CYS A CA 1
ATOM 2805 C C . CYS A 1 348 ? -2.738 15.808 -27.855 1.00 92.31 348 CYS A C 1
ATOM 2807 O O . CYS A 1 348 ? -2.601 16.964 -27.464 1.00 92.31 348 CYS A O 1
ATOM 2809 N N . THR A 1 349 ? -3.552 15.495 -28.860 1.00 84.75 349 THR A N 1
ATOM 2810 C CA . THR A 1 349 ? -4.287 16.514 -29.627 1.00 84.75 349 THR A CA 1
ATOM 2811 C C . THR A 1 349 ? -5.512 17.061 -28.896 1.00 84.75 349 THR A C 1
ATOM 2813 O O . THR A 1 349 ? -6.102 18.036 -29.350 1.00 84.75 349 THR A O 1
ATOM 2816 N N . LYS A 1 350 ? -5.937 16.418 -27.800 1.00 89.44 350 LYS A N 1
ATOM 2817 C CA . LYS A 1 350 ? -7.145 16.790 -27.048 1.00 89.44 350 LYS A CA 1
ATOM 2818 C C . LYS A 1 350 ? -6.918 17.945 -26.065 1.00 89.44 350 LYS A C 1
ATOM 2820 O O . LYS A 1 350 ? -7.868 18.653 -25.748 1.00 89.44 350 LYS A O 1
ATOM 2825 N N . PHE A 1 351 ? -5.696 18.122 -25.569 1.00 88.31 351 PHE A N 1
ATOM 2826 C CA . PHE A 1 351 ? -5.382 19.036 -24.468 1.00 88.31 351 PHE A CA 1
ATOM 2827 C C . PHE A 1 351 ? -4.333 20.072 -24.891 1.00 88.31 351 PHE A C 1
ATOM 2829 O O . PHE A 1 351 ? -3.437 19.770 -25.674 1.00 88.31 351 PHE A O 1
ATOM 2836 N N . GLU A 1 352 ? -4.425 21.289 -24.351 1.00 76.81 352 GLU A N 1
ATOM 2837 C CA . GLU A 1 352 ? -3.582 22.421 -24.769 1.00 76.81 352 GLU A CA 1
ATOM 2838 C C . GLU A 1 352 ? -2.144 22.354 -24.226 1.00 76.81 352 GLU A C 1
ATOM 2840 O O . GLU A 1 352 ? -1.222 22.836 -24.877 1.00 76.81 352 GLU A O 1
ATOM 2845 N N . SER A 1 353 ? -1.923 21.715 -23.073 1.00 75.81 353 SER A N 1
ATOM 2846 C CA . SER A 1 353 ? -0.624 21.672 -22.374 1.00 75.81 353 SER A CA 1
ATOM 2847 C C . SER A 1 353 ? 0.371 20.628 -22.920 1.00 75.81 353 SER A C 1
ATOM 2849 O O . SER A 1 353 ? 1.273 20.200 -22.212 1.00 75.81 353 SER A O 1
ATOM 2851 N N . SER A 1 354 ? 0.212 20.211 -24.178 1.00 76.25 354 SER A N 1
ATOM 2852 C CA . SER A 1 354 ? 1.072 19.240 -24.870 1.00 76.25 354 SER A CA 1
ATOM 2853 C C . SER A 1 354 ? 2.351 19.907 -25.415 1.00 76.25 354 SER A C 1
ATOM 2855 O O . SER A 1 354 ? 2.262 21.017 -25.943 1.00 76.25 354 SER A O 1
ATOM 2857 N N . PRO A 1 355 ? 3.526 19.242 -25.429 1.00 89.25 355 PRO A N 1
ATOM 2858 C CA . PRO A 1 355 ? 3.779 17.838 -25.093 1.00 89.25 355 PRO A CA 1
ATOM 2859 C C . PRO A 1 355 ? 4.253 17.618 -23.647 1.00 89.25 355 PRO A C 1
ATOM 2861 O O . PRO A 1 355 ? 4.928 18.464 -23.072 1.00 89.25 355 PRO A O 1
ATOM 2864 N N . TRP A 1 356 ? 4.000 16.418 -23.126 1.00 93.62 356 TRP A N 1
ATOM 2865 C CA . TRP A 1 356 ? 4.554 15.925 -21.862 1.00 93.62 356 TRP A CA 1
ATOM 2866 C C . TRP A 1 356 ? 5.750 15.016 -22.096 1.00 93.62 356 TRP A C 1
ATOM 2868 O O . TRP A 1 356 ? 5.952 14.475 -23.185 1.00 93.62 356 TRP A O 1
ATOM 2878 N N . TYR A 1 357 ? 6.512 14.794 -21.037 1.00 92.81 357 TYR A N 1
ATOM 2879 C CA . TYR A 1 357 ? 7.683 13.941 -21.047 1.00 92.81 357 TYR A CA 1
ATOM 2880 C C . TYR A 1 357 ? 7.532 12.836 -20.010 1.00 92.81 357 TYR A C 1
ATOM 2882 O O . TYR A 1 357 ? 7.617 13.064 -18.804 1.00 92.81 357 TYR A O 1
ATOM 2890 N N . ALA A 1 358 ? 7.277 11.633 -20.509 1.00 93.50 358 ALA A N 1
ATOM 2891 C CA . ALA A 1 358 ? 7.022 10.443 -19.728 1.00 93.50 358 ALA A CA 1
ATOM 2892 C C . ALA A 1 358 ? 8.327 9.741 -19.336 1.00 93.50 358 ALA A C 1
ATOM 2894 O O . ALA A 1 358 ? 9.114 9.360 -20.204 1.00 93.50 358 ALA A O 1
ATOM 2895 N N . VAL A 1 359 ? 8.524 9.521 -18.038 1.00 90.44 359 VAL A N 1
ATOM 2896 C CA . VAL A 1 359 ? 9.648 8.766 -17.472 1.00 90.44 359 VAL A CA 1
ATOM 2897 C C . VAL A 1 359 ? 9.113 7.557 -16.722 1.00 90.44 359 VAL A C 1
ATOM 2899 O O . VAL A 1 359 ? 8.289 7.674 -15.812 1.00 90.44 359 VAL A O 1
ATOM 2902 N N . LEU A 1 360 ? 9.593 6.377 -17.110 1.00 89.81 360 LEU A N 1
ATOM 2903 C CA . LEU A 1 360 ? 9.289 5.127 -16.422 1.00 89.81 360 LEU A CA 1
ATOM 2904 C C . LEU A 1 360 ? 10.082 5.062 -15.116 1.00 89.81 360 LEU A C 1
ATOM 2906 O O . LEU A 1 360 ? 11.307 5.166 -15.132 1.00 89.81 360 LEU A O 1
ATOM 2910 N N . MET A 1 361 ? 9.384 4.847 -14.003 1.00 85.88 361 MET A N 1
ATOM 2911 C CA . MET A 1 361 ? 9.983 4.631 -12.688 1.00 85.88 361 MET A CA 1
ATOM 2912 C C . MET A 1 361 ? 10.003 3.132 -12.381 1.00 85.88 361 MET A C 1
ATOM 2914 O O . MET A 1 361 ? 8.991 2.446 -12.548 1.00 85.88 361 MET A O 1
ATOM 2918 N N . GLY A 1 362 ? 11.135 2.611 -11.906 1.00 71.69 362 GLY A N 1
ATOM 2919 C CA . GLY A 1 362 ? 11.196 1.250 -11.360 1.00 71.69 362 GLY A CA 1
ATOM 2920 C C . GLY A 1 362 ? 12.479 0.466 -11.592 1.00 71.69 362 GLY A C 1
ATOM 2921 O O . GLY A 1 362 ? 12.577 -0.682 -11.165 1.00 71.69 362 GLY A O 1
ATOM 2922 N N . GLN A 1 363 ? 13.481 1.064 -12.226 1.00 62.69 363 GLN A N 1
ATOM 2923 C CA . GLN A 1 363 ? 14.744 0.424 -12.588 1.00 62.69 363 GLN A CA 1
ATOM 2924 C C . GLN A 1 363 ? 15.557 -0.012 -11.348 1.00 62.69 363 GLN A C 1
ATOM 2926 O O . GLN A 1 363 ? 16.281 -0.999 -11.420 1.00 62.69 363 GLN A O 1
ATOM 2931 N N . GLY A 1 364 ? 15.363 0.652 -10.197 1.00 54.44 364 GLY A N 1
ATOM 2932 C CA . GLY A 1 364 ? 15.912 0.253 -8.888 1.00 54.44 364 GLY A CA 1
ATOM 2933 C C . GLY A 1 364 ? 14.903 -0.444 -7.970 1.00 54.44 364 GLY A C 1
ATOM 2934 O O . GLY A 1 364 ? 15.178 -0.667 -6.797 1.00 54.44 364 GLY A O 1
ATOM 2935 N N . GLY A 1 365 ? 13.690 -0.716 -8.460 1.00 57.50 365 GLY A N 1
ATOM 2936 C CA . GLY A 1 365 ? 12.633 -1.400 -7.718 1.00 57.50 365 GLY A CA 1
ATOM 2937 C C . GLY A 1 365 ? 12.019 -0.647 -6.535 1.00 57.50 365 GLY A C 1
ATOM 2938 O O . GLY A 1 365 ? 10.974 -1.071 -6.058 1.00 57.50 365 GLY A O 1
ATOM 2939 N N . MET A 1 366 ? 12.611 0.459 -6.077 1.00 63.62 366 MET A N 1
ATOM 2940 C CA . MET A 1 366 ? 12.122 1.229 -4.926 1.00 63.62 366 MET A CA 1
ATOM 2941 C C . MET A 1 366 ? 10.736 1.828 -5.164 1.00 63.62 366 MET A C 1
ATOM 2943 O O . MET A 1 366 ? 9.858 1.660 -4.324 1.00 63.62 366 MET A O 1
ATOM 2947 N N . THR A 1 367 ? 10.524 2.451 -6.320 1.00 73.88 367 THR A N 1
ATOM 2948 C CA . THR A 1 367 ? 9.238 3.035 -6.708 1.00 73.88 367 THR A CA 1
ATOM 2949 C C . THR A 1 367 ? 8.959 2.635 -8.143 1.00 73.88 367 THR A C 1
ATOM 2951 O O . THR A 1 367 ? 9.724 2.983 -9.041 1.00 73.88 367 THR A O 1
ATOM 2954 N N . LEU A 1 368 ? 7.894 1.865 -8.350 1.00 87.75 368 LEU A N 1
ATOM 2955 C CA . LEU A 1 368 ? 7.405 1.513 -9.679 1.00 87.75 368 LEU A CA 1
ATOM 2956 C C . LEU A 1 368 ? 6.355 2.540 -10.089 1.00 87.75 368 LEU A C 1
ATOM 2958 O O . LEU A 1 368 ? 5.538 2.928 -9.251 1.00 87.75 368 LEU A O 1
ATOM 2962 N N . GLY A 1 369 ? 6.352 2.957 -11.352 1.00 92.62 369 GLY A N 1
ATOM 2963 C CA . GLY A 1 369 ? 5.359 3.913 -11.820 1.00 92.62 369 GLY A CA 1
ATOM 2964 C C . GLY A 1 369 ? 5.709 4.641 -13.108 1.00 92.62 369 GLY A C 1
ATOM 2965 O O . GLY A 1 369 ? 6.578 4.223 -13.875 1.00 92.62 369 GLY A O 1
ATOM 2966 N N . LEU A 1 370 ? 5.008 5.746 -13.328 1.00 94.94 370 LEU A N 1
ATOM 2967 C CA . LEU A 1 370 ? 5.179 6.631 -14.470 1.00 94.94 370 LEU A CA 1
ATOM 2968 C C . LEU A 1 370 ? 5.063 8.086 -14.012 1.00 94.94 370 LEU A C 1
ATOM 2970 O O . LEU A 1 370 ? 4.115 8.429 -13.310 1.00 94.94 370 LEU A O 1
ATOM 2974 N N . ALA A 1 371 ? 6.010 8.927 -14.416 1.00 93.44 371 ALA A N 1
ATOM 2975 C CA . ALA A 1 371 ? 5.966 10.371 -14.205 1.00 93.44 371 ALA A CA 1
ATOM 2976 C C . ALA A 1 371 ? 5.802 11.090 -15.548 1.00 93.44 371 ALA A C 1
ATOM 2978 O O . ALA A 1 371 ? 6.480 10.741 -16.511 1.00 93.44 371 ALA A O 1
ATOM 2979 N N . LEU A 1 372 ? 4.913 12.079 -15.611 1.00 94.19 372 LEU A N 1
ATOM 2980 C CA . LEU A 1 372 ? 4.708 12.974 -16.748 1.00 94.19 372 LEU A CA 1
ATOM 2981 C C . LEU A 1 372 ? 5.160 14.377 -16.344 1.00 94.19 372 LEU A C 1
ATOM 2983 O O . LEU A 1 372 ? 4.529 15.004 -15.494 1.00 94.19 372 LEU A O 1
ATOM 2987 N N . TYR A 1 373 ? 6.247 14.853 -16.946 1.00 91.31 373 TYR A N 1
ATOM 2988 C CA . TYR A 1 373 ? 6.754 16.210 -16.745 1.00 91.31 373 TYR A CA 1
ATOM 2989 C C . TYR A 1 373 ? 6.272 17.141 -17.853 1.00 91.31 373 TYR A C 1
ATOM 2991 O O . TYR A 1 373 ? 6.221 16.748 -19.020 1.00 91.31 373 TYR A O 1
ATOM 2999 N N . ASP A 1 374 ? 5.984 18.386 -17.490 1.00 86.00 374 ASP A N 1
ATOM 3000 C CA . ASP A 1 374 ? 5.455 19.393 -18.420 1.00 86.00 374 ASP A CA 1
ATOM 3001 C C . ASP A 1 374 ? 6.568 20.143 -19.179 1.00 86.00 374 ASP A C 1
ATOM 3003 O O . ASP A 1 374 ? 6.298 20.885 -20.120 1.00 86.00 374 ASP A O 1
ATOM 3007 N N . ASP A 1 375 ? 7.830 19.975 -18.769 1.00 82.69 375 ASP A N 1
ATOM 3008 C CA . ASP A 1 375 ? 8.956 20.763 -19.269 1.00 82.69 375 ASP A CA 1
ATOM 3009 C C . ASP A 1 375 ? 10.212 19.903 -19.528 1.00 82.69 375 ASP A C 1
ATOM 3011 O O . ASP A 1 375 ? 10.712 19.242 -18.611 1.00 82.69 375 ASP A O 1
ATOM 3015 N N . PRO A 1 376 ? 10.794 19.937 -20.744 1.00 77.75 376 PRO A N 1
ATOM 3016 C CA . PRO A 1 376 ? 12.017 19.197 -21.051 1.00 77.75 376 PRO A CA 1
ATOM 3017 C C . PRO A 1 376 ? 13.235 19.677 -20.254 1.00 77.75 376 PRO A C 1
ATOM 3019 O O . PRO A 1 376 ? 14.160 18.888 -20.044 1.00 77.75 376 PRO A O 1
ATOM 3022 N N . THR A 1 377 ? 13.276 20.933 -19.783 1.00 77.44 377 THR A N 1
ATOM 3023 C CA . THR A 1 377 ? 14.419 21.387 -18.968 1.00 77.44 377 THR A CA 1
ATOM 3024 C C . THR A 1 377 ? 14.455 20.689 -17.611 1.00 77.44 377 THR A C 1
ATOM 3026 O O . THR A 1 377 ? 15.532 20.431 -17.072 1.00 77.44 377 THR A O 1
ATOM 3029 N N . THR A 1 378 ? 13.287 20.281 -17.111 1.00 76.31 378 THR A N 1
ATOM 3030 C CA . THR A 1 378 ? 13.156 19.468 -15.903 1.00 76.31 378 THR A CA 1
ATOM 3031 C C . THR A 1 378 ? 13.812 18.097 -16.082 1.00 76.31 378 THR A C 1
ATOM 3033 O O . THR A 1 378 ? 14.562 17.668 -15.207 1.00 76.31 378 THR A O 1
ATOM 3036 N N . LEU A 1 379 ? 13.632 17.446 -17.239 1.00 74.25 379 LEU A N 1
ATOM 3037 C CA . LEU A 1 379 ? 14.338 16.197 -17.551 1.00 74.25 379 LEU A CA 1
ATOM 3038 C C . LEU A 1 379 ? 15.855 16.378 -17.600 1.00 74.25 379 LEU A C 1
ATOM 3040 O O . LEU A 1 379 ? 16.574 15.560 -17.031 1.00 74.25 379 LEU A O 1
ATOM 3044 N N . ARG A 1 380 ? 16.343 17.458 -18.234 1.00 73.62 380 ARG A N 1
ATOM 3045 C CA . ARG A 1 380 ? 17.788 17.751 -18.279 1.00 73.62 380 ARG A CA 1
ATOM 3046 C C . ARG A 1 380 ? 18.367 17.813 -16.877 1.00 73.62 380 ARG A C 1
ATOM 3048 O O . ARG A 1 380 ? 19.328 17.114 -16.602 1.00 73.62 380 ARG A O 1
ATOM 3055 N N . ARG A 1 381 ? 17.745 18.583 -15.983 1.00 73.06 381 ARG A N 1
ATOM 3056 C CA . ARG A 1 381 ? 18.210 18.734 -14.595 1.00 73.06 381 ARG A CA 1
ATOM 3057 C C . ARG A 1 381 ? 18.225 17.411 -13.830 1.00 73.06 381 ARG A C 1
ATOM 3059 O O . ARG A 1 381 ? 19.160 17.157 -13.073 1.00 73.06 381 ARG A O 1
ATOM 3066 N N . LEU A 1 382 ? 17.215 16.563 -14.047 1.00 70.44 382 LEU A N 1
ATOM 3067 C CA . LEU A 1 382 ? 17.151 15.234 -13.435 1.00 70.44 382 LEU A CA 1
ATOM 3068 C C . LEU A 1 382 ? 18.279 14.311 -13.926 1.00 70.44 382 LEU A C 1
ATOM 3070 O O . LEU A 1 382 ? 18.780 13.508 -13.141 1.00 70.44 382 LEU A O 1
ATOM 3074 N N . TRP A 1 383 ? 18.697 14.427 -15.189 1.00 72.81 383 TRP A N 1
ATOM 3075 C CA . TRP A 1 383 ? 19.755 13.588 -15.764 1.00 72.81 383 TRP A CA 1
ATOM 3076 C C . TRP A 1 383 ? 21.169 14.140 -15.557 1.00 72.81 383 TRP A C 1
ATOM 3078 O O . TRP A 1 383 ? 22.083 13.358 -15.305 1.00 72.81 383 TRP A O 1
ATOM 3088 N N . THR A 1 384 ? 21.377 15.461 -15.595 1.00 65.75 384 THR A N 1
ATOM 3089 C CA . THR A 1 384 ? 22.723 16.051 -15.483 1.00 65.75 384 THR A CA 1
ATOM 3090 C C . THR A 1 384 ? 23.286 16.034 -14.061 1.00 65.75 384 THR A C 1
ATOM 3092 O O . THR A 1 384 ? 24.496 16.160 -13.893 1.00 65.75 384 THR A O 1
ATOM 3095 N N . ARG A 1 385 ? 22.447 15.825 -13.031 1.00 62.12 385 ARG A N 1
ATOM 3096 C CA . ARG A 1 385 ? 22.835 15.837 -11.601 1.00 62.12 385 ARG A CA 1
ATOM 3097 C C . ARG A 1 385 ? 23.576 17.115 -11.167 1.00 62.12 385 ARG A C 1
ATOM 3099 O O . ARG A 1 385 ? 24.329 17.091 -10.197 1.00 62.12 385 ARG A O 1
ATOM 3106 N N . ASP A 1 386 ? 23.358 18.229 -11.867 1.00 54.59 386 ASP A N 1
ATOM 3107 C CA . ASP A 1 386 ? 24.054 19.501 -11.607 1.00 54.59 386 ASP A CA 1
ATOM 3108 C C . ASP A 1 386 ? 23.620 20.174 -10.293 1.00 54.59 386 ASP A C 1
ATOM 3110 O O . ASP A 1 386 ? 24.344 21.005 -9.746 1.00 54.59 386 ASP A O 1
ATOM 3114 N N . ALA A 1 387 ? 22.442 19.814 -9.780 1.00 60.75 387 ALA A N 1
ATOM 3115 C CA . ALA A 1 387 ? 21.878 20.312 -8.531 1.00 60.75 387 ALA A CA 1
ATOM 3116 C C . ALA A 1 387 ? 21.674 19.170 -7.527 1.00 60.75 387 ALA A C 1
ATOM 3118 O O . ALA A 1 387 ? 21.596 17.997 -7.899 1.00 60.75 387 ALA A O 1
ATOM 3119 N N . SER A 1 388 ? 21.577 19.519 -6.242 1.00 67.00 388 SER A N 1
ATOM 3120 C CA . SER A 1 388 ? 21.271 18.536 -5.196 1.00 67.00 388 SER A CA 1
ATOM 3121 C C . SER A 1 388 ? 19.904 17.879 -5.434 1.00 67.00 388 SER A C 1
ATOM 3123 O O . SER A 1 388 ? 18.995 18.509 -5.978 1.00 67.00 388 SER A O 1
ATOM 3125 N N . ASP A 1 389 ? 19.730 16.631 -4.988 1.00 68.12 389 ASP A N 1
ATOM 3126 C CA . ASP A 1 389 ? 18.458 15.905 -5.128 1.00 68.12 389 ASP A CA 1
ATOM 3127 C C . ASP A 1 389 ? 17.272 16.688 -4.534 1.00 68.12 389 ASP A C 1
ATOM 3129 O O . ASP A 1 389 ? 16.175 16.673 -5.090 1.00 68.12 389 ASP A O 1
ATOM 3133 N N . GLU A 1 390 ? 17.494 17.428 -3.441 1.00 70.31 390 GLU A N 1
ATOM 3134 C CA . GLU A 1 390 ? 16.465 18.255 -2.801 1.00 70.31 390 GLU A CA 1
ATOM 3135 C C . GLU A 1 390 ? 16.066 19.464 -3.659 1.00 70.31 390 GLU A C 1
ATOM 3137 O O . GLU A 1 390 ? 14.881 19.772 -3.801 1.00 70.31 390 GLU A O 1
ATOM 3142 N N . GLU A 1 391 ? 17.042 20.146 -4.255 1.00 71.75 391 GLU A N 1
ATOM 3143 C CA . GLU A 1 391 ? 16.802 21.299 -5.124 1.00 71.75 391 GLU A CA 1
ATOM 3144 C C . GLU A 1 391 ? 16.076 20.879 -6.406 1.00 71.75 391 GLU A C 1
ATOM 3146 O O . GLU A 1 391 ? 15.058 21.469 -6.775 1.00 71.75 391 GLU A O 1
ATOM 3151 N N . ASN A 1 392 ? 16.514 19.775 -7.015 1.00 72.25 392 ASN A N 1
ATOM 3152 C CA . ASN A 1 392 ? 15.832 19.172 -8.155 1.00 72.25 392 ASN A CA 1
ATOM 3153 C C . ASN A 1 392 ? 14.397 18.764 -7.814 1.00 72.25 392 ASN A C 1
ATOM 3155 O O . ASN A 1 392 ? 13.482 19.017 -8.604 1.00 72.25 392 ASN A O 1
ATOM 3159 N N . ALA A 1 393 ? 14.178 18.168 -6.639 1.00 72.38 393 ALA A N 1
ATOM 3160 C CA . ALA A 1 393 ? 12.852 17.768 -6.190 1.00 72.38 393 ALA A CA 1
ATOM 3161 C C . ALA A 1 393 ? 11.917 18.975 -6.010 1.00 72.38 393 ALA A C 1
ATOM 3163 O O . ALA A 1 393 ? 10.750 18.890 -6.389 1.00 72.38 393 ALA A O 1
ATOM 3164 N N . ARG A 1 394 ? 12.398 20.106 -5.487 1.00 79.44 394 ARG A N 1
ATOM 3165 C CA . ARG A 1 394 ? 11.561 21.301 -5.276 1.00 79.44 394 ARG A CA 1
ATOM 3166 C C . ARG A 1 394 ? 11.113 21.972 -6.573 1.00 79.44 394 ARG A C 1
ATOM 3168 O O . ARG A 1 394 ? 10.019 22.532 -6.603 1.00 79.44 394 ARG A O 1
ATOM 3175 N N . GLU A 1 395 ? 11.921 21.903 -7.625 1.00 79.62 395 GLU A N 1
ATOM 3176 C CA . GLU A 1 395 ? 11.639 22.566 -8.905 1.00 79.62 395 GLU A CA 1
ATOM 3177 C C . GLU A 1 395 ? 10.830 21.705 -9.886 1.00 79.62 395 GLU A C 1
ATOM 3179 O O . GLU A 1 395 ? 10.232 22.233 -10.825 1.00 79.62 395 GLU A O 1
ATOM 3184 N N . THR A 1 396 ? 10.790 20.385 -9.681 1.00 81.12 396 THR A N 1
ATOM 3185 C CA . THR A 1 396 ? 10.078 19.459 -10.573 1.00 81.12 396 THR A CA 1
ATOM 3186 C C . THR A 1 396 ? 8.566 19.667 -10.478 1.00 81.12 396 THR A C 1
ATOM 3188 O O . THR A 1 396 ? 8.002 19.601 -9.388 1.00 81.12 396 THR A O 1
ATOM 3191 N N . VAL A 1 397 ? 7.901 19.818 -11.622 1.00 88.38 397 VAL A N 1
ATOM 3192 C CA . VAL A 1 397 ? 6.434 19.827 -11.737 1.00 88.38 397 VAL A CA 1
ATOM 3193 C C . VAL A 1 397 ? 6.012 18.681 -12.638 1.00 88.38 397 VAL A C 1
ATOM 3195 O O . VAL A 1 397 ? 6.635 18.453 -13.678 1.00 88.38 397 VAL A O 1
ATOM 3198 N N . GLY A 1 398 ? 4.992 17.938 -12.229 1.00 91.88 398 GLY A N 1
ATOM 3199 C CA . GLY A 1 398 ? 4.486 16.849 -13.047 1.00 91.88 398 GLY A CA 1
ATOM 3200 C C . GLY A 1 398 ? 3.451 15.983 -12.353 1.00 91.88 398 GLY A C 1
ATOM 3201 O O . GLY A 1 398 ? 3.301 16.000 -11.129 1.00 91.88 398 GLY A O 1
ATOM 3202 N N . THR A 1 399 ? 2.761 15.189 -13.164 1.00 95.38 399 THR A N 1
ATOM 3203 C CA . THR A 1 399 ? 1.780 14.207 -12.698 1.00 95.38 399 THR A CA 1
ATOM 3204 C C . THR A 1 399 ? 2.425 12.833 -12.666 1.00 95.38 399 THR A C 1
ATOM 3206 O O . THR A 1 399 ? 2.930 12.359 -13.681 1.00 95.38 399 THR A O 1
ATOM 3209 N N . SER A 1 400 ? 2.386 12.174 -11.516 1.00 95.56 400 SER A N 1
ATOM 3210 C CA . SER A 1 400 ? 3.006 10.870 -11.313 1.00 95.56 400 SER A CA 1
ATOM 3211 C C . SER A 1 400 ? 1.984 9.866 -10.825 1.00 95.56 400 SER A C 1
ATOM 3213 O O . SER A 1 400 ? 1.136 10.187 -9.999 1.00 95.56 400 SER A O 1
ATOM 3215 N N . VAL A 1 401 ? 2.105 8.633 -11.302 1.00 97.12 401 VAL A N 1
ATOM 3216 C CA . VAL A 1 401 ? 1.470 7.465 -10.698 1.00 97.12 401 VAL A CA 1
ATOM 3217 C C . VAL A 1 401 ? 2.548 6.538 -10.163 1.00 97.12 401 VAL A C 1
ATOM 3219 O O . VAL A 1 401 ? 3.488 6.188 -10.879 1.00 97.12 401 VAL A O 1
ATOM 3222 N N . THR A 1 402 ? 2.419 6.148 -8.903 1.00 94.81 402 THR A N 1
ATOM 3223 C CA . THR A 1 402 ? 3.256 5.144 -8.245 1.00 94.81 402 THR A CA 1
ATOM 3224 C C . THR A 1 402 ? 2.408 3.948 -7.828 1.00 94.81 402 THR A C 1
ATOM 3226 O O . THR A 1 402 ? 1.181 4.020 -7.811 1.00 94.81 402 THR A O 1
ATOM 3229 N N . PHE A 1 403 ? 3.056 2.829 -7.516 1.00 93.00 403 PHE A N 1
ATOM 3230 C CA . PHE A 1 403 ? 2.383 1.619 -7.050 1.00 93.00 403 PHE A CA 1
ATOM 3231 C C . PHE A 1 403 ? 2.924 1.184 -5.692 1.00 93.00 403 PHE A C 1
ATOM 3233 O O . PHE A 1 403 ? 4.144 1.080 -5.528 1.00 93.00 403 PHE A O 1
ATOM 3240 N N . GLY A 1 404 ? 2.019 0.889 -4.760 1.00 89.12 404 GLY A N 1
ATOM 3241 C CA . GLY A 1 404 ? 2.363 0.503 -3.392 1.00 89.12 404 GLY A CA 1
ATOM 3242 C C . GLY A 1 404 ? 1.281 -0.322 -2.699 1.00 89.12 404 GLY A C 1
ATOM 3243 O O . GLY A 1 404 ? 0.341 -0.812 -3.328 1.00 89.12 404 GLY A O 1
ATOM 3244 N N . GLU A 1 405 ? 1.428 -0.506 -1.390 1.00 87.94 405 GLU A N 1
ATOM 3245 C CA . GLU A 1 405 ? 0.426 -1.188 -0.563 1.00 87.94 405 GLU A CA 1
ATOM 3246 C C . GLU A 1 405 ? -0.791 -0.296 -0.260 1.00 87.94 405 GLU A C 1
ATOM 3248 O O . GLU A 1 405 ? -0.761 0.918 -0.449 1.00 87.94 405 GLU A O 1
ATOM 3253 N N . GLU A 1 406 ? -1.859 -0.888 0.287 1.00 90.81 406 GLU A N 1
ATOM 3254 C CA . GLU A 1 406 ? -3.068 -0.166 0.728 1.00 90.81 406 GLU A CA 1
ATOM 3255 C C . GLU A 1 406 ? -2.760 1.044 1.623 1.00 90.81 406 GLU A C 1
ATOM 3257 O O . GLU A 1 406 ? -3.426 2.070 1.545 1.00 90.81 406 GLU A O 1
ATOM 3262 N N . THR A 1 407 ? -1.720 0.945 2.454 1.00 88.38 407 THR A N 1
ATOM 3263 C CA . THR A 1 407 ? -1.304 1.998 3.392 1.00 88.38 407 THR A CA 1
ATOM 3264 C C . THR A 1 407 ? -0.584 3.185 2.741 1.00 88.38 407 THR A C 1
ATOM 3266 O O . THR A 1 407 ? -0.214 4.147 3.425 1.00 88.38 407 THR A O 1
ATOM 3269 N N . GLU A 1 408 ? -0.309 3.099 1.440 1.00 87.12 408 GLU A N 1
ATOM 3270 C CA . GLU A 1 408 ? 0.415 4.108 0.660 1.00 87.12 408 GLU A CA 1
ATOM 3271 C C . GLU A 1 408 ? -0.512 4.987 -0.196 1.00 87.12 408 GLU A C 1
ATOM 3273 O O . GLU A 1 408 ? -0.040 5.959 -0.784 1.00 87.12 408 GLU A O 1
ATOM 3278 N N . ILE A 1 409 ? -1.818 4.695 -0.226 1.00 92.50 409 ILE A N 1
ATOM 3279 C CA . ILE A 1 409 ? -2.837 5.519 -0.895 1.00 92.50 409 ILE A CA 1
ATOM 3280 C C . ILE A 1 409 ? -3.725 6.265 0.115 1.00 92.50 409 ILE A C 1
ATOM 3282 O O . ILE A 1 409 ? -3.835 5.834 1.273 1.00 92.50 409 ILE A O 1
ATOM 3286 N N . PRO A 1 410 ? -4.386 7.367 -0.295 1.00 93.50 410 PRO A N 1
ATOM 3287 C CA . PRO A 1 410 ? -5.433 7.993 0.502 1.00 93.50 410 PRO A CA 1
ATOM 3288 C C . PRO A 1 410 ? -6.508 6.978 0.907 1.00 93.50 410 PRO A C 1
ATOM 3290 O O . PRO A 1 410 ? -6.928 6.133 0.117 1.00 93.50 410 PRO A O 1
ATOM 3293 N N . VAL A 1 411 ? -6.987 7.068 2.149 1.00 94.81 411 VAL A N 1
ATOM 3294 C CA . VAL A 1 411 ? -8.040 6.173 2.660 1.00 94.81 411 VAL A CA 1
ATOM 3295 C C . VAL A 1 411 ? -9.334 6.321 1.858 1.00 94.81 411 VAL A C 1
ATOM 3297 O O . VAL A 1 411 ? -9.997 5.321 1.604 1.00 94.81 411 VAL A O 1
ATOM 3300 N N . ALA A 1 412 ? -9.658 7.539 1.409 1.00 95.12 412 ALA A N 1
ATOM 3301 C CA . ALA A 1 412 ? -10.807 7.799 0.544 1.00 95.12 412 ALA A CA 1
ATOM 3302 C C . ALA A 1 412 ? -10.746 6.984 -0.762 1.00 95.12 412 ALA A C 1
ATOM 3304 O O . ALA A 1 412 ? -11.745 6.390 -1.164 1.00 95.12 412 ALA A O 1
ATOM 3305 N N . ASP A 1 413 ? -9.563 6.877 -1.377 1.00 96.25 413 ASP A N 1
ATOM 3306 C CA . ASP A 1 413 ? -9.360 6.071 -2.586 1.00 96.25 413 ASP A CA 1
ATOM 3307 C C . ASP A 1 413 ? -9.434 4.571 -2.300 1.00 96.25 413 ASP A C 1
ATOM 3309 O O . ASP A 1 413 ? -9.988 3.817 -3.100 1.00 96.25 413 ASP A O 1
ATOM 3313 N N . LEU A 1 414 ? -8.919 4.120 -1.150 1.00 95.56 414 LEU A N 1
ATOM 3314 C CA . LEU A 1 414 ? -9.028 2.720 -0.735 1.00 95.56 414 LEU A CA 1
ATOM 3315 C C . LEU A 1 414 ? -10.488 2.310 -0.499 1.00 95.56 414 LEU A C 1
ATOM 3317 O O . LEU A 1 414 ? -10.917 1.252 -0.965 1.00 95.56 414 LEU A O 1
ATOM 3321 N N . ASP A 1 415 ? -11.245 3.137 0.221 1.00 95.12 415 ASP A N 1
ATOM 3322 C CA . ASP A 1 415 ? -12.657 2.893 0.514 1.00 95.12 415 ASP A CA 1
ATOM 3323 C C . ASP A 1 415 ? -13.486 2.913 -0.776 1.00 95.12 415 ASP A C 1
ATOM 3325 O O . ASP A 1 415 ? -14.280 1.996 -1.001 1.00 95.12 415 ASP A O 1
ATOM 3329 N N . ALA A 1 416 ? -13.233 3.868 -1.678 1.00 96.38 416 ALA A N 1
ATOM 3330 C CA . ALA A 1 416 ? -13.867 3.906 -2.993 1.00 96.38 416 ALA A CA 1
ATOM 3331 C C . ALA A 1 416 ? -13.516 2.666 -3.836 1.00 96.38 416 ALA A C 1
ATOM 3333 O O . ALA A 1 416 ? -14.413 2.008 -4.366 1.00 96.38 416 ALA A O 1
ATOM 3334 N N . ALA A 1 417 ? -12.242 2.272 -3.905 1.00 96.19 417 ALA A N 1
ATOM 3335 C CA . ALA A 1 417 ? -11.821 1.084 -4.648 1.00 96.19 417 ALA A CA 1
ATOM 3336 C C . ALA A 1 417 ? -12.517 -0.191 -4.149 1.00 96.19 417 ALA A C 1
ATOM 3338 O O . ALA A 1 417 ? -12.933 -1.022 -4.960 1.00 96.19 417 ALA A O 1
ATOM 3339 N N . ARG A 1 418 ? -12.703 -0.329 -2.830 1.00 94.50 418 ARG A N 1
ATOM 3340 C CA . ARG A 1 418 ? -13.444 -1.444 -2.218 1.00 94.50 418 ARG A CA 1
ATOM 3341 C C . ARG A 1 418 ? -14.941 -1.371 -2.495 1.00 94.50 418 ARG A C 1
ATOM 3343 O O . ARG A 1 418 ? -15.536 -2.390 -2.830 1.00 94.50 418 ARG A O 1
ATOM 3350 N N . GLN A 1 419 ? -15.535 -0.185 -2.378 1.00 96.12 419 GLN A N 1
ATOM 3351 C CA . GLN A 1 419 ? -16.959 0.041 -2.620 1.00 96.12 419 GLN A CA 1
ATOM 3352 C C . GLN A 1 419 ? -17.349 -0.265 -4.072 1.00 96.12 419 GLN A C 1
ATOM 3354 O O . GLN A 1 419 ? -18.357 -0.929 -4.309 1.00 96.12 419 GLN A O 1
ATOM 3359 N N . TYR A 1 420 ? -16.564 0.216 -5.037 1.00 96.38 420 TYR A N 1
ATOM 3360 C CA . TYR A 1 420 ? -16.846 0.063 -6.467 1.00 96.38 420 TYR A CA 1
ATOM 3361 C C . TYR A 1 420 ? -16.207 -1.188 -7.090 1.00 96.38 420 TYR A C 1
ATOM 3363 O O . TYR A 1 420 ? -16.500 -1.513 -8.239 1.00 96.38 420 TYR A O 1
ATOM 3371 N N . GLY A 1 421 ? -15.351 -1.905 -6.354 1.00 95.50 421 GLY A N 1
ATOM 3372 C CA . GLY A 1 421 ? -14.691 -3.123 -6.829 1.00 95.50 421 GLY A CA 1
ATOM 3373 C C . GLY A 1 421 ? -13.667 -2.873 -7.940 1.00 95.50 421 GLY A C 1
ATOM 3374 O O . GLY A 1 421 ? -13.541 -3.690 -8.855 1.00 95.50 421 GLY A O 1
ATOM 3375 N N . TRP A 1 422 ? -12.956 -1.743 -7.898 1.00 95.69 422 TRP A N 1
ATOM 3376 C CA . TRP A 1 422 ? -11.974 -1.397 -8.927 1.00 95.69 422 TRP A CA 1
ATOM 3377 C C . TRP A 1 422 ? -10.792 -2.368 -8.942 1.00 95.69 422 TRP A C 1
ATOM 3379 O O . TRP A 1 422 ? -10.303 -2.831 -7.910 1.00 95.69 422 TRP A O 1
ATOM 3389 N N . LYS A 1 423 ? -10.314 -2.677 -10.149 1.00 92.25 423 LYS A N 1
ATOM 3390 C CA . LYS A 1 423 ? -9.260 -3.667 -10.365 1.00 92.25 423 LYS A CA 1
ATOM 3391 C C . LYS A 1 423 ? -7.901 -3.139 -9.908 1.00 92.25 423 LYS A C 1
ATOM 3393 O O . LYS A 1 423 ? -7.452 -2.092 -10.357 1.00 92.25 423 LYS A O 1
ATOM 3398 N N . VAL A 1 424 ? -7.195 -3.938 -9.114 1.00 93.31 424 VAL A N 1
ATOM 3399 C CA . VAL A 1 424 ? -5.794 -3.713 -8.732 1.00 93.31 424 VAL A CA 1
ATOM 3400 C C . VAL A 1 424 ? -4.959 -4.893 -9.230 1.00 93.31 424 VAL A C 1
ATOM 3402 O O . VAL A 1 424 ? -5.432 -6.030 -9.219 1.00 93.31 424 VAL A O 1
ATOM 3405 N N . ALA A 1 425 ? -3.733 -4.651 -9.708 1.00 90.12 425 ALA A N 1
ATOM 3406 C CA . ALA A 1 425 ? -2.897 -5.715 -10.278 1.00 90.12 425 ALA A CA 1
ATOM 3407 C C . ALA A 1 425 ? -2.544 -6.811 -9.256 1.00 90.12 425 ALA A C 1
ATOM 3409 O O . ALA A 1 425 ? -2.507 -7.991 -9.603 1.00 90.12 425 ALA A O 1
ATOM 3410 N N . ARG A 1 426 ? -2.272 -6.415 -8.007 1.00 87.25 426 ARG A N 1
ATOM 341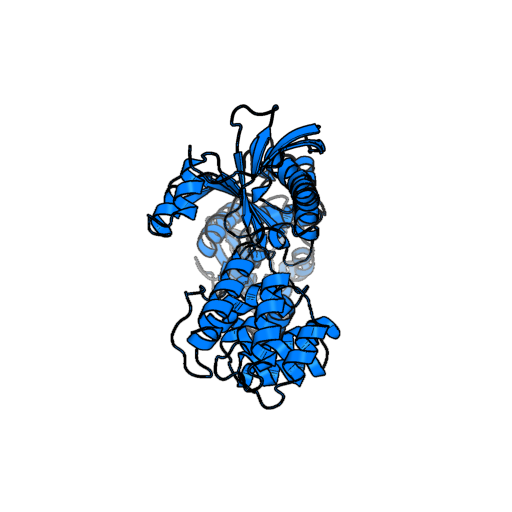1 C CA . ARG A 1 426 ? -2.002 -7.282 -6.850 1.00 87.25 426 ARG A CA 1
ATOM 3412 C C . ARG A 1 426 ? -2.105 -6.477 -5.542 1.00 87.25 426 ARG A C 1
ATOM 3414 O O . ARG A 1 426 ? -2.081 -5.250 -5.621 1.00 87.25 426 ARG A O 1
ATOM 3421 N N . PRO A 1 427 ? -2.181 -7.117 -4.358 1.00 81.75 427 PRO A N 1
ATOM 3422 C CA . PRO A 1 427 ? -2.319 -6.417 -3.073 1.00 81.75 427 PRO A CA 1
ATOM 3423 C C . PRO A 1 427 ? -1.236 -5.364 -2.782 1.00 81.75 427 PRO A C 1
ATOM 3425 O O . PRO A 1 427 ? -1.494 -4.405 -2.063 1.00 81.75 427 PRO A O 1
ATOM 3428 N N . GLU A 1 428 ? -0.041 -5.512 -3.359 1.00 82.19 428 GLU A N 1
ATOM 3429 C CA . GLU A 1 428 ? 1.085 -4.576 -3.218 1.00 82.19 428 GLU A CA 1
ATOM 3430 C C . GLU A 1 428 ? 1.234 -3.602 -4.406 1.00 82.19 428 GLU A C 1
ATOM 3432 O O . GLU A 1 428 ? 2.317 -3.065 -4.644 1.00 82.19 428 GLU A O 1
ATOM 3437 N N . ALA A 1 429 ? 0.186 -3.433 -5.217 1.00 90.75 429 ALA A N 1
ATOM 3438 C CA . ALA A 1 429 ? 0.213 -2.613 -6.428 1.00 90.75 429 ALA A CA 1
ATOM 3439 C C . ALA A 1 429 ? -1.021 -1.712 -6.570 1.00 90.75 429 ALA A C 1
ATOM 3441 O O . ALA A 1 429 ? -1.563 -1.569 -7.669 1.00 90.75 429 ALA A O 1
ATOM 3442 N N . TYR A 1 430 ? -1.463 -1.108 -5.469 1.00 95.06 430 TYR A N 1
ATOM 3443 C CA . TYR A 1 430 ? -2.452 -0.037 -5.506 1.00 95.06 430 TYR A CA 1
ATOM 3444 C C . TYR A 1 430 ? -1.859 1.188 -6.212 1.00 95.06 430 TYR A C 1
ATOM 3446 O O . TYR A 1 430 ? -0.757 1.610 -5.850 1.00 95.06 430 TYR A O 1
ATOM 3454 N N . PRO A 1 431 ? -2.546 1.746 -7.225 1.00 97.12 431 PRO A N 1
ATOM 3455 C CA . PRO A 1 431 ? -2.069 2.935 -7.908 1.00 97.12 431 PRO A CA 1
ATOM 3456 C C . PRO A 1 431 ? -2.324 4.186 -7.059 1.00 97.12 431 PRO A C 1
ATOM 3458 O O . PRO A 1 431 ? -3.450 4.445 -6.646 1.00 97.12 431 PRO A O 1
ATOM 3461 N N . CYS A 1 432 ? -1.281 4.981 -6.838 1.00 96.19 432 CYS A N 1
ATOM 3462 C CA . CYS A 1 432 ? -1.344 6.293 -6.205 1.00 96.19 432 CYS A CA 1
ATOM 3463 C C . CYS A 1 432 ? -0.988 7.345 -7.253 1.00 96.19 432 CYS A C 1
ATOM 3465 O O . CYS A 1 432 ? 0.167 7.415 -7.674 1.00 96.19 432 CYS A O 1
ATOM 3467 N N . VAL A 1 433 ? -1.963 8.132 -7.713 1.00 97.25 433 VAL A N 1
ATOM 3468 C CA . VAL A 1 433 ? -1.726 9.209 -8.682 1.00 97.25 433 VAL A CA 1
ATOM 3469 C C . VAL A 1 433 ? -1.837 10.569 -8.013 1.00 97.25 433 VAL A C 1
ATOM 3471 O O . VAL A 1 433 ? -2.791 10.853 -7.295 1.00 97.25 433 VAL A O 1
ATOM 3474 N N . PHE A 1 434 ? -0.852 11.421 -8.261 1.00 95.62 434 PHE A N 1
ATOM 3475 C CA . PHE A 1 434 ? -0.770 12.758 -7.693 1.00 95.62 434 PHE A CA 1
ATOM 3476 C C . PHE A 1 434 ? -0.086 13.711 -8.669 1.00 95.62 434 PHE A C 1
ATOM 3478 O O . PHE A 1 434 ? 0.754 13.317 -9.480 1.00 95.62 434 PHE A O 1
ATOM 3485 N N . HIS A 1 435 ? -0.425 14.987 -8.565 1.00 94.69 435 HIS A N 1
ATOM 3486 C CA . HIS A 1 435 ? 0.280 16.070 -9.225 1.00 94.69 435 HIS A CA 1
ATOM 3487 C C . HIS A 1 435 ? 1.178 16.774 -8.211 1.00 94.69 435 HIS A C 1
ATOM 3489 O O . HIS A 1 435 ? 0.721 17.177 -7.137 1.00 94.69 435 HIS A O 1
ATOM 3495 N N . LYS A 1 436 ? 2.460 16.908 -8.553 1.00 91.81 436 LYS A N 1
ATOM 3496 C CA . LYS A 1 436 ? 3.437 17.647 -7.760 1.00 91.81 436 LYS A CA 1
ATOM 3497 C C . LYS A 1 436 ? 3.628 19.038 -8.339 1.00 91.81 436 LYS A C 1
ATOM 3499 O O . LYS A 1 436 ? 3.993 19.179 -9.504 1.00 91.81 436 LYS A O 1
ATOM 3504 N N . GLU A 1 437 ? 3.451 20.041 -7.495 1.00 89.81 437 GLU A N 1
ATOM 3505 C CA . GLU A 1 437 ? 3.717 21.440 -7.812 1.00 89.81 437 GLU A CA 1
ATOM 3506 C C . GLU A 1 437 ? 5.097 21.872 -7.293 1.00 89.81 437 GLU A C 1
ATOM 3508 O O . GLU A 1 437 ? 5.731 21.194 -6.473 1.00 89.81 437 GLU A O 1
ATOM 3513 N N . ARG A 1 438 ? 5.559 23.045 -7.749 1.00 86.44 438 ARG A N 1
ATOM 3514 C CA . ARG A 1 438 ? 6.801 23.645 -7.244 1.00 86.44 438 ARG A CA 1
ATOM 3515 C C . ARG A 1 438 ? 6.737 23.796 -5.726 1.00 86.44 438 ARG A C 1
ATOM 3517 O O . ARG A 1 438 ? 5.717 24.197 -5.170 1.00 86.44 438 ARG A O 1
ATOM 3524 N N . GLY A 1 439 ? 7.842 23.493 -5.054 1.00 83.12 439 GLY A N 1
ATOM 3525 C CA . GLY A 1 439 ? 7.921 23.513 -3.594 1.00 83.12 439 GLY A CA 1
ATOM 3526 C C . GLY A 1 439 ? 7.399 22.246 -2.910 1.00 83.12 439 GLY A C 1
ATOM 3527 O O . GLY A 1 439 ? 7.155 22.288 -1.709 1.00 83.12 439 GLY A O 1
ATOM 3528 N N . MET A 1 440 ? 7.276 21.126 -3.638 1.00 83.00 440 MET A N 1
ATOM 3529 C CA . MET A 1 440 ? 6.909 19.793 -3.117 1.00 83.00 440 MET A CA 1
ATOM 3530 C C . MET A 1 440 ? 5.452 19.638 -2.657 1.00 83.00 440 MET A C 1
ATOM 3532 O O . MET A 1 440 ? 5.117 18.640 -2.018 1.00 83.00 440 MET A O 1
ATOM 3536 N N . SER A 1 441 ? 4.579 20.588 -2.994 1.00 88.62 441 SER A N 1
ATOM 3537 C CA . SER A 1 441 ? 3.145 20.453 -2.729 1.00 88.62 441 SER A CA 1
ATOM 3538 C C . SER A 1 441 ? 2.555 19.340 -3.596 1.00 88.62 441 SER A C 1
ATOM 3540 O O . SER A 1 441 ? 2.818 19.282 -4.798 1.00 88.62 441 SER A O 1
ATOM 3542 N N . LEU A 1 442 ? 1.770 18.453 -2.983 1.00 91.50 442 LEU A N 1
ATOM 3543 C CA . LEU A 1 442 ? 1.082 17.358 -3.661 1.00 91.50 442 LEU A CA 1
ATOM 3544 C C . LEU A 1 442 ? -0.422 17.603 -3.627 1.00 91.50 442 LEU A C 1
ATOM 3546 O O . LEU A 1 442 ? -0.981 17.934 -2.581 1.00 91.50 442 LEU A O 1
ATOM 3550 N N . ARG A 1 443 ? -1.077 17.376 -4.761 1.00 93.81 443 ARG A N 1
ATOM 3551 C CA . ARG A 1 443 ? -2.537 17.365 -4.876 1.00 93.81 443 ARG A CA 1
ATOM 3552 C C . ARG A 1 443 ? -2.997 16.178 -5.723 1.00 93.81 443 ARG A C 1
ATOM 3554 O O . ARG A 1 443 ? -2.219 15.689 -6.546 1.00 93.81 443 ARG A O 1
ATOM 3561 N N . PRO A 1 444 ? -4.255 15.738 -5.595 1.00 95.81 444 PRO A N 1
ATOM 3562 C CA . PRO A 1 444 ? -4.853 14.860 -6.592 1.00 95.81 444 PRO A CA 1
ATOM 3563 C C . PRO A 1 444 ? -4.791 15.483 -8.002 1.00 95.81 444 PRO A C 1
ATOM 3565 O O . PRO A 1 444 ? -4.833 16.718 -8.137 1.00 95.81 444 PRO A O 1
ATOM 3568 N N . PRO A 1 445 ? -4.687 14.666 -9.065 1.00 95.88 445 PRO A N 1
ATOM 3569 C CA . PRO A 1 445 ? -4.756 15.164 -10.431 1.00 95.88 445 PRO A CA 1
ATOM 3570 C C . PRO A 1 445 ? -6.150 15.726 -10.740 1.00 95.88 445 PRO A C 1
ATOM 3572 O O . PRO A 1 445 ? -7.169 15.204 -10.288 1.00 95.88 445 PRO A O 1
ATOM 3575 N N . LEU A 1 446 ? -6.202 16.767 -11.564 1.00 95.75 446 LEU A N 1
ATOM 3576 C CA . LEU A 1 446 ? -7.430 17.262 -12.171 1.00 95.75 446 LEU A CA 1
ATOM 3577 C C . LEU A 1 446 ? -8.028 16.198 -13.095 1.00 95.75 446 LEU A C 1
ATOM 3579 O O . LEU A 1 446 ? -7.334 15.317 -13.603 1.00 95.75 446 LEU A O 1
ATOM 3583 N N . ALA A 1 447 ? -9.319 16.332 -13.402 1.00 95.56 447 ALA A N 1
ATOM 3584 C CA . ALA A 1 447 ? -10.009 15.363 -14.246 1.00 95.56 447 ALA A CA 1
ATOM 3585 C C . ALA A 1 447 ? -9.346 15.165 -15.624 1.00 95.56 447 ALA A C 1
ATOM 3587 O O . ALA A 1 447 ? -9.344 14.055 -16.136 1.00 95.56 447 ALA A O 1
ATOM 3588 N N . TRP A 1 448 ? -8.766 16.197 -16.238 1.00 94.38 448 TRP A N 1
ATOM 3589 C CA . TRP A 1 448 ? -8.069 16.028 -17.520 1.00 94.38 448 TRP A CA 1
ATOM 3590 C C . TRP A 1 448 ? -6.675 15.388 -17.357 1.00 94.38 448 TRP A C 1
ATOM 3592 O O . TRP A 1 448 ? -6.270 14.604 -18.211 1.00 94.38 448 TRP A O 1
ATOM 3602 N N . GLU A 1 449 ? -5.970 15.657 -16.249 1.00 95.62 449 GLU A N 1
ATOM 3603 C CA . GLU A 1 449 ? -4.667 15.047 -15.926 1.00 95.62 449 GLU A CA 1
ATOM 3604 C C . GLU A 1 449 ? -4.830 13.541 -15.684 1.00 95.62 449 GLU A C 1
ATOM 3606 O O . GLU A 1 449 ? -4.032 12.738 -16.168 1.00 95.62 449 GLU A O 1
ATOM 3611 N N . LEU A 1 450 ? -5.904 13.148 -14.987 1.00 96.94 450 LEU A N 1
ATOM 3612 C CA . LEU A 1 450 ? -6.248 11.747 -14.752 1.00 96.94 450 LEU A CA 1
ATOM 3613 C C . LEU A 1 450 ? -6.583 11.018 -16.061 1.00 96.94 450 LEU A C 1
ATOM 3615 O O . LEU A 1 450 ? -6.153 9.885 -16.262 1.00 96.94 450 LEU A O 1
ATOM 3619 N N . GLU A 1 451 ? -7.315 11.674 -16.966 1.00 96.06 451 GLU A N 1
ATOM 3620 C CA . GLU A 1 451 ? -7.634 11.122 -18.288 1.00 96.06 451 GLU A CA 1
ATOM 3621 C C . GLU A 1 451 ? -6.375 10.938 -19.150 1.00 96.06 451 GLU A C 1
ATOM 3623 O O . GLU A 1 451 ? -6.182 9.887 -19.761 1.00 96.06 451 GLU A O 1
ATOM 3628 N N . LEU A 1 452 ? -5.481 11.932 -19.165 1.00 96.25 452 LEU A N 1
ATOM 3629 C CA . LEU A 1 452 ? -4.194 11.824 -19.849 1.00 96.25 452 LEU A CA 1
ATOM 3630 C C . LEU A 1 452 ? -3.354 10.677 -19.274 1.00 96.25 452 LEU A C 1
ATOM 3632 O O . LEU A 1 452 ? -2.801 9.883 -20.037 1.00 96.25 452 LEU A O 1
ATOM 3636 N N . MET A 1 453 ? -3.277 10.569 -17.944 1.00 97.38 453 MET A N 1
ATOM 3637 C CA . MET A 1 453 ? -2.551 9.492 -17.272 1.00 97.38 453 MET A CA 1
ATOM 3638 C C . MET A 1 453 ? -3.130 8.117 -17.632 1.00 97.38 453 MET A C 1
ATOM 3640 O O . MET A 1 453 ? -2.364 7.208 -17.947 1.00 97.38 453 MET A O 1
ATOM 3644 N N . GLU A 1 454 ? -4.459 7.966 -17.668 1.00 97.56 454 GLU A N 1
ATOM 3645 C CA . GLU A 1 454 ? -5.117 6.743 -18.150 1.00 97.56 454 GLU A CA 1
ATOM 3646 C C . GLU A 1 454 ? -4.642 6.375 -19.567 1.00 97.56 454 GLU A C 1
ATOM 3648 O O . GLU A 1 454 ? -4.204 5.244 -19.804 1.00 97.56 454 GLU A O 1
ATOM 3653 N N . GLY A 1 455 ? -4.667 7.335 -20.497 1.00 97.12 455 GLY A N 1
ATOM 3654 C CA . GLY A 1 455 ? -4.208 7.125 -21.871 1.00 97.12 455 GLY A CA 1
ATOM 3655 C C . GLY A 1 455 ? -2.737 6.704 -21.945 1.00 97.12 455 GLY A C 1
ATOM 3656 O O . GLY A 1 455 ? -2.398 5.725 -22.616 1.00 97.12 455 GLY A O 1
ATOM 3657 N N . CYS A 1 456 ? -1.863 7.388 -21.205 1.00 97.50 456 CYS A N 1
ATOM 3658 C CA . CYS A 1 456 ? -0.437 7.067 -21.124 1.00 97.50 456 CYS A CA 1
ATOM 3659 C C . CYS A 1 456 ? -0.192 5.646 -20.598 1.00 97.50 456 CYS A C 1
ATOM 3661 O O . CYS A 1 456 ? 0.605 4.906 -21.176 1.00 97.50 456 CYS A O 1
ATOM 3663 N N . LEU A 1 457 ? -0.903 5.235 -19.545 1.00 97.88 457 LEU A N 1
ATOM 3664 C CA . LEU A 1 457 ? -0.774 3.903 -18.948 1.00 97.88 457 LEU A CA 1
ATOM 3665 C C . LEU A 1 457 ? -1.213 2.779 -19.898 1.00 97.88 457 LEU A C 1
ATOM 3667 O O . LEU A 1 457 ? -0.667 1.676 -19.831 1.00 97.88 457 LEU A O 1
ATOM 3671 N N . ARG A 1 458 ? -2.142 3.051 -20.822 1.00 97.56 458 ARG A N 1
ATOM 3672 C CA . ARG A 1 458 ? -2.540 2.103 -21.878 1.00 97.56 458 ARG A CA 1
ATOM 3673 C C . ARG A 1 458 ? -1.553 2.085 -23.050 1.00 97.56 458 ARG A C 1
ATOM 3675 O O . ARG A 1 458 ? -1.224 1.011 -23.550 1.00 97.56 458 ARG A O 1
ATOM 3682 N N . ALA A 1 459 ? -1.079 3.252 -23.484 1.00 97.56 459 ALA A N 1
ATOM 3683 C CA . ALA A 1 459 ? -0.299 3.407 -24.712 1.00 97.56 459 ALA A CA 1
ATOM 3684 C C . ALA A 1 459 ? 1.201 3.099 -24.552 1.00 97.56 459 ALA A C 1
ATOM 3686 O O . ALA A 1 459 ? 1.802 2.454 -25.412 1.00 97.56 459 ALA A O 1
ATOM 3687 N N . ILE A 1 460 ? 1.821 3.541 -23.454 1.00 96.88 460 ILE A N 1
ATOM 3688 C CA . ILE A 1 460 ? 3.276 3.445 -23.258 1.00 96.88 460 ILE A CA 1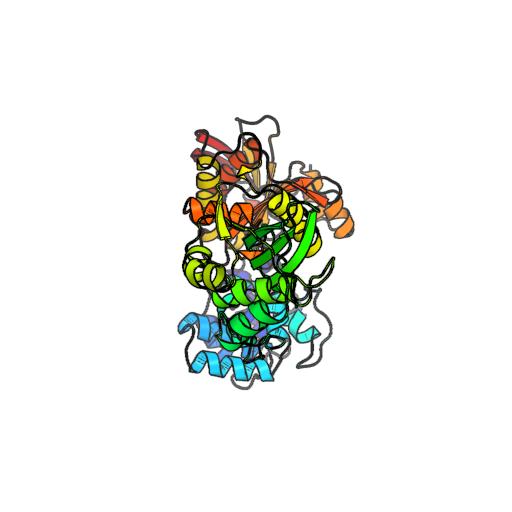
ATOM 3689 C C . ILE A 1 460 ? 3.785 1.997 -23.227 1.00 96.88 460 ILE A C 1
ATOM 3691 O O . ILE A 1 460 ? 4.803 1.737 -23.871 1.00 96.88 460 ILE A O 1
ATOM 3695 N N . PRO A 1 461 ? 3.131 1.033 -22.544 1.00 95.88 461 PRO A N 1
ATOM 3696 C CA . PRO A 1 461 ? 3.605 -0.348 -22.555 1.00 95.88 461 PRO A CA 1
ATOM 3697 C C . PRO A 1 461 ? 3.710 -0.931 -23.964 1.00 95.88 461 PRO A C 1
ATOM 3699 O O . PRO A 1 461 ? 4.697 -1.584 -24.293 1.00 95.88 461 PRO A O 1
ATOM 3702 N N . GLU A 1 462 ? 2.724 -0.643 -24.812 1.00 96.19 462 GLU A N 1
ATOM 3703 C CA . GLU A 1 462 ? 2.697 -1.088 -26.202 1.00 96.19 462 GLU A CA 1
ATOM 3704 C C . GLU A 1 462 ? 3.823 -0.469 -27.032 1.00 96.19 462 GLU A C 1
ATOM 3706 O O . GLU A 1 462 ? 4.534 -1.184 -27.741 1.00 96.19 462 GLU A O 1
ATOM 3711 N N . PHE A 1 463 ? 4.035 0.840 -26.892 1.00 96.19 463 PHE A N 1
ATOM 3712 C CA . PHE A 1 463 ? 5.125 1.546 -27.563 1.00 96.19 463 PHE A CA 1
ATOM 3713 C C . PHE A 1 463 ? 6.496 0.985 -27.169 1.00 96.19 463 PHE A C 1
ATOM 3715 O O . PHE A 1 463 ? 7.297 0.639 -28.035 1.00 96.19 463 PHE A O 1
ATOM 3722 N N . VAL A 1 464 ? 6.740 0.799 -25.869 1.00 93.31 464 VAL A N 1
ATOM 3723 C CA . VAL A 1 464 ? 7.987 0.216 -25.346 1.00 93.31 464 VAL A CA 1
ATOM 3724 C C . VAL A 1 464 ? 8.181 -1.222 -25.831 1.00 93.31 464 VAL A C 1
ATOM 3726 O O . VAL A 1 464 ? 9.299 -1.637 -26.126 1.00 93.31 464 VAL A O 1
ATOM 3729 N N . ASN A 1 465 ? 7.102 -2.001 -25.940 1.00 91.56 465 ASN A N 1
ATOM 3730 C CA . ASN A 1 465 ? 7.169 -3.376 -26.429 1.00 91.56 465 ASN A CA 1
ATOM 3731 C C . ASN A 1 465 ? 7.588 -3.457 -27.903 1.00 91.56 465 ASN A C 1
ATOM 3733 O O . ASN A 1 465 ? 8.324 -4.375 -28.267 1.00 91.56 465 ASN A O 1
ATOM 3737 N N . ARG A 1 466 ? 7.130 -2.522 -28.743 1.00 93.31 466 ARG A N 1
ATOM 3738 C CA . ARG A 1 466 ? 7.452 -2.484 -30.182 1.00 93.31 466 ARG A CA 1
ATOM 3739 C C . ARG A 1 466 ? 8.769 -1.778 -30.478 1.00 93.31 466 ARG A C 1
ATOM 3741 O O . ARG A 1 466 ? 9.461 -2.150 -31.424 1.00 93.31 466 ARG A O 1
ATOM 3748 N N . HIS A 1 467 ? 9.126 -0.800 -29.653 1.00 91.88 467 HIS A N 1
ATOM 3749 C CA . HIS A 1 467 ? 10.326 0.017 -29.784 1.00 91.88 467 HIS A CA 1
ATOM 3750 C C . HIS A 1 467 ? 11.151 -0.046 -28.490 1.00 91.88 467 HIS A C 1
ATOM 3752 O O . HIS A 1 467 ? 11.202 0.936 -27.753 1.00 91.88 467 HIS A O 1
ATOM 3758 N N . PRO A 1 468 ? 11.797 -1.189 -28.190 1.00 84.75 468 PRO A N 1
ATOM 3759 C CA . PRO A 1 468 ? 12.503 -1.389 -26.924 1.00 84.75 468 PRO A CA 1
ATOM 3760 C C . PRO A 1 468 ? 13.814 -0.603 -26.816 1.00 84.75 468 PRO A C 1
ATOM 3762 O O . PRO A 1 468 ? 14.360 -0.513 -25.724 1.00 84.75 468 PRO A O 1
ATOM 3765 N N . ASP A 1 469 ? 14.327 -0.077 -27.930 1.00 85.00 469 ASP A N 1
ATOM 3766 C CA . ASP A 1 469 ? 15.566 0.694 -27.992 1.00 85.00 469 ASP A CA 1
ATOM 3767 C C . ASP A 1 469 ?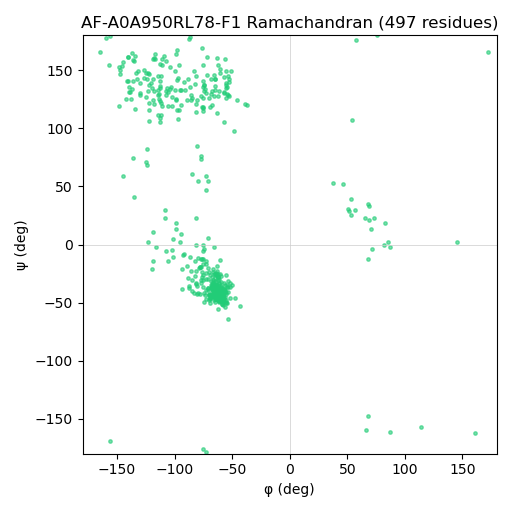 15.268 2.207 -27.965 1.00 85.00 469 ASP A C 1
ATOM 3769 O O . ASP A 1 469 ? 14.774 2.737 -28.971 1.00 85.00 469 ASP A O 1
ATOM 3773 N N . PRO A 1 470 ? 15.558 2.918 -26.856 1.00 82.69 470 PRO A N 1
ATOM 3774 C CA . PRO A 1 470 ? 15.354 4.362 -26.764 1.00 82.69 470 PRO A CA 1
ATOM 3775 C C . PRO A 1 470 ? 16.200 5.168 -27.760 1.00 82.69 470 PRO A C 1
ATOM 3777 O O . PRO A 1 470 ? 15.786 6.251 -28.174 1.00 82.69 470 PRO A O 1
ATOM 3780 N N . GLU A 1 471 ? 17.343 4.642 -28.212 1.00 81.69 471 GLU A N 1
ATOM 3781 C CA . GLU A 1 471 ? 18.220 5.330 -29.172 1.00 81.69 471 GLU A CA 1
ATOM 3782 C C . GLU A 1 471 ? 17.627 5.354 -30.591 1.00 81.69 471 GLU A C 1
ATOM 3784 O O . GLU A 1 471 ? 18.013 6.179 -31.422 1.00 81.69 471 GLU A O 1
ATOM 3789 N N . SER A 1 472 ? 16.629 4.505 -30.867 1.00 83.06 472 SER A N 1
ATOM 3790 C CA . SER A 1 472 ? 15.980 4.404 -32.180 1.00 83.06 472 SER A CA 1
ATOM 3791 C C . SER A 1 472 ? 15.247 5.674 -32.620 1.00 83.06 472 SER A C 1
ATOM 3793 O O . SER A 1 472 ? 14.926 5.809 -33.804 1.00 83.06 472 SER A O 1
ATOM 3795 N N . ARG A 1 473 ? 14.934 6.586 -31.683 1.00 83.56 473 ARG A N 1
ATOM 3796 C CA . ARG A 1 473 ? 14.087 7.775 -31.911 1.00 83.56 473 ARG A CA 1
ATOM 3797 C C . ARG A 1 473 ? 12.745 7.425 -32.569 1.00 83.56 473 ARG A C 1
ATOM 3799 O O . ARG A 1 473 ? 12.185 8.225 -33.321 1.00 83.56 473 ARG A O 1
ATOM 3806 N N . ALA A 1 474 ? 12.246 6.213 -32.313 1.00 90.75 474 ALA A N 1
ATOM 3807 C CA . ALA A 1 474 ? 10.994 5.741 -32.881 1.00 90.75 474 ALA A CA 1
ATOM 3808 C C . ALA A 1 474 ? 9.842 6.684 -32.525 1.00 90.75 474 ALA A C 1
ATOM 3810 O O . ALA A 1 474 ? 9.782 7.233 -31.422 1.00 90.75 474 ALA A O 1
ATOM 3811 N N . LYS A 1 475 ? 8.930 6.838 -33.483 1.00 94.06 475 LYS A N 1
ATOM 3812 C CA . LYS A 1 475 ? 7.745 7.680 -33.391 1.00 94.06 475 LYS A CA 1
ATOM 3813 C C . LYS A 1 475 ? 6.527 6.866 -33.801 1.00 94.06 475 LYS A C 1
ATOM 3815 O O . LYS A 1 475 ? 6.520 6.280 -34.882 1.00 94.06 475 LYS A O 1
ATOM 3820 N N . GLU A 1 476 ? 5.500 6.868 -32.964 1.00 95.31 476 GLU A N 1
ATOM 3821 C CA . GLU A 1 476 ? 4.262 6.133 -33.204 1.00 95.31 476 GLU A CA 1
ATOM 3822 C C . GLU A 1 476 ? 3.049 6.954 -32.759 1.00 95.31 476 GLU A C 1
ATOM 3824 O O . GLU A 1 476 ? 3.084 7.619 -31.726 1.00 95.31 476 GLU A O 1
ATOM 3829 N N . THR A 1 477 ? 1.962 6.896 -33.524 1.00 95.81 477 THR A N 1
ATOM 3830 C CA . THR A 1 477 ? 0.666 7.447 -33.120 1.00 95.81 477 THR A CA 1
ATOM 3831 C C . THR A 1 477 ? -0.275 6.299 -32.803 1.00 95.81 477 THR A C 1
ATOM 3833 O O . THR A 1 477 ? -0.459 5.406 -33.629 1.00 95.81 477 THR A O 1
ATOM 3836 N N . THR A 1 478 ? -0.894 6.346 -31.630 1.00 95.06 478 THR A N 1
ATOM 3837 C CA . THR A 1 478 ? -1.838 5.330 -31.171 1.00 95.06 478 THR A CA 1
ATOM 3838 C C . THR A 1 478 ? -3.092 5.978 -30.605 1.00 95.06 478 THR A C 1
ATOM 3840 O O . THR A 1 478 ? -3.038 7.065 -30.028 1.00 95.06 478 THR A O 1
ATOM 3843 N N . THR A 1 479 ? -4.224 5.304 -30.768 1.00 95.81 479 THR A N 1
ATOM 3844 C CA . THR A 1 479 ? -5.506 5.715 -30.197 1.00 95.81 479 THR A CA 1
ATOM 3845 C C . THR A 1 479 ? -5.917 4.687 -29.159 1.00 95.81 479 THR A C 1
ATOM 3847 O O . THR A 1 479 ? -5.978 3.491 -29.448 1.00 95.81 479 THR A O 1
ATOM 3850 N N . VAL A 1 480 ? -6.173 5.151 -27.940 1.00 95.12 480 VAL A N 1
ATOM 3851 C CA . VAL A 1 480 ? -6.534 4.308 -26.797 1.00 95.12 480 VAL A CA 1
ATOM 3852 C C . VAL A 1 480 ? -7.876 4.744 -26.210 1.00 95.12 480 VAL A C 1
ATOM 3854 O O . VAL A 1 480 ? -8.197 5.935 -26.237 1.00 95.12 480 VAL A O 1
ATOM 3857 N N . PRO A 1 481 ? -8.671 3.806 -25.666 1.00 93.31 481 PRO A N 1
ATOM 3858 C CA . PRO A 1 481 ? -9.878 4.162 -24.936 1.00 93.31 481 PRO A CA 1
ATOM 3859 C C . PRO A 1 481 ? -9.519 4.864 -23.620 1.00 93.31 481 PRO A C 1
ATOM 3861 O O . PRO A 1 481 ? -8.569 4.470 -22.944 1.00 93.31 481 PRO A O 1
ATOM 3864 N N . ALA A 1 482 ? -10.307 5.865 -23.250 1.00 90.12 482 ALA A N 1
ATOM 3865 C CA . ALA A 1 482 ? -10.296 6.532 -21.956 1.00 90.12 482 ALA A CA 1
ATOM 3866 C C . ALA A 1 482 ? -11.739 6.751 -21.475 1.00 90.12 482 ALA A C 1
ATOM 3868 O O . ALA A 1 482 ? -12.699 6.671 -22.250 1.00 90.12 482 ALA A O 1
ATOM 3869 N N . ALA A 1 483 ? -11.923 7.059 -20.194 1.00 82.25 483 ALA A N 1
ATOM 3870 C CA . ALA A 1 483 ? -13.265 7.192 -19.626 1.00 82.25 483 ALA A CA 1
ATOM 3871 C C . ALA A 1 483 ? -14.137 8.286 -20.278 1.00 82.25 483 ALA A C 1
ATOM 3873 O O . ALA A 1 483 ? -15.364 8.193 -20.258 1.00 82.25 483 ALA A O 1
ATOM 3874 N N . LYS A 1 484 ? -13.527 9.317 -20.881 1.00 84.00 484 LYS A N 1
ATOM 3875 C CA . LYS A 1 484 ? -14.227 10.412 -21.583 1.00 84.00 484 LYS A CA 1
ATOM 3876 C C . LYS A 1 484 ? -14.067 10.344 -23.109 1.00 84.00 484 LYS A C 1
ATOM 3878 O O . LYS A 1 484 ? -14.095 11.381 -23.779 1.00 84.00 484 LYS A O 1
ATOM 3883 N N . GLY A 1 485 ? -13.912 9.138 -23.659 1.00 87.81 485 GLY A N 1
ATOM 3884 C CA . GLY A 1 485 ? -13.813 8.872 -25.097 1.00 87.81 485 GLY A CA 1
ATOM 3885 C C . GLY A 1 485 ? -12.441 8.344 -25.507 1.00 87.81 485 GLY A C 1
ATOM 3886 O O . GLY A 1 485 ? -11.717 7.776 -24.703 1.00 87.81 485 GLY A O 1
ATOM 3887 N N . GLU A 1 486 ? -12.073 8.509 -26.771 1.00 92.38 486 GLU A N 1
ATOM 3888 C CA . GLU A 1 486 ? -10.763 8.073 -27.260 1.00 92.38 486 GLU A CA 1
ATOM 3889 C C . GLU A 1 486 ? -9.707 9.172 -27.093 1.00 92.38 486 GLU A C 1
ATOM 3891 O O . GLU A 1 486 ? -9.978 10.361 -27.295 1.00 92.38 486 GLU A O 1
ATOM 3896 N N . LEU A 1 487 ? -8.485 8.764 -26.749 1.00 93.75 487 LEU A N 1
ATOM 3897 C CA . LEU A 1 487 ? -7.301 9.616 -26.725 1.00 93.75 487 LEU A CA 1
ATOM 3898 C C . LEU A 1 487 ? -6.329 9.174 -27.810 1.00 93.75 487 LEU A C 1
ATOM 3900 O O . LEU A 1 487 ? -5.873 8.032 -27.816 1.00 93.75 487 LEU A O 1
ATOM 3904 N N . THR A 1 488 ? -5.968 10.101 -28.694 1.00 95.38 488 THR A N 1
ATOM 3905 C CA . THR A 1 488 ? -4.896 9.896 -29.671 1.00 95.38 488 THR A CA 1
ATOM 3906 C C . THR A 1 488 ? -3.604 10.490 -29.129 1.00 95.38 488 THR A C 1
ATOM 3908 O O . THR A 1 488 ? -3.506 11.703 -28.925 1.00 95.38 488 THR A O 1
ATOM 3911 N N . LEU A 1 489 ? -2.623 9.621 -28.899 1.00 96.25 489 LEU A N 1
ATOM 3912 C CA . LEU A 1 489 ? -1.309 9.954 -28.370 1.00 96.25 489 LEU A CA 1
ATOM 3913 C C . LEU A 1 489 ? -0.246 9.709 -29.438 1.00 96.25 489 LEU A C 1
ATOM 3915 O O . LEU A 1 489 ? -0.168 8.632 -30.029 1.00 96.25 489 LEU A O 1
ATOM 3919 N N . GLU A 1 490 ? 0.594 10.708 -29.665 1.00 96.44 490 GLU A N 1
ATOM 3920 C CA . GLU A 1 490 ? 1.825 10.569 -30.429 1.00 96.44 490 GLU A CA 1
ATOM 3921 C C . GLU A 1 490 ? 2.987 10.395 -29.447 1.00 96.44 490 GLU A C 1
ATOM 3923 O O . GLU A 1 490 ? 3.282 11.285 -28.647 1.00 96.44 490 GLU A O 1
ATOM 3928 N N . LEU A 1 491 ? 3.622 9.228 -29.498 1.00 96.44 491 LEU A N 1
ATOM 3929 C CA . LEU A 1 491 ? 4.722 8.823 -28.634 1.00 96.44 491 LEU A CA 1
ATOM 3930 C C . LEU A 1 491 ? 6.024 8.862 -29.425 1.00 96.44 491 LEU A C 1
ATOM 3932 O O . LEU A 1 491 ? 6.095 8.357 -30.546 1.00 96.44 491 LEU A O 1
ATOM 3936 N N . THR A 1 492 ? 7.056 9.490 -28.871 1.00 95.00 492 THR A N 1
ATOM 3937 C CA . THR A 1 492 ? 8.382 9.560 -29.500 1.00 95.00 492 THR A CA 1
ATOM 3938 C C . THR A 1 492 ? 9.474 9.366 -28.461 1.00 95.00 492 THR A C 1
ATOM 3940 O O . THR A 1 492 ? 9.455 10.039 -27.431 1.00 95.00 492 THR A O 1
ATOM 3943 N N . TRP A 1 493 ? 10.447 8.492 -28.722 1.00 92.44 493 TRP A N 1
ATOM 3944 C CA . TRP A 1 493 ? 11.641 8.417 -27.876 1.00 92.44 493 TRP A CA 1
ATOM 3945 C C . TRP A 1 493 ? 12.410 9.741 -27.918 1.00 92.44 493 TRP A C 1
ATOM 3947 O O . TRP A 1 493 ? 12.717 10.259 -28.995 1.00 92.44 493 TRP A O 1
ATOM 3957 N N . VAL A 1 494 ? 12.711 10.300 -26.748 1.00 85.75 494 VAL A N 1
ATOM 3958 C CA . VAL A 1 494 ? 13.553 11.494 -26.623 1.00 85.75 494 VAL A CA 1
ATOM 3959 C C . VAL A 1 494 ? 15.005 11.058 -26.838 1.00 85.75 494 VAL A C 1
ATOM 3961 O O . VAL A 1 494 ? 15.497 10.212 -26.101 1.00 85.75 494 VAL A O 1
ATOM 3964 N N . GLY A 1 495 ? 15.670 11.592 -27.868 1.00 72.06 495 GLY A N 1
ATOM 3965 C CA . GLY A 1 495 ? 17.112 11.386 -28.068 1.00 72.06 495 GLY A CA 1
ATOM 3966 C C . GLY A 1 495 ? 17.954 12.225 -27.100 1.00 72.06 495 GLY A C 1
ATOM 3967 O O . GLY A 1 495 ? 17.392 12.937 -26.268 1.00 72.06 495 GLY A O 1
ATOM 3968 N N . ASP A 1 496 ? 19.286 12.190 -27.248 1.00 59.66 496 ASP A N 1
ATOM 3969 C CA . ASP A 1 496 ? 20.193 13.073 -26.501 1.00 59.66 496 ASP A CA 1
ATOM 3970 C C . ASP A 1 496 ? 19.668 14.513 -26.515 1.00 59.66 496 ASP A C 1
ATOM 3972 O O . ASP A 1 496 ? 19.361 15.074 -27.572 1.00 59.66 496 ASP A O 1
ATOM 3976 N N . LEU A 1 497 ? 19.500 15.078 -25.319 1.00 52.62 497 LEU A N 1
ATOM 3977 C CA . LEU A 1 497 ? 18.935 16.402 -25.076 1.00 52.62 497 LEU A CA 1
ATOM 3978 C C . LEU A 1 497 ? 19.927 17.511 -25.496 1.00 52.62 497 LEU A C 1
ATOM 3980 O O . LEU A 1 497 ? 20.321 18.325 -24.667 1.00 52.62 497 LEU A O 1
ATOM 3984 N N . GLU A 1 498 ? 20.336 17.543 -26.766 1.00 40.97 498 GLU A N 1
ATOM 3985 C CA . GLU A 1 498 ? 21.279 18.526 -27.332 1.00 40.97 498 GLU A CA 1
ATOM 3986 C C . GLU A 1 498 ? 20.623 19.748 -28.012 1.00 40.97 498 GLU A C 1
ATOM 3988 O O . GLU A 1 498 ? 21.333 20.564 -28.592 1.00 40.97 498 GLU A O 1
ATOM 3993 N N . GLU A 1 499 ? 19.305 19.953 -27.897 1.00 36.09 499 GLU A N 1
ATOM 3994 C CA . GLU A 1 499 ? 18.655 21.215 -28.336 1.00 36.09 499 GLU A CA 1
ATOM 3995 C C . GLU A 1 499 ? 17.980 21.978 -27.204 1.00 36.09 499 GLU A C 1
ATOM 3997 O O . GLU A 1 499 ? 16.799 21.695 -26.906 1.00 36.09 499 GLU A O 1
#

Foldseek 3Di:
DVLVVLLVVLVVCLQQLVLVVSLVSLVVSCVVPVVPPPVSLLLNLLSCLLVVVLVVNVVSLVSCVVDQALSSLVSVLLSCCLVPNDDPVSLVSLVSSCVFAVQLLCVLLVLDDADDQDDDDTRDNSSSSNSCLRRSLSQLVRACNNVVSVVSSVPVPPPPDDPDDQPAQDPVLLVCQLVPAAEDAFEKEWDKDWQQAWFDDPSDTAIWIKIWIATLVPLDTFFIDIGRDDDALSRNRVRQSCSQPPGPDDHRHHYQEYEYAPDPSVVVCQVSCVSSNYHYDHDPDDVSVVVVSQVVSCVRGNDFADDQVVFPPRDLLQVLLLLVLLLLLVVLQLVSLGRQLWWKFKAWPPDDLDTWIKGADASSSPWGWIKTFSDVVLSVCVPVVPDDPVVSLQQTWTKIKTFAAPNPEGSNHVVSCVVVVRDANHRGGDIHIWTADHRRDIHHDHSVSSQVSSLCSNPVSVVCVVCSNLQVQDWDWDWDAGSVGIIIIIITMDHPPPD

pLDDT: mean 89.07, std 10.63, range [36.09, 98.06]